Protein AF-0000000079074069 (afdb_homodimer)

InterPro domains:
  IPR001387 Cro/C1-type, helix-turn-helix domain [PF01381] (7-54)
  IPR001387 Cro/C1-type, helix-turn-helix domain [PS50943] (7-60)
  IPR001387 Cro/C1-type, helix-turn-helix domain [SM00530] (6-60)
  IPR001387 Cro/C1-type, helix-turn-helix domain [cd00093] (4-51)
  IPR010057 HTH-type transcriptional regulator Rgg, C-terminal domain [PF21259] (105-270)
  IPR010982 Lambda repressor-like, DNA-binding domain superfamily [G3DSA:1.10.260.40] (1-68)
  IPR010982 Lambda repressor-like, DNA-binding domain superfamily [SSF47413] (1-61)
  IPR053163 HTH-type transcriptional regulator Rgg-like [PTHR37038] (2-263)

Foldseek 3Di:
DALLCLLVVVCVVVPHDLPRLLDPLHDSVVSVCSNVPNDPDDPVSLQVSQVVVPHGVVVSVLVVCLVVPVPVPVNVLVVLVVQLVVCLVVVPLVSLVVSLVVLVVCLPVDVSSVLSNLLSVLSNCLSVVNNVPDDPVSVVVLVCLLVVDPDPDLSSLQSCLSNVVSDDPVVLVVSLCVVLVVCVVPLAPDDLSVVLSLLSSLLQNLQVCLVVVHDDDSCSSLSSLVPHDPDPSSVVSNLSSVLSVCLVVVVQVVNQVSLVVCCVVPCVVVCVSRPPNCSVD/DDLLCLLVVVCVVVPHDLPRLLDPLDDSVVSVCSNVPNDPDDPVSLQVSQVVVPHGVVVSVLVVCLVVVVVVPVNVLVVLVVQLVVCLVVVPLVSLVVSLVVLVVCLPVDVSSVLSNLLSVLSNCLSVVNNVPDDPVSVVVLVCLLVVDPDPDLSSLQSCLSNVVSDDPVVLVVSLCVVLVVCVVPLQPDDLSVVLSLLSSLLQNLQVCLVVVHDDDSCSSLSSLVPHDPDPSSVVSNLSSVLSVCLVVVVQVVNQVSLVVCCVVPNVVVCVSRPPNDSVD

Organism: NCBI:txid47770

Solvent-accessible surface area (backbone atoms only — not comparable to full-atom values): 30643 Å² total; per-residue (Å²): 102,53,71,23,49,51,49,45,52,51,35,52,76,68,70,45,53,68,56,66,53,23,52,94,71,42,54,46,71,60,45,52,36,21,43,71,62,77,41,81,54,38,41,67,56,45,39,52,38,30,42,78,71,75,39,54,45,24,61,54,39,39,52,38,44,48,62,47,8,75,71,38,64,66,40,43,45,52,54,50,51,53,49,47,55,48,26,57,74,64,65,34,59,68,57,40,50,51,47,38,56,61,41,54,79,42,28,85,75,38,69,69,41,28,52,52,34,50,49,40,53,42,52,48,19,58,76,65,70,39,62,83,71,55,54,67,66,59,53,51,50,52,50,47,56,54,71,64,47,87,60,92,39,72,67,50,46,47,49,45,51,68,47,56,87,77,50,54,70,68,58,44,51,50,49,50,54,54,54,52,61,69,45,61,86,46,51,69,70,49,53,72,67,52,48,53,45,51,41,48,37,46,52,51,47,54,48,50,39,55,75,67,67,59,92,71,89,57,60,71,52,54,52,50,55,68,48,40,62,68,44,54,63,43,42,41,52,38,38,50,50,49,32,50,52,25,39,76,69,67,37,52,67,63,27,47,50,50,52,53,49,38,42,74,36,69,32,44,68,38,43,68,73,70,38,81,80,67,64,80,108,104,52,72,24,49,49,49,46,52,53,34,52,74,66,70,44,51,66,56,64,54,23,51,93,73,41,53,46,71,58,46,52,34,21,43,72,62,76,42,82,53,39,40,66,56,46,40,51,38,30,42,79,71,75,40,53,45,23,59,54,40,41,52,36,46,45,62,46,8,75,72,37,65,66,39,43,45,53,54,48,51,52,51,46,55,50,26,57,76,65,64,33,58,66,57,41,52,51,46,40,58,61,41,52,78,42,29,86,76,39,71,69,41,28,52,52,34,51,51,40,55,42,50,49,20,57,76,66,70,38,61,83,71,54,53,67,66,58,54,52,50,52,51,45,56,54,70,64,45,85,60,91,39,73,67,48,47,47,49,46,51,66,46,54,86,76,49,53,70,69,57,44,52,51,49,51,52,54,54,53,61,70,44,61,85,44,52,68,69,50,52,73,68,54,48,53,45,52,42,49,38,46,51,52,48,54,48,50,39,54,76,66,67,58,93,72,90,58,59,72,52,54,52,49,57,69,49,40,60,69,44,55,65,43,42,42,52,39,38,50,50,50,32,49,52,26,39,77,70,68,36,52,68,64,26,48,50,50,53,53,50,38,42,73,36,71,32,44,68,38,42,67,75,69,38,82,80,66,66,80,110

Sequence (562 aa):
MTIGEALKQTRKSMKLSQTEMAGDVLSTSYYSKIERGLNDIQTQDLIDLLKQHGLQASIFLERIENEDSENDLAHKNLIWQKQLEDAYYHQQIERLEDLKIEIGKYKNQSQNIFNLYALVVFSIASLKKQIDQISENIKRQVRQIVFDSDEWSESTLQIFAMTMMIYAPEDMDFLINSIFRTYRHNVSNLSGQLQEIMSAIAINYLANVYVQRRKIDLNLIYDFISKLPEIPRNAFAKIVANYYHYCFDGKNEEADQIIEFMKSNGMSHLIKNFIVENCHLMTIGEALKQTRKSMKLSQTEMAGDVLSTSYYSKIERGLNDIQTQDLIDLLKQHGLQASIFLERIENEDSENDLAHKNLIWQKQLEDAYYHQQIERLEDLKIEIGKYKNQSQNIFNLYALVVFSIASLKKQIDQISENIKRQVRQIVFDSDEWSESTLQIFAMTMMIYAPEDMDFLINSIFRTYRHNVSNLSGQLQEIMSAIAINYLANVYVQRRKIDLNLIYDFISKLPEIPRNAFAKIVANYYHYCFDGKNEEADQIIEFMKSNGMSHLIKNFIVENCHL

pLDDT: mean 86.32, std 10.13, range [46.12, 96.81]

Structure (mmCIF, N/CA/C/O backbone):
data_AF-0000000079074069-model_v1
#
loop_
_entity.id
_entity.type
_entity.pdbx_description
1 polymer 'Helix-turn-helix transcriptional regulator'
#
loop_
_atom_site.group_PDB
_atom_site.id
_atom_site.type_symbol
_atom_site.label_atom_id
_atom_site.label_alt_id
_atom_site.label_comp_id
_atom_site.label_asym_id
_atom_site.label_entity_id
_atom_site.label_seq_id
_atom_site.pdbx_PDB_ins_code
_atom_site.Cartn_x
_atom_site.Cartn_y
_atom_site.Cartn_z
_atom_site.occupancy
_atom_site.B_iso_or_equiv
_atom_site.auth_seq_id
_atom_site.auth_comp_id
_atom_site.auth_asym_id
_atom_site.auth_atom_id
_atom_site.pdbx_PDB_model_num
ATOM 1 N N . MET A 1 1 ? 0.542 -28.266 2.467 1 72.75 1 MET A N 1
ATOM 2 C CA . MET A 1 1 ? -0.835 -28.562 2.086 1 72.75 1 MET A CA 1
ATOM 3 C C . MET A 1 1 ? -0.933 -28.875 0.598 1 72.75 1 MET A C 1
ATOM 5 O O . MET A 1 1 ? -0.322 -28.203 -0.228 1 72.75 1 MET A O 1
ATOM 9 N N . THR A 1 2 ? -1.608 -30.031 0.317 1 87.19 2 THR A N 1
ATOM 10 C CA . THR A 1 2 ? -1.764 -30.422 -1.081 1 87.19 2 THR A CA 1
ATOM 11 C C . THR A 1 2 ? -2.877 -29.609 -1.743 1 87.19 2 THR A C 1
ATOM 13 O O . THR A 1 2 ? -3.682 -28.969 -1.058 1 87.19 2 THR A O 1
ATOM 16 N N . ILE A 1 3 ? -2.893 -29.609 -2.984 1 92.06 3 ILE A N 1
ATOM 17 C CA . ILE A 1 3 ? -3.926 -28.906 -3.742 1 92.06 3 ILE A CA 1
ATOM 18 C C . ILE A 1 3 ? -5.301 -29.453 -3.369 1 92.06 3 ILE A C 1
ATOM 20 O O . ILE A 1 3 ? -6.246 -28.703 -3.152 1 92.06 3 ILE A O 1
ATOM 24 N N . GLY A 1 4 ? -5.301 -30.797 -3.242 1 93.88 4 GLY A N 1
ATOM 25 C CA . GLY A 1 4 ? -6.551 -31.438 -2.871 1 93.88 4 GLY A CA 1
ATOM 26 C C . GLY A 1 4 ? -7.047 -31.031 -1.495 1 93.88 4 GLY A C 1
ATOM 27 O O . GLY A 1 4 ? -8.234 -30.75 -1.313 1 93.88 4 GLY A O 1
ATOM 28 N N . GLU A 1 5 ? -6.18 -30.984 -0.546 1 90.56 5 GLU A N 1
ATOM 29 C CA . GLU A 1 5 ? -6.516 -30.562 0.812 1 90.56 5 GLU A CA 1
ATOM 30 C C . GLU A 1 5 ? -7.023 -29.125 0.836 1 90.56 5 GLU A C 1
ATOM 32 O O . GLU A 1 5 ? -7.984 -28.812 1.539 1 90.56 5 GLU A O 1
ATOM 37 N N . ALA A 1 6 ? -6.367 -28.312 0.082 1 90.19 6 ALA A N 1
ATOM 38 C CA . ALA A 1 6 ? -6.754 -26.906 0.024 1 90.19 6 ALA A CA 1
ATOM 39 C C . ALA A 1 6 ? -8.141 -26.734 -0.59 1 90.19 6 ALA A C 1
ATOM 41 O O . ALA A 1 6 ? -8.938 -25.906 -0.135 1 90.19 6 ALA A O 1
ATOM 42 N N . LEU A 1 7 ? -8.391 -27.547 -1.576 1 93.38 7 LEU A N 1
ATOM 43 C CA . LEU A 1 7 ? -9.703 -27.516 -2.207 1 93.38 7 LEU A CA 1
ATOM 44 C C . LEU A 1 7 ? -10.789 -27.953 -1.227 1 93.38 7 LEU A C 1
ATOM 46 O O . LEU A 1 7 ? -11.867 -27.344 -1.178 1 93.38 7 LEU A O 1
ATOM 50 N N . LYS A 1 8 ? -10.445 -28.922 -0.492 1 92.38 8 LYS A N 1
ATOM 51 C CA . LYS A 1 8 ? -11.375 -29.391 0.529 1 92.38 8 LYS A CA 1
ATOM 52 C C . LYS A 1 8 ? -11.672 -28.297 1.549 1 92.38 8 LYS A C 1
ATOM 54 O O . LYS A 1 8 ? -12.836 -28.031 1.873 1 92.38 8 LYS A O 1
ATOM 59 N N . GLN A 1 9 ? -10.656 -27.734 2.014 1 84.69 9 GLN A N 1
ATOM 60 C CA . GLN A 1 9 ? -10.805 -26.656 2.988 1 84.69 9 GLN A CA 1
ATOM 61 C C . GLN A 1 9 ? -11.641 -25.516 2.42 1 84.69 9 GLN A C 1
ATOM 63 O O . GLN A 1 9 ? -12.508 -24.969 3.109 1 84.69 9 GLN A O 1
ATOM 68 N N . THR A 1 10 ? -11.328 -25.125 1.21 1 83.5 10 THR A N 1
ATOM 69 C CA . THR A 1 10 ? -12.055 -24.062 0.54 1 83.5 10 THR A CA 1
ATOM 70 C C . THR A 1 10 ? -13.531 -24.406 0.39 1 83.5 10 THR A C 1
ATOM 72 O O . THR A 1 10 ? -14.398 -23.594 0.696 1 83.5 10 THR A O 1
ATOM 75 N N . ARG A 1 11 ? -13.781 -25.641 -0.067 1 87.56 11 ARG A N 1
ATOM 76 C CA . ARG A 1 11 ? -15.148 -26.125 -0.228 1 87.56 11 ARG A CA 1
ATOM 77 C C . ARG A 1 11 ? -15.914 -26.062 1.09 1 87.56 11 ARG A C 1
ATOM 79 O O . ARG A 1 11 ? -17.047 -25.562 1.133 1 87.56 11 ARG A O 1
ATOM 86 N N . LYS A 1 12 ? -15.297 -26.484 2.105 1 82.62 12 LYS A N 1
ATOM 87 C CA . LYS A 1 12 ? -15.914 -26.516 3.426 1 82.62 12 LYS A CA 1
ATOM 88 C C . LYS A 1 12 ? -16.172 -25.109 3.945 1 82.62 12 LYS A C 1
ATOM 90 O O . LYS A 1 12 ? -17.203 -24.844 4.574 1 82.62 12 LYS A O 1
ATOM 95 N N . SER A 1 13 ? -15.242 -24.312 3.699 1 71.75 13 SER A N 1
ATOM 96 C CA . SER A 1 13 ? -15.391 -22.938 4.152 1 71.75 13 SER A CA 1
ATOM 97 C C . SER A 1 13 ? -16.578 -22.25 3.48 1 71.75 13 SER A C 1
ATOM 99 O O . SER A 1 13 ? -17.172 -21.328 4.043 1 71.75 13 SER A O 1
ATOM 101 N N . MET A 1 14 ? -16.906 -22.75 2.309 1 73.44 14 MET A N 1
ATOM 102 C CA . MET A 1 14 ? -18.016 -22.188 1.542 1 73.44 14 MET A CA 1
ATOM 103 C C . MET A 1 14 ? -19.297 -23 1.781 1 73.44 14 MET A C 1
ATOM 105 O O . MET A 1 14 ? -20.328 -22.719 1.174 1 73.44 14 MET A O 1
ATOM 109 N N . LYS A 1 15 ? -19.141 -24.062 2.627 1 79.81 15 LYS A N 1
ATOM 110 C CA . LYS A 1 15 ? -20.25 -24.938 3 1 79.81 15 LYS A CA 1
ATOM 111 C C . LYS A 1 15 ? -20.859 -25.609 1.771 1 79.81 15 LYS A C 1
ATOM 113 O O . LYS A 1 15 ? -22.078 -25.703 1.651 1 79.81 15 LYS A O 1
ATOM 118 N N . LEU A 1 16 ? -20.078 -26.062 0.892 1 85.94 16 LEU A N 1
ATOM 119 C CA . LEU A 1 16 ? -20.531 -26.75 -0.319 1 85.94 16 LEU A CA 1
ATOM 120 C C . LEU A 1 16 ? -20.281 -28.25 -0.22 1 85.94 16 LEU A C 1
ATOM 122 O O . LEU A 1 16 ? -19.312 -28.688 0.414 1 85.94 16 LEU A O 1
ATOM 126 N N . SER A 1 17 ? -21.141 -28.984 -0.843 1 92.81 17 SER A N 1
ATOM 127 C CA . SER A 1 17 ? -20.875 -30.406 -1.027 1 92.81 17 SER A CA 1
ATOM 128 C C . SER A 1 17 ? -19.859 -30.641 -2.15 1 92.81 17 SER A C 1
ATOM 130 O O . SER A 1 17 ? -19.516 -29.719 -2.881 1 92.81 17 SER A O 1
ATOM 132 N N . GLN A 1 18 ? -19.406 -31.859 -2.248 1 94.81 18 GLN A N 1
ATOM 133 C CA . GLN A 1 18 ? -18.469 -32.188 -3.32 1 94.81 18 GLN A CA 1
ATOM 134 C C . GLN A 1 18 ? -19.109 -32 -4.691 1 94.81 18 GLN A C 1
ATOM 136 O O . GLN A 1 18 ? -18.469 -31.531 -5.633 1 94.81 18 GLN A O 1
ATOM 141 N N . THR A 1 19 ? -20.422 -32.312 -4.723 1 95.12 19 THR A N 1
ATOM 142 C CA . THR A 1 19 ? -21.188 -32.156 -5.957 1 95.12 19 THR A CA 1
ATOM 143 C C . THR A 1 19 ? -21.312 -30.703 -6.34 1 95.12 19 THR A C 1
ATOM 145 O O . THR A 1 19 ? -21.109 -30.328 -7.5 1 95.12 19 THR A O 1
ATOM 148 N N . GLU A 1 20 ? -21.594 -29.922 -5.375 1 92.31 20 GLU A N 1
ATOM 149 C CA . GLU A 1 20 ? -21.766 -28.5 -5.605 1 92.31 20 GLU A CA 1
ATOM 150 C C . GLU A 1 20 ? -20.438 -27.844 -5.98 1 92.31 20 GLU A C 1
ATOM 152 O O . GLU A 1 20 ? -20.391 -26.938 -6.824 1 92.31 20 GLU A O 1
ATOM 157 N N . MET A 1 21 ? -19.406 -28.281 -5.43 1 93.38 21 MET A N 1
ATOM 158 C CA . MET A 1 21 ? -18.078 -27.734 -5.715 1 93.38 21 MET A CA 1
ATOM 159 C C . MET A 1 21 ? -17.625 -28.109 -7.121 1 93.38 21 MET A C 1
ATOM 161 O O . MET A 1 21 ? -17.109 -27.281 -7.855 1 93.38 21 MET A O 1
ATOM 165 N N . ALA A 1 22 ? -17.797 -29.297 -7.512 1 95.19 22 ALA A N 1
ATOM 166 C CA . ALA A 1 22 ? -17.375 -29.797 -8.812 1 95.19 22 ALA A CA 1
ATOM 167 C C . ALA A 1 22 ? -18.125 -29.094 -9.945 1 95.19 22 ALA A C 1
ATOM 169 O O . ALA A 1 22 ? -17.562 -28.859 -11.016 1 95.19 22 ALA A O 1
ATOM 170 N N . GLY A 1 23 ? -19.422 -28.859 -9.625 1 90.81 23 GLY A N 1
ATOM 171 C CA . GLY A 1 23 ? -20.25 -28.156 -10.594 1 90.81 23 GLY A CA 1
ATOM 172 C C . GLY A 1 23 ? -20.25 -28.797 -11.961 1 90.81 23 GLY A C 1
A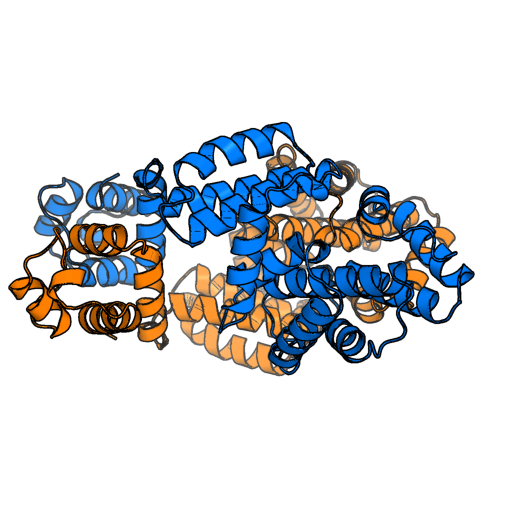TOM 173 O O . GLY A 1 23 ? -20.422 -30.016 -12.086 1 90.81 23 GLY A O 1
ATOM 174 N N . ASP A 1 24 ? -20.094 -27.906 -12.984 1 91.38 24 ASP A N 1
ATOM 175 C CA . ASP A 1 24 ? -20.141 -28.391 -14.359 1 91.38 24 ASP A CA 1
ATOM 176 C C . ASP A 1 24 ? -18.734 -28.641 -14.906 1 91.38 24 ASP A C 1
ATOM 178 O O . ASP A 1 24 ? -18.578 -28.953 -16.078 1 91.38 24 ASP A O 1
ATOM 182 N N . VAL A 1 25 ? -17.781 -28.516 -14.07 1 93.44 25 VAL A N 1
ATOM 183 C CA . VAL A 1 25 ? -16.391 -28.562 -14.531 1 93.44 25 VAL A CA 1
ATOM 184 C C . VAL A 1 25 ? -15.852 -29.984 -14.406 1 93.44 25 VAL A C 1
ATOM 186 O O . VAL A 1 25 ? -15.18 -30.484 -15.305 1 93.44 25 VAL A O 1
ATOM 189 N N . LEU A 1 26 ? -16.156 -30.625 -13.273 1 95.38 26 LEU A N 1
ATOM 190 C CA . LEU A 1 26 ? -15.648 -31.969 -13 1 95.38 26 LEU A CA 1
ATOM 191 C C . LEU A 1 26 ? -16.781 -32.906 -12.547 1 95.38 26 LEU A C 1
ATOM 193 O O . LEU A 1 26 ? -17.781 -32.438 -12 1 95.38 26 LEU A O 1
ATOM 197 N N . SER A 1 27 ? -16.656 -34.125 -12.789 1 95.5 27 SER A N 1
ATOM 198 C CA . SER A 1 27 ? -17.562 -35.094 -12.164 1 95.5 27 SER A CA 1
ATOM 199 C C . SER A 1 27 ? -17.312 -35.188 -10.656 1 95.5 27 SER A C 1
ATOM 201 O O . SER A 1 27 ? -16.188 -35 -10.203 1 95.5 27 SER A O 1
ATOM 203 N N . THR A 1 28 ? -18.375 -35.5 -9.914 1 95.12 28 THR A N 1
ATOM 204 C CA . THR A 1 28 ? -18.281 -35.594 -8.461 1 95.12 28 THR A CA 1
ATOM 205 C C . THR A 1 28 ? -17.281 -36.688 -8.07 1 95.12 28 THR A C 1
ATOM 207 O O . THR A 1 28 ? -16.5 -36.5 -7.137 1 95.12 28 THR A O 1
ATOM 210 N N . SER A 1 29 ? -17.297 -37.75 -8.766 1 94.88 29 SER A N 1
ATOM 211 C CA . SER A 1 29 ? -16.406 -38.875 -8.469 1 94.88 29 SER A CA 1
ATOM 212 C C . SER A 1 29 ? -14.938 -38.469 -8.633 1 94.88 29 SER A C 1
ATOM 214 O O . SER A 1 29 ? -14.094 -38.781 -7.801 1 94.88 29 SER A O 1
ATOM 216 N N . TYR A 1 30 ? -14.68 -37.812 -9.719 1 95.25 30 TYR A N 1
ATOM 217 C CA . TYR A 1 30 ? -13.32 -37.375 -9.992 1 95.25 30 TYR A CA 1
ATOM 218 C C . TYR A 1 30 ? -12.883 -36.344 -8.969 1 95.25 30 TYR A C 1
ATOM 220 O O . TYR A 1 30 ? -11.75 -36.375 -8.469 1 95.25 30 TYR A O 1
ATOM 228 N N . TYR A 1 31 ? -13.711 -35.375 -8.648 1 96.81 31 TYR A N 1
ATOM 229 C CA . TYR A 1 31 ? -13.406 -34.344 -7.668 1 96.81 31 TYR A CA 1
ATOM 230 C C . TYR A 1 31 ? -13.07 -34.938 -6.312 1 96.81 31 TYR A C 1
ATOM 232 O O . TYR A 1 31 ? -12.141 -34.5 -5.637 1 96.81 31 TYR A O 1
ATOM 240 N N . SER A 1 32 ? -13.852 -35.906 -5.934 1 95.12 32 SER A N 1
ATOM 241 C CA . SER A 1 32 ? -13.602 -36.594 -4.668 1 95.12 32 SER A CA 1
ATOM 242 C C . SER A 1 32 ? -12.195 -37.156 -4.625 1 95.12 32 SER A C 1
ATOM 244 O O . SER A 1 32 ? -11.516 -37.094 -3.602 1 95.12 32 SER A O 1
ATOM 246 N N . LYS A 1 33 ? -11.75 -37.781 -5.758 1 96.06 33 LYS A N 1
ATOM 247 C CA . LYS A 1 33 ? -10.414 -38.344 -5.848 1 96.06 33 LYS A CA 1
ATOM 248 C C . LYS A 1 33 ? -9.344 -37.281 -5.699 1 96.06 33 LYS A C 1
ATOM 250 O O . LYS A 1 33 ? -8.289 -37.5 -5.117 1 96.06 33 LYS A O 1
ATOM 255 N N . ILE A 1 34 ? -9.594 -36.125 -6.207 1 95.69 34 ILE A N 1
ATOM 256 C CA . ILE A 1 34 ? -8.664 -35 -6.109 1 95.69 34 ILE A CA 1
ATOM 257 C C . ILE A 1 34 ? -8.523 -34.562 -4.652 1 95.69 34 ILE A C 1
ATOM 259 O O . ILE A 1 34 ? -7.406 -34.406 -4.148 1 95.69 34 ILE A O 1
ATOM 263 N N . GLU A 1 35 ? -9.594 -34.406 -3.938 1 94.94 35 GLU A N 1
ATOM 264 C CA . GLU A 1 35 ? -9.562 -33.969 -2.543 1 94.94 35 GLU A CA 1
ATOM 265 C C . GLU A 1 35 ? -8.797 -34.969 -1.68 1 94.94 35 GLU A C 1
ATOM 267 O O . GLU A 1 35 ? -8.172 -34.594 -0.685 1 94.94 35 GLU A O 1
ATOM 272 N N . ARG A 1 36 ? -8.836 -36.219 -2.066 1 92.56 36 ARG A N 1
ATOM 273 C CA . ARG A 1 36 ? -8.219 -37.281 -1.298 1 92.56 36 ARG A CA 1
ATOM 274 C C . ARG A 1 36 ? -6.758 -37.469 -1.706 1 92.56 36 ARG A C 1
ATOM 276 O O . ARG A 1 36 ? -6.078 -38.375 -1.188 1 92.56 36 ARG A O 1
ATOM 283 N N . GLY A 1 37 ? -6.379 -36.812 -2.715 1 92.12 37 GLY A N 1
ATOM 284 C CA . GLY A 1 37 ? -4.98 -36.844 -3.115 1 92.12 37 GLY A CA 1
ATOM 285 C C . GLY A 1 37 ? -4.668 -37.938 -4.121 1 92.12 37 GLY A C 1
ATOM 286 O O . GLY A 1 37 ? -3.5 -38.219 -4.418 1 92.12 37 GLY A O 1
ATOM 287 N N . LEU A 1 38 ? -5.617 -38.625 -4.691 1 91.88 38 LEU A N 1
ATOM 288 C CA . LEU A 1 38 ? -5.426 -39.719 -5.617 1 91.88 38 LEU A CA 1
ATOM 289 C C . LEU A 1 38 ? -5.133 -39.219 -7.023 1 91.88 38 LEU A C 1
ATOM 291 O O . LEU A 1 38 ? -4.457 -39.875 -7.809 1 91.88 38 LEU A O 1
ATOM 295 N N . ASN A 1 39 ? -5.684 -38.062 -7.445 1 91.56 39 ASN A N 1
ATOM 296 C CA . ASN A 1 39 ? -5.418 -37.406 -8.719 1 91.56 39 ASN A CA 1
ATOM 297 C C . ASN A 1 39 ? -5.066 -35.938 -8.531 1 91.56 39 ASN A C 1
ATOM 299 O O . ASN A 1 39 ? -5.582 -35.281 -7.621 1 91.56 39 ASN A O 1
ATOM 303 N N . ASP A 1 40 ? -4.195 -35.5 -9.406 1 91.88 40 ASP A N 1
ATOM 304 C CA . ASP A 1 40 ? -3.975 -34.062 -9.469 1 91.88 40 ASP A CA 1
ATOM 305 C C . ASP A 1 40 ? -4.957 -33.375 -10.43 1 91.88 40 ASP A C 1
ATOM 307 O O . ASP A 1 40 ? -5.465 -34.031 -11.352 1 91.88 40 ASP A O 1
ATOM 311 N N . ILE A 1 41 ? -5.297 -32.156 -10.18 1 95.12 41 ILE A N 1
ATOM 312 C CA . ILE A 1 41 ? -6.211 -31.438 -11.047 1 95.12 41 ILE A CA 1
ATOM 313 C C . ILE A 1 41 ? -5.426 -30.719 -12.141 1 95.12 41 ILE A C 1
ATOM 315 O O . ILE A 1 41 ? -4.336 -30.203 -11.898 1 95.12 41 ILE A O 1
ATOM 319 N N . GLN A 1 42 ? -5.996 -30.688 -13.336 1 94.69 42 GLN A N 1
ATOM 320 C CA . GLN A 1 42 ? -5.391 -29.906 -14.422 1 94.69 42 GLN A CA 1
ATOM 321 C C . GLN A 1 42 ? -5.504 -28.406 -14.164 1 94.69 42 GLN A C 1
ATOM 323 O O . GLN A 1 42 ? -6.48 -27.953 -13.57 1 94.69 42 GLN A O 1
ATOM 328 N N . THR A 1 43 ? -4.551 -27.703 -14.609 1 95.38 43 THR A N 1
ATOM 329 C CA . THR A 1 43 ? -4.48 -26.281 -14.32 1 95.38 43 THR A CA 1
ATOM 330 C C . THR A 1 43 ? -5.719 -25.562 -14.844 1 95.38 43 THR A C 1
ATOM 332 O O . THR A 1 43 ? -6.332 -24.766 -14.133 1 95.38 43 THR A O 1
ATOM 335 N N . GLN A 1 44 ? -6.145 -25.891 -16.031 1 92.94 44 GLN A N 1
ATOM 336 C CA . GLN A 1 44 ? -7.324 -25.234 -16.594 1 92.94 44 GLN A CA 1
ATOM 337 C C . GLN A 1 44 ? -8.578 -25.594 -15.805 1 92.94 44 GLN A C 1
ATOM 339 O O . GLN A 1 44 ? -9.445 -24.75 -15.578 1 92.94 44 GLN A O 1
ATOM 344 N N . ASP A 1 45 ? -8.688 -26.828 -15.383 1 94.75 45 ASP A N 1
ATOM 345 C CA . ASP A 1 45 ? -9.82 -27.25 -14.57 1 94.75 45 ASP A CA 1
ATOM 346 C C . ASP A 1 45 ? -9.859 -26.516 -13.242 1 94.75 45 ASP A C 1
ATOM 348 O O . ASP A 1 45 ? -10.938 -26.141 -12.758 1 94.75 45 ASP A O 1
ATOM 352 N N . LEU A 1 46 ? -8.672 -26.344 -12.672 1 95.31 46 LEU A N 1
ATOM 353 C CA . LEU A 1 46 ? -8.602 -25.609 -11.414 1 95.31 46 LEU A CA 1
ATOM 354 C C . LEU A 1 46 ? -9.102 -24.172 -11.594 1 95.31 46 LEU A C 1
ATOM 356 O O . LEU A 1 46 ? -9.891 -23.688 -10.781 1 95.31 46 LEU A O 1
ATOM 360 N N . ILE A 1 47 ? -8.664 -23.547 -12.672 1 90.69 47 ILE A N 1
ATOM 361 C CA . ILE A 1 47 ? -9.07 -22.172 -12.969 1 90.69 47 ILE A CA 1
ATOM 362 C C . ILE A 1 47 ? -10.586 -22.109 -13.141 1 90.69 47 ILE A C 1
ATOM 364 O O . ILE A 1 47 ? -11.258 -21.281 -12.516 1 90.69 47 ILE A O 1
ATOM 368 N N . ASP A 1 48 ? -11.141 -23.031 -13.859 1 90 48 ASP A N 1
ATOM 369 C CA . ASP A 1 48 ? -12.57 -23.031 -14.148 1 90 48 ASP A CA 1
ATOM 370 C C . ASP A 1 48 ? -13.383 -23.375 -12.898 1 90 48 ASP A C 1
ATOM 372 O O . ASP A 1 48 ? -14.438 -22.797 -12.656 1 90 48 ASP A O 1
ATOM 376 N N . LEU A 1 49 ? -12.875 -24.344 -12.164 1 93.5 49 LEU A N 1
ATOM 377 C CA . LEU A 1 49 ? -13.539 -24.766 -10.938 1 93.5 49 LEU A CA 1
ATOM 378 C C . LEU A 1 49 ? -13.664 -23.609 -9.961 1 93.5 49 LEU A C 1
ATOM 380 O O . LEU A 1 49 ? -14.75 -23.359 -9.43 1 93.5 49 LEU A O 1
ATOM 384 N N . LEU A 1 50 ? -12.602 -22.938 -9.773 1 89.5 50 LEU A N 1
ATOM 385 C CA . LEU A 1 50 ? -12.602 -21.859 -8.797 1 89.5 50 LEU A CA 1
ATOM 386 C C . LEU A 1 50 ? -13.367 -20.641 -9.312 1 89.5 50 LEU A C 1
ATOM 388 O O . LEU A 1 50 ? -14.094 -19.984 -8.562 1 89.5 50 LEU A O 1
ATOM 392 N N . LYS A 1 51 ? -13.289 -20.5 -10.609 1 81.69 51 LYS A N 1
ATOM 393 C CA . LYS A 1 51 ? -13.969 -19.375 -11.258 1 81.69 51 LYS A CA 1
ATOM 394 C C . LYS A 1 51 ? -15.477 -19.484 -11.094 1 81.69 51 LYS A C 1
ATOM 396 O O . LYS A 1 51 ? -16.156 -18.484 -10.844 1 81.69 51 LYS A O 1
ATOM 401 N N . GLN A 1 52 ? -16.016 -20.641 -11.203 1 80.38 52 GLN A N 1
ATOM 402 C CA . GLN A 1 52 ? -17.469 -20.828 -11.133 1 80.38 52 GLN A CA 1
ATOM 403 C C . GLN A 1 52 ? -17.984 -20.5 -9.742 1 80.38 52 GLN A C 1
ATOM 405 O O . GLN A 1 52 ? -19.188 -20.266 -9.562 1 80.38 52 GLN A O 1
ATOM 410 N N . HIS A 1 53 ? -17.078 -20.484 -8.781 1 79.62 53 HIS A N 1
ATOM 411 C CA . HIS A 1 53 ? -17.469 -20.141 -7.418 1 79.62 53 HIS A CA 1
ATOM 412 C C . HIS A 1 53 ? -16.953 -18.766 -7.031 1 79.62 53 HIS A C 1
ATOM 414 O O . HIS A 1 53 ? -16.891 -18.422 -5.848 1 79.62 53 HIS A O 1
ATOM 420 N N . GLY A 1 54 ? -16.453 -18.047 -8.016 1 71.56 54 GLY A N 1
ATOM 421 C CA . GLY A 1 54 ? -16.031 -16.672 -7.797 1 71.56 54 GLY A CA 1
ATOM 422 C C . GLY A 1 54 ? -14.656 -16.547 -7.172 1 71.56 54 GLY A C 1
ATOM 423 O O . GLY A 1 54 ? -14.336 -15.531 -6.562 1 71.56 54 GLY A O 1
ATOM 424 N N . LEU A 1 55 ? -13.844 -17.578 -7.258 1 79.56 55 LEU A N 1
ATOM 425 C CA . LEU A 1 55 ? -12.508 -17.594 -6.684 1 79.56 55 LEU A CA 1
ATOM 426 C C . LEU A 1 55 ? -11.445 -17.531 -7.781 1 79.56 55 LEU A C 1
ATOM 428 O O . LEU A 1 55 ? -11.711 -17.891 -8.93 1 79.56 55 LEU A O 1
ATOM 432 N N . GLN A 1 56 ? -10.305 -17.016 -7.469 1 80.69 56 GLN A N 1
ATOM 433 C CA . GLN A 1 56 ? -9.172 -16.969 -8.391 1 80.69 56 GLN A CA 1
ATOM 434 C C . GLN A 1 56 ? -8.164 -18.062 -8.07 1 80.69 56 GLN A C 1
ATOM 436 O O . GLN A 1 56 ? -7.738 -18.203 -6.922 1 80.69 56 GLN A O 1
ATOM 441 N N . ALA A 1 57 ? -7.809 -18.656 -9.047 1 90.12 57 ALA A N 1
ATOM 442 C CA . ALA A 1 57 ? -6.828 -19.734 -8.859 1 90.12 57 ALA A CA 1
ATOM 443 C C . ALA A 1 57 ? -5.496 -19.172 -8.375 1 90.12 57 ALA A C 1
ATOM 445 O O . ALA A 1 57 ? -4.785 -19.812 -7.602 1 90.12 57 ALA A O 1
ATOM 446 N N . SER A 1 58 ? -5.23 -17.938 -8.805 1 86.94 58 SER A N 1
ATOM 447 C CA . SER A 1 58 ? -3.988 -17.312 -8.375 1 86.94 58 SER A CA 1
ATOM 448 C C . SER A 1 58 ? -3.967 -17.094 -6.871 1 86.94 58 SER A C 1
ATOM 450 O O . SER A 1 58 ? -2.971 -17.391 -6.207 1 86.94 58 SER A O 1
ATOM 452 N N . ILE A 1 59 ? -5.078 -16.656 -6.348 1 76.94 59 ILE A N 1
ATOM 453 C CA . ILE A 1 59 ? -5.191 -16.422 -4.914 1 76.94 59 ILE A CA 1
ATOM 454 C C . ILE A 1 59 ? -5.156 -17.75 -4.16 1 76.94 59 ILE A C 1
ATOM 456 O O . ILE A 1 59 ? -4.492 -17.875 -3.127 1 76.94 59 ILE A O 1
ATOM 460 N N . PHE A 1 60 ? -5.797 -18.672 -4.711 1 87.19 60 PHE A N 1
ATOM 461 C CA . PHE A 1 60 ? -5.84 -20.016 -4.148 1 87.19 60 PHE A CA 1
ATOM 462 C C . PHE A 1 60 ? -4.438 -20.609 -4.07 1 87.19 60 PHE A C 1
ATOM 464 O O . PHE A 1 60 ? -4.031 -21.125 -3.025 1 87.19 60 PHE A O 1
ATOM 471 N N . LEU A 1 61 ? -3.688 -20.484 -5.105 1 89.5 61 LEU A N 1
ATOM 472 C CA . LEU A 1 61 ? -2.342 -21.047 -5.141 1 89.5 61 LEU A CA 1
ATOM 473 C C . LEU A 1 61 ? -1.398 -20.25 -4.242 1 89.5 61 LEU A C 1
ATOM 475 O O . LEU A 1 61 ? -0.461 -20.812 -3.67 1 89.5 61 LEU A O 1
ATOM 479 N N . GLU A 1 62 ? -1.67 -19.031 -4.203 1 79.06 62 GLU A N 1
ATOM 480 C CA . GLU A 1 62 ? -0.852 -18.203 -3.326 1 79.06 62 GLU A CA 1
ATOM 481 C C . GLU A 1 62 ? -0.909 -18.688 -1.884 1 79.06 62 GLU A C 1
ATOM 483 O O . GLU A 1 62 ? 0.115 -18.75 -1.199 1 79.06 62 GLU A O 1
ATOM 488 N N . ARG A 1 63 ? -2.1 -19.016 -1.453 1 73.69 63 ARG A N 1
ATOM 489 C CA . ARG A 1 63 ? -2.295 -19.547 -0.104 1 73.69 63 ARG A CA 1
ATOM 490 C C . ARG A 1 63 ? -1.494 -20.828 0.107 1 73.69 63 ARG A C 1
ATOM 492 O O . ARG A 1 63 ? -0.865 -21 1.151 1 73.69 63 ARG A O 1
ATOM 499 N N . ILE A 1 64 ? -1.573 -21.703 -0.849 1 79.44 64 ILE A N 1
ATOM 500 C CA . ILE A 1 64 ? -0.89 -22.984 -0.769 1 79.44 64 ILE A CA 1
ATOM 501 C C . ILE A 1 64 ? 0.621 -22.766 -0.783 1 79.44 64 ILE A C 1
ATOM 503 O O . ILE A 1 64 ? 1.352 -23.391 -0.007 1 79.44 64 ILE A O 1
ATOM 507 N N . GLU A 1 65 ? 0.982 -21.969 -1.742 1 74.75 65 GLU A N 1
ATOM 508 C CA . GLU A 1 65 ? 2.408 -21.688 -1.877 1 74.75 65 GLU A CA 1
ATOM 509 C C . GLU A 1 65 ? 2.961 -21.031 -0.616 1 74.75 65 GLU A C 1
ATOM 511 O O . GLU A 1 65 ? 4.121 -21.25 -0.254 1 74.75 65 GLU A O 1
ATOM 516 N N . ASN A 1 66 ? 2.045 -20.266 -0.025 1 62.88 66 ASN A N 1
ATOM 517 C CA . ASN A 1 66 ? 2.457 -19.609 1.208 1 62.88 66 ASN A CA 1
ATOM 518 C C . ASN A 1 66 ? 2.49 -20.578 2.383 1 62.88 66 ASN A C 1
ATOM 520 O O . ASN A 1 66 ? 3.283 -20.406 3.311 1 62.88 66 ASN A O 1
ATOM 524 N N . GLU A 1 67 ? 1.491 -21.438 2.381 1 58.78 67 GLU A N 1
ATOM 525 C CA . GLU A 1 67 ? 1.47 -22.453 3.43 1 58.78 67 GLU A CA 1
ATOM 526 C C . GLU A 1 67 ? 2.59 -23.484 3.232 1 58.78 67 GLU A C 1
ATOM 528 O O . GLU A 1 67 ? 3.197 -23.938 4.203 1 58.78 67 GLU A O 1
ATOM 533 N N . ASP A 1 68 ? 2.496 -23.969 2.033 1 52.25 68 ASP A N 1
ATOM 534 C CA . ASP A 1 68 ? 3.537 -24.953 1.721 1 52.25 68 ASP A CA 1
ATOM 535 C C . ASP A 1 68 ? 4.922 -24.312 1.764 1 52.25 68 ASP A C 1
ATOM 537 O O . ASP A 1 68 ? 5.922 -24.984 1.981 1 52.25 68 ASP A O 1
ATOM 541 N N . SER A 1 69 ? 4.934 -23.078 1.275 1 48.31 69 SER A N 1
ATOM 542 C CA . SER A 1 69 ? 6.195 -22.375 1.065 1 48.31 69 SER A CA 1
ATOM 543 C C . SER A 1 69 ? 6.879 -22.062 2.391 1 48.31 69 SER A C 1
ATOM 545 O O . SER A 1 69 ? 7.895 -21.359 2.42 1 48.31 69 SER A O 1
ATOM 547 N N . GLU A 1 70 ? 6.273 -22.281 3.41 1 46.12 70 GLU A N 1
ATOM 548 C CA . GLU A 1 70 ? 7.266 -22.188 4.48 1 46.12 70 GLU A CA 1
ATOM 549 C C . GLU A 1 70 ? 8.672 -22.484 3.957 1 46.12 70 GLU A C 1
ATOM 551 O O . GLU A 1 70 ? 9.648 -21.891 4.426 1 46.12 70 GLU A O 1
ATOM 556 N N . ASN A 1 71 ? 8.648 -23.391 3.016 1 50.88 71 ASN A N 1
ATOM 557 C CA . ASN A 1 71 ? 9.961 -23.75 2.488 1 50.88 71 ASN A CA 1
ATOM 558 C C . ASN A 1 71 ? 10.266 -23 1.191 1 50.88 71 ASN A C 1
ATOM 560 O O . ASN A 1 71 ? 11.43 -22.891 0.789 1 50.88 71 ASN A O 1
ATOM 564 N N . ASP A 1 72 ? 9.312 -22.562 0.278 1 61.28 72 ASP A N 1
ATOM 565 C CA . ASP A 1 72 ? 9.609 -21.969 -1.024 1 61.28 72 ASP A CA 1
ATOM 566 C C . ASP A 1 72 ? 10.148 -20.547 -0.875 1 61.28 72 ASP A C 1
ATOM 568 O O . ASP A 1 72 ? 9.711 -19.797 0 1 61.28 72 ASP A O 1
ATOM 572 N N . LEU A 1 73 ? 11.305 -20.359 -1.378 1 70 73 LEU A N 1
ATOM 573 C CA . LEU A 1 73 ? 12.133 -19.172 -1.278 1 70 73 LEU A CA 1
ATOM 574 C C . LEU A 1 73 ? 11.336 -17.922 -1.655 1 70 73 LEU A C 1
ATOM 576 O O . LEU A 1 73 ? 11.523 -16.859 -1.059 1 70 73 LEU A O 1
ATOM 580 N N . ALA A 1 74 ? 10.375 -18.125 -2.516 1 68.44 74 ALA A N 1
ATOM 581 C CA . ALA A 1 74 ? 9.555 -16.984 -2.918 1 68.44 74 ALA A CA 1
ATOM 582 C C . ALA A 1 74 ? 8.609 -16.562 -1.793 1 68.44 74 ALA A C 1
ATOM 584 O O . ALA A 1 74 ? 8.453 -15.367 -1.526 1 68.44 74 ALA A O 1
ATOM 585 N N . HIS A 1 75 ? 8.039 -17.5 -1.251 1 66.62 75 HIS A N 1
ATOM 586 C CA . HIS A 1 75 ? 7.152 -17.219 -0.13 1 66.62 75 HIS A CA 1
ATOM 587 C C . HIS A 1 75 ? 7.922 -16.641 1.051 1 66.62 75 HIS A C 1
ATOM 589 O O . HIS A 1 75 ? 7.48 -15.664 1.668 1 66.62 75 HIS A O 1
ATOM 595 N N . LYS A 1 76 ? 9.086 -17.266 1.267 1 75.75 76 LYS A N 1
ATOM 596 C CA . LYS A 1 76 ? 9.945 -16.734 2.32 1 75.75 76 LYS A CA 1
ATOM 597 C C . LYS A 1 76 ? 10.336 -15.289 2.037 1 75.75 76 LYS A C 1
ATOM 599 O O . LYS A 1 76 ? 10.367 -14.461 2.949 1 75.75 76 LYS A O 1
ATOM 604 N N . ASN A 1 77 ? 10.523 -15.023 0.756 1 81.56 77 ASN A N 1
ATOM 605 C CA . ASN A 1 77 ? 10.906 -13.672 0.369 1 81.56 77 ASN A CA 1
ATOM 606 C C . ASN A 1 77 ? 9.828 -12.656 0.731 1 81.56 77 ASN A C 1
ATOM 608 O O . ASN A 1 77 ? 10.133 -11.57 1.215 1 81.56 77 ASN A O 1
ATOM 612 N N . LEU A 1 78 ? 8.617 -13.078 0.498 1 73.69 78 LEU A N 1
ATOM 613 C CA . LEU A 1 78 ? 7.5 -12.188 0.815 1 73.69 78 LEU A CA 1
ATOM 614 C C . LEU A 1 78 ? 7.398 -11.961 2.318 1 73.69 78 LEU A C 1
ATOM 616 O O . LEU A 1 78 ? 7.188 -10.828 2.766 1 73.69 78 LEU A O 1
ATOM 620 N N . ILE A 1 79 ? 7.496 -12.945 3.021 1 73.69 79 ILE A N 1
ATOM 621 C CA . ILE A 1 79 ? 7.453 -12.859 4.477 1 73.69 79 ILE A CA 1
ATOM 622 C C . ILE A 1 79 ? 8.602 -11.984 4.98 1 73.69 79 ILE A C 1
ATOM 624 O O . ILE A 1 79 ? 8.398 -11.109 5.828 1 73.69 79 ILE A O 1
ATOM 628 N N . TRP A 1 80 ? 9.805 -12.219 4.402 1 86 80 TRP A N 1
ATOM 629 C CA . TRP A 1 80 ? 10.977 -11.453 4.801 1 86 80 TRP A CA 1
ATOM 630 C C . TRP A 1 80 ? 10.805 -9.977 4.48 1 86 80 TRP A C 1
ATOM 632 O O . TRP A 1 80 ? 11.242 -9.109 5.246 1 86 80 TRP A O 1
ATOM 642 N N . GLN A 1 81 ? 10.156 -9.727 3.379 1 83 81 GLN A N 1
ATOM 643 C CA . GLN A 1 81 ? 9.914 -8.336 3 1 83 81 GLN A CA 1
ATOM 644 C C . GLN A 1 81 ? 9.047 -7.625 4.039 1 83 81 GLN A C 1
ATOM 646 O O . GLN A 1 81 ? 9.359 -6.504 4.449 1 83 81 GLN A O 1
ATOM 651 N N . LYS A 1 82 ? 8.039 -8.344 4.402 1 74.44 82 LYS A N 1
ATOM 652 C CA . LYS A 1 82 ? 7.152 -7.785 5.422 1 74.44 82 LYS A CA 1
ATOM 653 C C . LYS A 1 82 ? 7.887 -7.609 6.75 1 74.44 82 LYS A C 1
ATOM 655 O O . LYS A 1 82 ? 7.719 -6.598 7.43 1 74.44 82 LYS A O 1
ATOM 660 N N . GLN A 1 83 ? 8.656 -8.477 7.117 1 80.44 83 GLN A N 1
ATOM 661 C CA . GLN A 1 83 ? 9.422 -8.422 8.359 1 80.44 83 GLN A CA 1
ATOM 662 C C . GLN A 1 83 ? 10.445 -7.293 8.32 1 80.44 83 GLN A C 1
ATOM 664 O O . GLN A 1 83 ? 10.68 -6.625 9.328 1 80.44 83 GLN A O 1
ATOM 669 N N . LEU A 1 84 ? 11.039 -7.109 7.199 1 88.5 84 LEU A N 1
ATOM 670 C CA . LEU A 1 84 ? 12.008 -6.027 7.035 1 88.5 84 LEU A CA 1
ATOM 671 C C . LEU A 1 84 ? 11.344 -4.672 7.25 1 88.5 84 LEU A C 1
ATOM 673 O O . LEU A 1 84 ? 11.852 -3.838 8 1 88.5 84 LEU A O 1
ATOM 677 N N . GLU A 1 85 ? 10.211 -4.496 6.559 1 78.06 85 GLU A N 1
ATOM 678 C CA . GLU A 1 85 ? 9.492 -3.236 6.688 1 78.06 85 GLU A CA 1
ATOM 679 C C . GLU A 1 85 ? 9.141 -2.943 8.148 1 78.06 85 GLU A C 1
ATOM 681 O O . GLU A 1 85 ? 9.391 -1.841 8.641 1 78.06 85 GLU A O 1
ATOM 686 N N . ASP A 1 86 ? 8.672 -3.949 8.727 1 72.69 86 ASP A N 1
ATOM 687 C CA . ASP A 1 86 ? 8.266 -3.814 10.125 1 72.69 86 ASP A CA 1
ATOM 688 C C . ASP A 1 86 ? 9.461 -3.502 11.016 1 72.69 86 ASP A C 1
ATOM 690 O O . ASP A 1 86 ? 9.422 -2.568 11.82 1 72.69 86 ASP A O 1
ATOM 694 N N . ALA A 1 87 ? 10.508 -4.246 10.891 1 80.5 87 ALA A N 1
ATOM 695 C CA . ALA A 1 87 ? 11.695 -4.094 11.734 1 80.5 87 ALA A CA 1
ATOM 696 C C . ALA A 1 87 ? 12.367 -2.744 11.492 1 80.5 87 ALA A C 1
ATOM 698 O O . ALA A 1 87 ? 12.844 -2.107 12.438 1 80.5 87 ALA A O 1
ATOM 699 N N . TYR A 1 88 ? 12.422 -2.297 10.289 1 80.69 88 TYR A N 1
ATOM 700 C CA . TYR A 1 88 ? 13.07 -1.038 9.953 1 80.69 88 TYR A CA 1
ATOM 701 C C . TYR A 1 88 ? 12.336 0.143 10.57 1 80.69 88 TYR A C 1
ATOM 703 O O . TYR A 1 88 ? 12.938 0.991 11.227 1 80.69 88 TYR A O 1
ATOM 711 N N . TYR A 1 89 ? 11.031 0.1 10.43 1 67.25 89 TYR A N 1
ATOM 712 C CA . TYR A 1 89 ? 10.25 1.239 10.891 1 67.25 89 TYR A CA 1
ATOM 713 C C . TYR A 1 89 ? 10.227 1.299 12.414 1 67.25 89 TYR A C 1
ATOM 715 O O . TYR A 1 89 ? 10.148 2.383 13 1 67.25 89 TYR A O 1
ATOM 723 N N . HIS A 1 90 ? 10.414 0.2 12.977 1 68.75 90 HIS A N 1
ATOM 724 C CA . HIS A 1 90 ? 10.422 0.174 14.438 1 68.75 90 HIS A CA 1
ATOM 725 C C . HIS A 1 90 ? 11.852 0.142 14.977 1 68.75 90 HIS A C 1
ATOM 727 O O . HIS A 1 90 ? 12.062 -0.097 16.172 1 68.75 90 HIS A O 1
ATOM 733 N N . GLN A 1 91 ? 12.727 0.275 14.094 1 79.19 91 GLN A N 1
ATOM 734 C CA . GLN A 1 91 ? 14.148 0.404 14.398 1 79.19 91 GLN A CA 1
ATOM 735 C C . GLN A 1 91 ? 14.641 -0.786 15.211 1 79.19 91 GLN A C 1
ATOM 737 O O . GLN A 1 91 ? 15.367 -0.611 16.203 1 79.19 91 GLN A O 1
ATOM 742 N N . GLN A 1 92 ? 14.117 -1.927 14.953 1 83.94 92 GLN A N 1
ATOM 743 C CA . GLN A 1 92 ? 14.516 -3.158 15.625 1 83.94 92 GLN A CA 1
ATOM 744 C C . GLN A 1 92 ? 15.773 -3.75 14.992 1 83.94 92 GLN A C 1
ATOM 746 O O . GLN A 1 92 ? 15.688 -4.68 14.18 1 83.94 92 GLN A O 1
ATOM 751 N N . ILE A 1 93 ? 16.875 -3.33 15.453 1 91.25 93 ILE A N 1
ATOM 752 C CA . ILE A 1 93 ? 18.156 -3.68 14.852 1 91.25 93 ILE A CA 1
ATOM 753 C C . ILE A 1 93 ? 18.406 -5.176 15.023 1 91.25 93 ILE A C 1
ATOM 755 O O . ILE A 1 93 ? 18.891 -5.84 14.102 1 91.25 93 ILE A O 1
ATOM 759 N N . GLU A 1 94 ? 18.094 -5.672 16.172 1 92.31 94 GLU A N 1
ATOM 760 C CA . GLU A 1 94 ? 18.312 -7.09 16.438 1 92.31 94 GLU A CA 1
ATOM 761 C C . GLU A 1 94 ? 17.516 -7.965 15.469 1 92.31 94 GLU A C 1
ATOM 763 O O . GLU A 1 94 ? 18.047 -8.945 14.945 1 92.31 94 GLU A O 1
ATOM 768 N N . ARG A 1 95 ? 16.344 -7.574 15.297 1 92 95 ARG A N 1
ATOM 769 C CA . ARG A 1 95 ? 15.5 -8.312 14.367 1 92 95 ARG A CA 1
ATOM 770 C C . ARG A 1 95 ? 16.047 -8.242 12.945 1 92 95 ARG A C 1
ATOM 772 O O . ARG A 1 95 ? 16 -9.219 12.203 1 92 95 ARG A O 1
ATOM 779 N N . LEU A 1 96 ? 16.531 -7.121 12.578 1 94.75 96 LEU A N 1
ATOM 780 C CA . LEU A 1 96 ? 17.125 -6.957 11.266 1 94.75 96 LEU A CA 1
ATOM 781 C C . LEU A 1 96 ? 18.359 -7.844 11.109 1 94.75 96 LEU A C 1
ATOM 783 O O . LEU A 1 96 ? 18.578 -8.422 10.047 1 94.75 96 LEU A O 1
ATOM 787 N N . GLU A 1 97 ? 19.078 -7.922 12.172 1 95.69 97 GLU A N 1
ATOM 788 C CA . GLU A 1 97 ? 20.25 -8.781 12.148 1 95.69 97 GLU A CA 1
ATOM 789 C C . GLU A 1 97 ? 19.875 -10.25 11.969 1 95.69 97 GLU A C 1
ATOM 791 O O . GLU A 1 97 ? 20.531 -10.984 11.227 1 95.69 97 GLU A O 1
ATOM 796 N N . ASP A 1 98 ? 18.844 -10.578 12.664 1 95.06 98 ASP A N 1
ATOM 797 C CA . ASP A 1 98 ? 18.328 -11.93 12.492 1 95.06 98 ASP A CA 1
ATOM 798 C C . ASP A 1 98 ? 17.906 -12.18 11.047 1 95.06 98 ASP A C 1
ATOM 800 O O . ASP A 1 98 ? 18.203 -13.234 10.477 1 95.06 98 ASP A O 1
ATOM 804 N N . LEU A 1 99 ? 17.234 -11.25 10.508 1 95.31 99 LEU A N 1
ATOM 805 C CA . LEU A 1 99 ? 16.781 -11.344 9.117 1 95.31 99 LEU A CA 1
ATOM 806 C C . LEU A 1 99 ? 17.969 -11.453 8.172 1 95.31 99 LEU A C 1
ATOM 808 O O . LEU A 1 99 ? 17.938 -12.227 7.215 1 95.31 99 LEU A O 1
ATOM 812 N N . LYS A 1 100 ? 18.969 -10.656 8.461 1 95.62 100 LYS A N 1
ATOM 813 C CA . LYS A 1 100 ? 20.172 -10.688 7.652 1 95.62 100 LYS A CA 1
ATOM 814 C C . LYS A 1 100 ? 20.766 -12.086 7.598 1 95.62 100 LYS A C 1
ATOM 816 O O . LYS A 1 100 ? 21.156 -12.57 6.527 1 95.62 100 LYS A O 1
ATOM 821 N N . ILE A 1 101 ? 20.828 -12.688 8.766 1 94.94 101 ILE A N 1
ATOM 822 C CA . ILE A 1 101 ? 21.391 -14.031 8.867 1 94.94 101 ILE A CA 1
ATOM 823 C C . ILE A 1 101 ? 20.516 -15.023 8.109 1 94.94 101 ILE A C 1
ATOM 825 O O . ILE A 1 101 ? 21.016 -15.82 7.312 1 94.94 101 ILE A O 1
ATOM 829 N N . GLU A 1 102 ? 19.281 -14.945 8.305 1 92.44 102 GLU A N 1
ATOM 830 C CA . GLU A 1 102 ? 18.328 -15.867 7.688 1 92.44 102 GLU A CA 1
ATOM 831 C C . GLU A 1 102 ? 18.328 -15.719 6.168 1 92.44 102 GLU A C 1
ATOM 833 O O . GLU A 1 102 ? 18.438 -16.719 5.449 1 92.44 102 GLU A O 1
ATOM 838 N N . ILE A 1 103 ? 18.203 -14.539 5.68 1 93.88 103 ILE A N 1
ATOM 839 C CA . ILE A 1 103 ? 18.125 -14.273 4.246 1 93.88 103 ILE A CA 1
ATOM 840 C C . ILE A 1 103 ? 19.484 -14.539 3.598 1 93.88 103 ILE A C 1
ATOM 842 O O . ILE A 1 103 ? 19.547 -15.008 2.459 1 93.88 103 ILE A O 1
ATOM 846 N N . GLY A 1 104 ? 20.516 -14.273 4.379 1 93.5 104 GLY A N 1
ATOM 847 C CA . GLY A 1 104 ? 21.875 -14.438 3.889 1 93.5 104 GLY A CA 1
ATOM 848 C C . GLY A 1 104 ? 22.172 -15.852 3.43 1 93.5 104 GLY A C 1
ATOM 849 O O . GLY A 1 104 ? 23 -16.062 2.527 1 93.5 104 GLY A O 1
ATOM 850 N N . LYS A 1 105 ? 21.5 -16.797 4.023 1 91.31 105 LYS A N 1
ATOM 851 C CA . LYS A 1 105 ? 21.672 -18.203 3.66 1 91.31 105 LYS A CA 1
ATOM 852 C C . LYS A 1 105 ? 21.234 -18.453 2.219 1 91.31 105 LYS A C 1
ATOM 854 O O . LYS A 1 105 ? 21.703 -19.406 1.579 1 91.31 105 LYS A O 1
ATOM 859 N N . TYR A 1 106 ? 20.469 -17.531 1.772 1 87.81 106 TYR A N 1
ATOM 860 C CA . TYR A 1 106 ? 19.859 -17.781 0.47 1 87.81 106 TYR A CA 1
ATOM 861 C C . TYR A 1 106 ? 20.156 -16.656 -0.499 1 87.81 106 TYR A C 1
ATOM 863 O O . TYR A 1 106 ? 19.578 -16.578 -1.586 1 87.81 106 TYR A O 1
ATOM 871 N N . LYS A 1 107 ? 21 -15.742 -0.2 1 87.44 107 LYS A N 1
ATOM 872 C CA . LYS A 1 107 ? 21.172 -14.492 -0.934 1 87.44 107 LYS A CA 1
ATOM 873 C C . LYS A 1 107 ? 21.641 -14.75 -2.363 1 87.44 107 LYS A C 1
ATOM 875 O O . LYS A 1 107 ? 21.406 -13.93 -3.256 1 87.44 107 LYS A O 1
ATOM 880 N N . ASN A 1 108 ? 22.172 -16.016 -2.553 1 85.75 108 ASN A N 1
ATOM 881 C CA . ASN A 1 108 ? 22.703 -16.312 -3.873 1 85.75 108 ASN A CA 1
ATOM 882 C C . ASN A 1 108 ? 21.75 -17.156 -4.695 1 85.75 108 ASN A C 1
ATOM 884 O O . ASN A 1 108 ? 22.062 -17.562 -5.816 1 85.75 108 ASN A O 1
ATOM 888 N N . GLN A 1 109 ? 20.594 -17.375 -4.219 1 78.88 109 GLN A N 1
ATOM 889 C CA . GLN A 1 109 ? 19.672 -18.281 -4.879 1 78.88 109 GLN A CA 1
ATOM 890 C C . GLN A 1 109 ? 18.828 -17.547 -5.922 1 78.88 109 GLN A C 1
ATOM 892 O O . GLN A 1 109 ? 18.375 -18.156 -6.898 1 78.88 109 GLN A O 1
ATOM 897 N N . SER A 1 110 ? 18.578 -16.312 -5.691 1 78.44 110 SER A N 1
ATOM 898 C CA . SER A 1 110 ? 17.828 -15.5 -6.648 1 78.44 110 SER A CA 1
ATOM 899 C C . SER A 1 110 ? 18.141 -14.016 -6.48 1 78.44 110 SER A C 1
ATOM 901 O O . SER A 1 110 ? 18.578 -13.586 -5.41 1 78.44 110 SER A O 1
ATOM 903 N N . GLN A 1 111 ? 17.891 -13.328 -7.559 1 78 111 GLN A N 1
ATOM 904 C CA . GLN A 1 111 ? 18.125 -11.891 -7.527 1 78 111 GLN A CA 1
ATOM 905 C C . GLN A 1 111 ? 17.219 -11.211 -6.508 1 78 111 GLN A C 1
ATOM 907 O O . GLN A 1 111 ? 17.641 -10.289 -5.809 1 78 111 GLN A O 1
ATOM 912 N N . ASN A 1 112 ? 16.031 -11.664 -6.426 1 80 112 ASN A N 1
ATOM 913 C CA . ASN A 1 112 ? 15.07 -11.086 -5.496 1 80 112 ASN A CA 1
ATOM 914 C C . ASN A 1 112 ? 15.523 -11.25 -4.051 1 80 112 ASN A C 1
ATOM 916 O O . ASN A 1 112 ? 15.367 -10.336 -3.238 1 80 112 ASN A O 1
ATOM 920 N N . ILE A 1 113 ? 16.078 -12.383 -3.805 1 84.06 113 ILE A N 1
ATOM 921 C CA . ILE A 1 113 ? 16.516 -12.648 -2.441 1 84.06 113 ILE A CA 1
ATOM 922 C C . ILE A 1 113 ? 17.766 -11.812 -2.133 1 84.06 113 ILE A C 1
ATOM 924 O O . ILE A 1 113 ? 17.906 -11.297 -1.023 1 84.06 113 ILE A O 1
ATOM 928 N N . PHE A 1 114 ? 18.609 -11.727 -3.123 1 87.19 114 PHE A N 1
ATOM 929 C CA . PHE A 1 114 ? 19.766 -10.867 -2.918 1 87.19 114 PHE A CA 1
ATOM 930 C C . PHE A 1 114 ? 19.344 -9.43 -2.672 1 87.19 114 PHE A C 1
ATOM 932 O O . PHE A 1 114 ? 19.891 -8.75 -1.806 1 87.19 114 PHE A O 1
ATOM 939 N N . ASN A 1 115 ? 18.406 -8.945 -3.463 1 87.31 115 ASN A N 1
ATOM 940 C CA . ASN A 1 115 ? 17.906 -7.586 -3.281 1 87.31 115 ASN A CA 1
ATOM 941 C C . ASN A 1 115 ? 17.422 -7.352 -1.853 1 87.31 115 ASN A C 1
ATOM 943 O O . ASN A 1 115 ? 17.734 -6.32 -1.249 1 87.31 115 ASN A O 1
ATOM 947 N N . LEU A 1 116 ? 16.688 -8.281 -1.416 1 90.19 116 LEU A N 1
ATOM 948 C CA . LEU A 1 116 ? 16.172 -8.195 -0.054 1 90.19 116 LEU A CA 1
ATOM 949 C C . LEU A 1 116 ? 17.312 -8.203 0.96 1 90.19 116 LEU A C 1
ATOM 951 O O . LEU A 1 116 ? 17.281 -7.453 1.937 1 90.19 116 LEU A O 1
ATOM 955 N N . TYR A 1 117 ? 18.266 -9.039 0.692 1 92.69 117 TYR A N 1
ATOM 956 C CA . TYR A 1 117 ? 19.438 -9.102 1.553 1 92.69 117 TYR A CA 1
ATOM 957 C C . TYR A 1 117 ? 20.141 -7.754 1.604 1 92.69 117 TYR A C 1
ATOM 959 O O . TYR A 1 117 ? 20.5 -7.27 2.682 1 92.69 117 TYR A O 1
ATOM 967 N N . ALA A 1 118 ? 20.375 -7.234 0.493 1 90.81 118 ALA A N 1
ATOM 968 C CA . ALA A 1 118 ? 21.016 -5.93 0.409 1 90.81 118 ALA A CA 1
ATOM 969 C C . ALA A 1 118 ? 20.234 -4.875 1.189 1 90.81 118 ALA A C 1
ATOM 971 O O . ALA A 1 118 ? 20.828 -4.062 1.907 1 90.81 118 ALA A O 1
ATOM 972 N N . LEU A 1 119 ? 18.922 -4.887 1.072 1 91 119 LEU A N 1
ATOM 973 C CA . LEU A 1 119 ? 18.078 -3.932 1.781 1 91 119 LEU A CA 1
ATOM 974 C C . LEU A 1 119 ? 18.234 -4.078 3.291 1 91 119 LEU A C 1
ATOM 976 O O . LEU A 1 119 ? 18.297 -3.08 4.012 1 91 119 LEU A O 1
ATOM 980 N N . VAL A 1 120 ? 18.344 -5.277 3.711 1 94.06 120 VAL A N 1
ATOM 981 C CA . VAL A 1 120 ? 18.531 -5.523 5.137 1 94.06 120 VAL A CA 1
ATOM 982 C C . VAL A 1 120 ? 19.875 -4.98 5.594 1 94.06 120 VAL A C 1
ATOM 984 O O . VAL A 1 120 ? 19.969 -4.316 6.633 1 94.06 120 VAL A O 1
ATOM 987 N N . VAL A 1 121 ? 20.891 -5.215 4.797 1 93.56 121 VAL A N 1
ATOM 988 C CA . VAL A 1 121 ? 22.25 -4.758 5.109 1 93.56 121 VAL A CA 1
ATOM 989 C C . VAL A 1 121 ? 22.266 -3.236 5.211 1 93.56 121 VAL A C 1
ATOM 991 O O . VAL A 1 121 ? 22.797 -2.68 6.172 1 93.56 121 VAL A O 1
ATOM 994 N N . PHE A 1 122 ? 21.656 -2.602 4.336 1 91.19 122 PHE A N 1
ATOM 995 C CA . PHE A 1 122 ? 21.672 -1.143 4.301 1 91.19 122 PHE A CA 1
ATOM 996 C C . PHE A 1 122 ? 20.781 -0.568 5.402 1 91.19 122 PHE A C 1
ATOM 998 O O . PHE A 1 122 ? 21.078 0.49 5.957 1 91.19 122 PHE A O 1
ATOM 1005 N N . SER A 1 123 ? 19.641 -1.247 5.684 1 89.94 123 SER A N 1
ATOM 1006 C CA . SER A 1 123 ? 18.781 -0.824 6.789 1 89.94 123 SER A CA 1
ATOM 1007 C C . SER A 1 123 ? 19.547 -0.827 8.109 1 89.94 123 SER A C 1
ATOM 1009 O O . SER A 1 123 ? 19.453 0.128 8.883 1 89.94 123 SER A O 1
ATOM 1011 N N . ILE A 1 124 ? 20.312 -1.845 8.305 1 92.19 124 ILE A N 1
ATOM 1012 C CA . ILE A 1 124 ? 21.109 -1.967 9.523 1 92.19 124 ILE A CA 1
ATOM 1013 C C . ILE A 1 124 ? 22.156 -0.853 9.578 1 92.19 124 ILE A C 1
ATOM 1015 O O . ILE A 1 124 ? 22.281 -0.16 10.586 1 92.19 124 ILE A O 1
ATOM 1019 N N . ALA A 1 125 ? 22.828 -0.679 8.5 1 90.25 125 ALA A N 1
ATOM 1020 C CA . ALA A 1 125 ? 23.891 0.321 8.422 1 90.25 125 ALA A CA 1
ATOM 1021 C C . ALA A 1 125 ? 23.328 1.727 8.641 1 90.25 125 ALA A C 1
ATOM 1023 O O . ALA A 1 125 ? 23.969 2.561 9.281 1 90.25 125 ALA A O 1
ATOM 1024 N N . SER A 1 126 ? 22.188 1.963 8.055 1 83.88 126 SER A N 1
ATOM 1025 C CA . SER A 1 126 ? 21.547 3.27 8.203 1 83.88 126 SER A CA 1
ATOM 1026 C C . SER A 1 126 ? 21.172 3.541 9.656 1 83.88 126 SER A C 1
ATOM 1028 O O . SER A 1 126 ? 21.453 4.613 10.188 1 83.88 126 SER A O 1
ATOM 1030 N N . LEU A 1 127 ? 20.562 2.551 10.273 1 82.69 127 LEU A N 1
ATOM 1031 C CA . LEU A 1 127 ? 20.109 2.715 11.648 1 82.69 127 LEU A CA 1
ATOM 1032 C C . LEU A 1 127 ? 21.281 2.842 12.609 1 82.69 127 LEU A C 1
ATOM 1034 O O . LEU A 1 127 ? 21.219 3.568 13.602 1 82.69 127 LEU A O 1
ATOM 1038 N N . LYS A 1 128 ? 22.328 2.205 12.25 1 87.31 128 LYS A N 1
ATOM 1039 C CA . LYS A 1 128 ? 23.531 2.252 13.086 1 87.31 128 LYS A CA 1
ATOM 1040 C C . LYS A 1 128 ? 24.438 3.402 12.68 1 87.31 128 LYS A C 1
ATOM 1042 O O . LYS A 1 128 ? 25.469 3.631 13.305 1 87.31 128 LYS A O 1
ATOM 1047 N N . LYS A 1 129 ? 24.125 4.062 11.641 1 82.12 129 LYS A N 1
ATOM 1048 C CA . LYS A 1 129 ? 24.938 5.141 11.086 1 82.12 129 LYS A CA 1
ATOM 1049 C C . LYS A 1 129 ? 26.328 4.645 10.711 1 82.12 129 LYS A C 1
ATOM 1051 O O . LYS A 1 129 ? 27.328 5.277 11.047 1 82.12 129 LYS A O 1
ATOM 1056 N N . GLN A 1 130 ? 26.359 3.43 10.164 1 89.31 130 GLN A N 1
ATOM 1057 C CA . GLN A 1 130 ? 27.609 2.785 9.773 1 89.31 130 GLN A CA 1
ATOM 1058 C C . GLN A 1 130 ? 27.578 2.381 8.297 1 89.31 130 GLN A C 1
ATOM 1060 O O . GLN A 1 130 ? 27.891 1.237 7.961 1 89.31 130 GLN A O 1
ATOM 1065 N N . ILE A 1 131 ? 27.328 3.285 7.496 1 86.44 131 ILE A N 1
ATOM 1066 C CA . ILE A 1 131 ? 27.219 3.01 6.07 1 86.44 131 ILE A CA 1
ATOM 1067 C C . ILE A 1 131 ? 28.594 2.676 5.492 1 86.44 131 ILE A C 1
ATOM 1069 O O . ILE A 1 131 ? 28.703 1.838 4.598 1 86.44 131 ILE A O 1
ATOM 1073 N N . ASP A 1 132 ? 29.547 3.232 6.047 1 87.38 132 ASP A N 1
ATOM 1074 C CA . ASP A 1 132 ? 30.906 3.051 5.586 1 87.38 132 ASP A CA 1
ATOM 1075 C C . ASP A 1 132 ? 31.391 1.628 5.848 1 87.38 132 ASP A C 1
ATOM 1077 O O . ASP A 1 132 ? 32.375 1.17 5.23 1 87.38 132 ASP A O 1
ATOM 1081 N N . GLN A 1 133 ? 30.719 0.928 6.68 1 89.94 133 GLN A N 1
ATOM 1082 C CA . GLN A 1 133 ? 31.141 -0.41 7.066 1 89.94 133 GLN A CA 1
ATOM 1083 C C . GLN A 1 133 ? 30.594 -1.466 6.113 1 89.94 133 GLN A C 1
ATOM 1085 O O . GLN A 1 133 ? 30.984 -2.633 6.176 1 89.94 133 GLN A O 1
ATOM 1090 N N . ILE A 1 134 ? 29.781 -1.046 5.27 1 92.75 134 I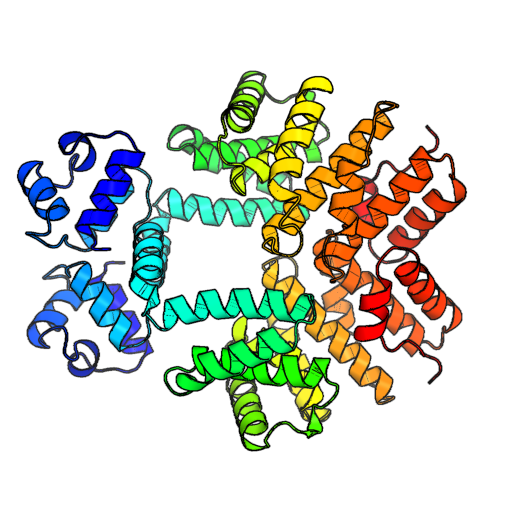LE A N 1
ATOM 1091 C CA . ILE A 1 134 ? 29.234 -1.988 4.297 1 92.75 134 ILE A CA 1
ATOM 1092 C C . ILE A 1 134 ? 30.328 -2.424 3.33 1 92.75 134 ILE A C 1
ATOM 1094 O O . ILE A 1 134 ? 31.141 -1.602 2.879 1 92.75 134 ILE A O 1
ATOM 1098 N N . SER A 1 135 ? 30.375 -3.715 3.049 1 91.94 135 SER A N 1
ATOM 1099 C CA . SER A 1 135 ? 31.406 -4.254 2.166 1 91.94 135 SER A CA 1
ATOM 1100 C C . SER A 1 135 ? 31.328 -3.637 0.775 1 91.94 135 SER A C 1
ATOM 1102 O O . SER A 1 135 ? 30.234 -3.402 0.261 1 91.94 135 SER A O 1
ATOM 1104 N N . GLU A 1 136 ? 32.469 -3.457 0.17 1 92.44 136 GLU A N 1
ATOM 1105 C CA . GLU A 1 136 ? 32.531 -2.887 -1.173 1 92.44 136 GLU A CA 1
ATOM 1106 C C . GLU A 1 136 ? 31.875 -3.814 -2.191 1 92.44 136 GLU A C 1
ATOM 1108 O O . GLU A 1 136 ? 31.297 -3.354 -3.184 1 92.44 136 GLU A O 1
ATOM 1113 N N . ASN A 1 137 ? 31.969 -5.016 -1.88 1 92.06 137 ASN A N 1
ATOM 1114 C CA . ASN A 1 137 ? 31.328 -5.992 -2.764 1 92.06 137 ASN A CA 1
ATOM 1115 C C . ASN A 1 137 ? 29.812 -5.793 -2.826 1 92.06 137 ASN A C 1
ATOM 1117 O O . ASN A 1 137 ? 29.234 -5.77 -3.912 1 92.06 137 ASN A O 1
ATOM 1121 N N . ILE A 1 138 ? 29.25 -5.641 -1.706 1 92.5 138 ILE A N 1
ATOM 1122 C CA . ILE A 1 138 ? 27.797 -5.434 -1.638 1 92.5 138 ILE A CA 1
ATOM 1123 C C . ILE A 1 138 ? 27.438 -4.113 -2.309 1 92.5 138 ILE A C 1
ATOM 1125 O O . ILE A 1 138 ? 26.469 -4.043 -3.076 1 92.5 138 ILE A O 1
ATOM 1129 N N . LYS A 1 139 ? 28.188 -3.066 -2.074 1 93.88 139 LYS A N 1
ATOM 1130 C CA . LYS A 1 139 ? 27.938 -1.766 -2.689 1 93.88 139 LYS A CA 1
ATOM 1131 C C . LYS A 1 139 ? 27.984 -1.861 -4.211 1 93.88 139 LYS A C 1
ATOM 1133 O O . LYS A 1 139 ? 27.109 -1.312 -4.895 1 93.88 139 LYS A O 1
ATOM 1138 N N . ARG A 1 140 ? 28.953 -2.576 -4.672 1 92.81 140 ARG A N 1
ATOM 1139 C CA . ARG A 1 140 ? 29.109 -2.738 -6.113 1 92.81 140 ARG A CA 1
ATOM 1140 C C . ARG A 1 140 ? 27.922 -3.482 -6.715 1 92.81 140 ARG A C 1
ATOM 1142 O O . ARG A 1 140 ? 27.422 -3.107 -7.777 1 92.81 140 ARG A O 1
ATOM 1149 N N . GLN A 1 141 ? 27.547 -4.484 -6.02 1 90.62 141 GLN A N 1
ATOM 1150 C CA . GLN A 1 141 ? 26.438 -5.281 -6.516 1 90.62 141 GLN A CA 1
ATOM 1151 C C . GLN A 1 141 ? 25.141 -4.465 -6.547 1 90.62 141 GLN A C 1
ATOM 1153 O O . GLN A 1 141 ? 24.375 -4.539 -7.512 1 90.62 141 GLN A O 1
ATOM 1158 N N . VAL A 1 142 ? 24.938 -3.727 -5.566 1 92.31 142 VAL A N 1
ATOM 1159 C CA . VAL A 1 142 ? 23.75 -2.883 -5.473 1 92.31 142 VAL A CA 1
ATOM 1160 C C . VAL A 1 142 ? 23.766 -1.846 -6.594 1 92.31 142 VAL A C 1
ATOM 1162 O O . VAL A 1 142 ? 22.75 -1.625 -7.254 1 92.31 142 VAL A O 1
ATOM 1165 N N . ARG A 1 143 ? 24.875 -1.253 -6.844 1 92.75 143 ARG A N 1
ATOM 1166 C CA . ARG A 1 143 ? 25 -0.289 -7.934 1 92.75 143 ARG A CA 1
ATOM 1167 C C . ARG A 1 143 ? 24.672 -0.928 -9.273 1 92.75 143 ARG A C 1
ATOM 1169 O O . ARG A 1 143 ? 23.984 -0.325 -10.102 1 92.75 143 ARG A O 1
ATOM 1176 N N . GLN A 1 144 ? 25.156 -2.104 -9.328 1 90.25 144 GLN A N 1
ATOM 1177 C CA . GLN A 1 144 ? 24.906 -2.816 -10.578 1 90.25 144 GLN A CA 1
ATOM 1178 C C . GLN A 1 144 ? 23.422 -3.09 -10.781 1 90.25 144 GLN A C 1
ATOM 1180 O O . GLN A 1 144 ? 22.906 -2.965 -11.898 1 90.25 144 GLN A O 1
ATOM 1185 N N . ILE A 1 145 ? 22.781 -3.467 -9.766 1 86.75 145 ILE A N 1
ATOM 1186 C CA . ILE A 1 145 ? 21.359 -3.748 -9.828 1 86.75 145 ILE A CA 1
ATOM 1187 C C . ILE A 1 145 ? 20.609 -2.508 -10.32 1 86.75 145 ILE A C 1
ATOM 1189 O O . ILE A 1 145 ? 19.75 -2.598 -11.203 1 86.75 145 ILE A O 1
ATOM 1193 N N . VAL A 1 146 ? 20.906 -1.369 -9.781 1 91.06 146 VAL A N 1
ATOM 1194 C CA . VAL A 1 146 ? 20.203 -0.124 -10.055 1 91.06 146 VAL A CA 1
ATOM 1195 C C . VAL A 1 146 ? 20.531 0.361 -11.461 1 91.06 146 VAL A C 1
ATOM 1197 O O . VAL A 1 146 ? 19.641 0.703 -12.242 1 91.06 146 VAL A O 1
ATOM 1200 N N . PHE A 1 147 ? 21.766 0.225 -11.852 1 88.5 147 PHE A N 1
ATOM 1201 C CA . PHE A 1 147 ? 22.203 0.766 -13.133 1 88.5 147 PHE A CA 1
ATOM 1202 C C . PHE A 1 147 ? 21.781 -0.147 -14.281 1 88.5 147 PHE A C 1
ATOM 1204 O O . PHE A 1 147 ? 21.562 0.315 -15.406 1 88.5 147 PHE A O 1
ATOM 1211 N N . ASP A 1 148 ? 21.656 -1.389 -13.93 1 80.81 148 ASP A N 1
ATOM 1212 C CA . ASP A 1 148 ? 21.312 -2.35 -14.977 1 80.81 148 ASP A CA 1
ATOM 1213 C C . ASP A 1 148 ? 19.812 -2.438 -15.172 1 80.81 148 ASP A C 1
ATOM 1215 O O . ASP A 1 148 ? 19.328 -3.135 -16.078 1 80.81 148 ASP A O 1
ATOM 1219 N N . SER A 1 149 ? 19.172 -1.793 -14.352 1 75.5 149 SER A N 1
ATOM 1220 C CA . SER A 1 149 ? 17.719 -1.895 -14.445 1 75.5 149 SER A CA 1
ATOM 1221 C C . SER A 1 149 ? 17.188 -1.169 -15.68 1 75.5 149 SER A C 1
ATOM 1223 O O . SER A 1 149 ? 17.5 0 -15.906 1 75.5 149 SER A O 1
ATOM 1225 N N . ASP A 1 150 ? 16.594 -1.949 -16.5 1 65.44 150 ASP A N 1
ATOM 1226 C CA . ASP A 1 150 ? 16.016 -1.342 -17.703 1 65.44 150 ASP A CA 1
ATOM 1227 C C . ASP A 1 150 ? 14.633 -0.757 -17.406 1 65.44 150 ASP A C 1
ATOM 1229 O O . ASP A 1 150 ? 14.164 0.131 -18.125 1 65.44 150 ASP A O 1
ATOM 1233 N N . GLU A 1 151 ? 14.039 -1.323 -16.5 1 77.06 151 GLU A N 1
ATOM 1234 C CA . GLU A 1 151 ? 12.695 -0.89 -16.125 1 77.06 151 GLU A CA 1
ATOM 1235 C C . GLU A 1 151 ? 12.648 -0.5 -14.648 1 77.06 151 GLU A C 1
ATOM 1237 O O . GLU A 1 151 ? 13.234 -1.176 -13.797 1 77.06 151 GLU A O 1
ATOM 1242 N N . TRP A 1 152 ? 12.539 0.819 -14.344 1 81.12 152 TRP A N 1
ATOM 1243 C CA . TRP A 1 152 ? 12.445 1.297 -12.969 1 81.12 152 TRP A CA 1
ATOM 1244 C C . TRP A 1 152 ? 11.273 0.634 -12.242 1 81.12 152 TRP A C 1
ATOM 1246 O O . TRP A 1 152 ? 10.258 1.273 -11.984 1 81.12 152 TRP A O 1
ATOM 1256 N N . SER A 1 153 ? 11.562 -0.682 -11.883 1 76.56 153 SER A N 1
ATOM 1257 C CA . SER A 1 153 ? 10.562 -1.427 -11.117 1 76.56 153 SER A CA 1
ATOM 1258 C C . SER A 1 153 ? 10.469 -0.911 -9.688 1 76.56 153 SER A C 1
ATOM 1260 O O . SER A 1 153 ? 11.367 -0.228 -9.203 1 76.56 153 SER A O 1
ATOM 1262 N N . GLU A 1 154 ? 9.391 -1.262 -9.008 1 79.5 154 GLU A N 1
ATOM 1263 C CA . GLU A 1 154 ? 9.203 -0.868 -7.617 1 79.5 154 GLU A CA 1
ATOM 1264 C C . GLU A 1 154 ? 10.336 -1.391 -6.738 1 79.5 154 GLU A C 1
ATOM 1266 O O . GLU A 1 154 ? 10.82 -0.686 -5.848 1 79.5 154 GLU A O 1
ATOM 1271 N N . SER A 1 155 ? 10.758 -2.58 -7.031 1 77 155 SER A N 1
ATOM 1272 C CA . SER A 1 155 ? 11.836 -3.18 -6.254 1 77 155 SER A CA 1
ATOM 1273 C C . SER A 1 155 ? 13.148 -2.432 -6.453 1 77 155 SER A C 1
ATOM 1275 O O . SER A 1 155 ? 13.875 -2.168 -5.492 1 77 155 SER A O 1
ATOM 1277 N N . THR A 1 156 ? 13.461 -2.111 -7.68 1 85.38 156 THR A N 1
ATOM 1278 C CA . THR A 1 156 ? 14.688 -1.384 -7.98 1 85.38 156 THR A CA 1
ATOM 1279 C C . THR A 1 156 ? 14.664 0.005 -7.348 1 85.38 156 THR A C 1
ATOM 1281 O O . THR A 1 156 ? 15.664 0.456 -6.785 1 85.38 156 THR A O 1
ATOM 1284 N N . LEU A 1 157 ? 13.539 0.626 -7.43 1 91 157 LEU A N 1
ATOM 1285 C CA . LEU A 1 157 ? 13.391 1.964 -6.867 1 91 157 LEU A CA 1
ATOM 1286 C C . LEU A 1 157 ? 13.539 1.933 -5.352 1 91 157 LEU A C 1
ATOM 1288 O O . LEU A 1 157 ? 14.102 2.854 -4.758 1 91 157 LEU A O 1
ATOM 1292 N N . GLN A 1 158 ? 13.016 0.948 -4.801 1 87.5 158 GLN A N 1
ATOM 1293 C CA . GLN A 1 158 ? 13.156 0.785 -3.355 1 87.5 158 GLN A CA 1
ATOM 1294 C C . GLN A 1 158 ? 14.617 0.633 -2.959 1 87.5 158 GLN A C 1
ATOM 1296 O O . GLN A 1 158 ? 15.062 1.227 -1.975 1 87.5 158 GLN A O 1
ATOM 1301 N N . ILE A 1 159 ? 15.273 -0.157 -3.697 1 87.69 159 ILE A N 1
ATOM 1302 C CA . ILE A 1 159 ? 16.703 -0.344 -3.453 1 87.69 159 ILE A CA 1
ATOM 1303 C C . ILE A 1 159 ? 17.422 0.991 -3.596 1 87.69 159 ILE A C 1
ATOM 1305 O O . ILE A 1 159 ? 18.234 1.361 -2.738 1 87.69 159 ILE A O 1
ATOM 1309 N N . PHE A 1 160 ? 17.172 1.641 -4.609 1 93.62 160 PHE A N 1
ATOM 1310 C CA . PHE A 1 160 ? 17.812 2.932 -4.836 1 93.62 160 PHE A CA 1
ATOM 1311 C C . PHE A 1 160 ? 17.516 3.889 -3.684 1 93.62 160 PHE A C 1
ATOM 1313 O O . PHE A 1 160 ? 18.438 4.523 -3.152 1 93.62 160 PHE A O 1
ATOM 1320 N N . ALA A 1 161 ? 16.297 3.947 -3.297 1 91.31 161 ALA A N 1
ATOM 1321 C CA . ALA A 1 161 ? 15.875 4.855 -2.236 1 91.31 161 ALA A CA 1
ATOM 1322 C C . ALA A 1 161 ? 16.656 4.605 -0.952 1 91.31 161 ALA A C 1
ATOM 1324 O O . ALA A 1 161 ? 17.016 5.547 -0.238 1 91.31 161 ALA A O 1
ATOM 1325 N N . MET A 1 162 ? 16.953 3.406 -0.728 1 85.88 162 MET A N 1
ATOM 1326 C CA . MET A 1 162 ? 17.578 3.035 0.541 1 85.88 162 MET A CA 1
ATOM 1327 C C . MET A 1 162 ? 19.094 3.098 0.442 1 85.88 162 MET A C 1
ATOM 1329 O O . MET A 1 162 ? 19.781 3.076 1.461 1 85.88 162 MET A O 1
ATOM 1333 N N . THR A 1 163 ? 19.594 3.236 -0.771 1 90.12 163 THR A N 1
ATOM 1334 C CA . THR A 1 163 ? 21.047 3.137 -0.924 1 90.12 163 THR A CA 1
ATOM 1335 C C . THR A 1 163 ? 21.609 4.406 -1.553 1 90.12 163 THR A C 1
ATOM 1337 O O . THR A 1 163 ? 22.75 4.422 -2.008 1 90.12 163 THR A O 1
ATOM 1340 N N . MET A 1 164 ? 20.906 5.422 -1.588 1 90.56 164 MET A N 1
ATOM 1341 C CA . MET A 1 164 ? 21.281 6.652 -2.277 1 90.56 164 MET A CA 1
ATOM 1342 C C . MET A 1 164 ? 22.594 7.203 -1.739 1 90.56 164 MET A C 1
ATOM 1344 O O . MET A 1 164 ? 23.344 7.855 -2.469 1 90.56 164 MET A O 1
ATOM 1348 N N . MET A 1 165 ? 22.969 6.895 -0.55 1 85.94 165 MET A N 1
ATOM 1349 C CA . MET A 1 165 ? 24.125 7.461 0.124 1 85.94 165 MET A CA 1
ATOM 1350 C C . MET A 1 165 ? 25.422 6.898 -0.455 1 85.94 165 MET A C 1
ATOM 1352 O O . MET A 1 165 ? 26.5 7.43 -0.202 1 85.94 165 MET A O 1
ATOM 1356 N N . ILE A 1 166 ? 25.344 5.926 -1.238 1 90.19 166 ILE A N 1
ATOM 1357 C CA . ILE A 1 166 ? 26.578 5.297 -1.691 1 90.19 166 ILE A CA 1
ATOM 1358 C C . ILE A 1 166 ? 26.906 5.766 -3.107 1 90.19 166 ILE A C 1
ATOM 1360 O O . ILE A 1 166 ? 27.953 5.41 -3.658 1 90.19 166 ILE A O 1
ATOM 1364 N N . TYR A 1 167 ? 26.078 6.531 -3.686 1 93 167 TYR A N 1
ATOM 1365 C CA . TYR A 1 167 ? 26.297 6.961 -5.062 1 93 167 TYR A CA 1
ATOM 1366 C C . TYR A 1 167 ? 27.031 8.289 -5.113 1 93 167 TYR A C 1
ATOM 1368 O O . TYR A 1 167 ? 26.781 9.18 -4.297 1 93 167 TYR A O 1
ATOM 1376 N N . ALA A 1 168 ? 27.938 8.383 -6.055 1 92.88 168 ALA A N 1
ATOM 1377 C CA . ALA A 1 168 ? 28.578 9.672 -6.336 1 92.88 168 ALA A CA 1
ATOM 1378 C C . ALA A 1 168 ? 27.547 10.68 -6.848 1 92.88 168 ALA A C 1
ATOM 1380 O O . ALA A 1 168 ? 26.547 10.305 -7.465 1 92.88 168 ALA A O 1
ATOM 1381 N N . PRO A 1 169 ? 27.703 11.961 -6.562 1 94.25 169 PRO A N 1
ATOM 1382 C CA . PRO A 1 169 ? 26.734 12.992 -6.93 1 94.25 169 PRO A CA 1
ATOM 1383 C C . PRO A 1 169 ? 26.344 12.938 -8.406 1 94.25 169 PRO A C 1
ATOM 1385 O O . PRO A 1 169 ? 25.156 13.039 -8.734 1 94.25 169 PRO A O 1
ATOM 1388 N N . GLU A 1 170 ? 27.328 12.734 -9.281 1 94.25 170 GLU A N 1
ATOM 1389 C CA . GLU A 1 170 ? 27.047 12.703 -10.719 1 94.25 170 GLU A CA 1
ATOM 1390 C C . GLU A 1 170 ? 26.172 11.5 -11.078 1 94.25 170 GLU A C 1
ATOM 1392 O O . GLU A 1 170 ? 25.266 11.609 -11.898 1 94.25 170 GLU A O 1
ATOM 1397 N N . ASP A 1 171 ? 26.516 10.367 -10.508 1 95 171 ASP A N 1
ATOM 1398 C CA . ASP A 1 171 ? 25.719 9.164 -10.734 1 95 171 ASP A CA 1
ATOM 1399 C C . ASP A 1 171 ? 24.297 9.328 -10.203 1 95 171 ASP A C 1
ATOM 1401 O O . ASP A 1 171 ? 23.344 8.906 -10.844 1 95 171 ASP A O 1
ATOM 1405 N N . MET A 1 172 ? 24.203 9.922 -9.07 1 94.88 172 MET A N 1
ATOM 1406 C CA . MET A 1 172 ? 22.906 10.18 -8.445 1 94.88 172 MET A CA 1
ATOM 1407 C C . MET A 1 172 ? 22.047 11.07 -9.336 1 94.88 172 MET A C 1
ATOM 1409 O O . MET A 1 172 ? 20.875 10.781 -9.57 1 94.88 172 MET A O 1
ATOM 1413 N N . ASP A 1 173 ? 22.672 12.133 -9.82 1 96.25 173 ASP A N 1
ATOM 1414 C CA . ASP A 1 173 ? 21.953 13.055 -10.695 1 96.25 173 ASP A CA 1
ATOM 1415 C C . ASP A 1 173 ? 21.453 12.344 -11.953 1 96.25 173 ASP A C 1
ATOM 1417 O O . ASP A 1 173 ? 20.328 12.586 -12.398 1 96.25 173 ASP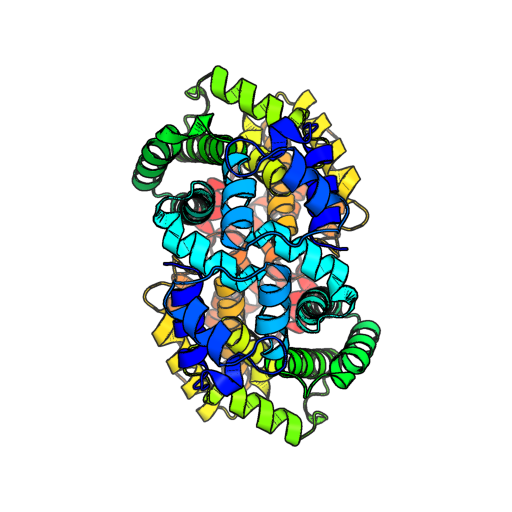 A O 1
ATOM 1421 N N . PHE A 1 174 ? 22.312 11.516 -12.43 1 95.12 174 PHE A N 1
ATOM 1422 C CA . PHE A 1 174 ? 21.953 10.75 -13.617 1 95.12 174 PHE A CA 1
ATOM 1423 C C . PHE A 1 174 ? 20.75 9.867 -13.352 1 95.12 174 PHE A C 1
ATOM 1425 O O . PHE A 1 174 ? 19.797 9.852 -14.141 1 95.12 174 PHE A O 1
ATOM 1432 N N . LEU A 1 175 ? 20.797 9.156 -12.289 1 95.44 175 LEU A N 1
ATOM 1433 C CA . LEU A 1 175 ? 19.719 8.242 -11.922 1 95.44 175 LEU A CA 1
ATOM 1434 C C . LEU A 1 175 ? 18.422 9.008 -11.648 1 95.44 175 LEU A C 1
ATOM 1436 O O . LEU A 1 175 ? 17.359 8.625 -12.125 1 95.44 175 LEU A O 1
ATOM 1440 N N . ILE A 1 176 ? 18.516 10.07 -10.93 1 96.69 176 ILE A N 1
ATOM 1441 C CA . ILE A 1 176 ? 17.359 10.906 -10.586 1 96.69 176 ILE A CA 1
ATOM 1442 C C . ILE A 1 176 ? 16.688 11.398 -11.859 1 96.69 176 ILE A C 1
ATOM 1444 O O . ILE A 1 176 ? 15.469 11.273 -12.008 1 96.69 176 ILE A O 1
ATOM 1448 N N . ASN A 1 177 ? 17.484 11.898 -12.734 1 94.94 177 ASN A N 1
ATOM 1449 C CA . ASN A 1 177 ? 16.938 12.391 -14 1 94.94 177 ASN A CA 1
ATOM 1450 C C . ASN A 1 177 ? 16.25 11.273 -14.773 1 94.94 177 ASN A C 1
ATOM 1452 O O . ASN A 1 177 ? 15.148 11.477 -15.297 1 94.94 177 ASN A O 1
ATOM 1456 N N . SER A 1 178 ? 16.859 10.141 -14.82 1 93.44 178 SER A N 1
ATOM 1457 C CA . SER A 1 178 ? 16.312 9.008 -15.555 1 93.44 178 SER A CA 1
ATOM 1458 C C . SER A 1 178 ? 15.008 8.531 -14.922 1 93.44 178 SER A C 1
ATOM 1460 O O . SER A 1 178 ? 14.016 8.32 -15.625 1 93.44 178 SER A O 1
ATOM 1462 N N . ILE A 1 179 ? 14.969 8.391 -13.648 1 94.25 179 ILE A N 1
ATOM 1463 C CA . ILE A 1 179 ? 13.828 7.871 -12.906 1 94.25 179 ILE A CA 1
ATOM 1464 C C . ILE A 1 179 ? 12.656 8.844 -13.023 1 94.25 179 ILE A C 1
ATOM 1466 O O . ILE A 1 179 ? 11.555 8.453 -13.422 1 94.25 179 ILE A O 1
ATOM 1470 N N . PHE A 1 180 ? 12.852 10.094 -12.734 1 94.62 180 PHE A N 1
ATOM 1471 C CA . PHE A 1 180 ? 11.766 11.055 -12.625 1 94.62 180 PHE A CA 1
ATOM 1472 C C . PHE A 1 180 ? 11.289 11.492 -14.008 1 94.62 180 PHE A C 1
ATOM 1474 O O . PHE A 1 180 ? 10.141 11.93 -14.164 1 94.62 180 PHE A O 1
ATOM 1481 N N . ARG A 1 181 ? 12.086 11.367 -15.031 1 90.06 181 ARG A N 1
ATOM 1482 C CA . ARG A 1 181 ? 11.617 11.609 -16.391 1 90.06 181 ARG A CA 1
ATOM 1483 C C . ARG A 1 181 ? 10.695 10.484 -16.859 1 90.06 181 ARG A C 1
ATOM 1485 O O . ARG A 1 181 ? 9.75 10.727 -17.609 1 90.06 181 ARG A O 1
ATOM 1492 N N . THR A 1 182 ? 11.016 9.32 -16.406 1 88.12 182 THR A N 1
ATOM 1493 C CA . THR A 1 182 ? 10.211 8.156 -16.766 1 88.12 182 THR A CA 1
ATOM 1494 C C . THR A 1 182 ? 8.797 8.281 -16.203 1 88.12 182 THR A C 1
ATOM 1496 O O . THR A 1 182 ? 7.82 7.957 -16.891 1 88.12 182 THR A O 1
ATOM 1499 N N . TYR A 1 183 ? 8.664 8.781 -15.031 1 86.56 183 TYR A N 1
ATOM 1500 C CA . TYR A 1 183 ? 7.379 8.773 -14.336 1 86.56 183 TYR A CA 1
ATOM 1501 C C . TYR A 1 183 ? 6.707 10.141 -14.422 1 86.56 183 TYR A C 1
ATOM 1503 O O . TYR A 1 183 ? 5.586 10.312 -13.938 1 86.56 183 TYR A O 1
ATOM 1511 N N . ARG A 1 184 ? 7.266 11.102 -15.055 1 83.75 184 ARG A N 1
ATOM 1512 C CA . ARG A 1 184 ? 6.859 12.5 -15.008 1 83.75 184 ARG A CA 1
ATOM 1513 C C . ARG A 1 184 ? 5.453 12.688 -15.57 1 83.75 184 ARG A C 1
ATOM 1515 O O . ARG A 1 184 ? 4.73 13.594 -15.156 1 83.75 184 ARG A O 1
ATOM 1522 N N . HIS A 1 185 ? 5.066 11.867 -16.453 1 78.94 185 HIS A N 1
ATOM 1523 C CA . HIS A 1 185 ? 3.803 12.078 -17.141 1 78.94 185 HIS A CA 1
ATOM 1524 C C . HIS A 1 185 ? 2.67 11.297 -16.484 1 78.94 185 HIS A C 1
ATOM 1526 O O . HIS A 1 185 ? 1.507 11.445 -16.875 1 78.94 185 HIS A O 1
ATOM 1532 N N . ASN A 1 186 ? 2.91 10.531 -15.508 1 80.12 186 ASN A N 1
ATOM 1533 C CA . ASN A 1 186 ? 1.879 9.68 -14.922 1 80.12 186 ASN A CA 1
ATOM 1534 C C . ASN A 1 186 ? 1.883 9.758 -13.398 1 80.12 186 ASN A C 1
ATOM 1536 O O . ASN A 1 186 ? 1.512 8.797 -12.719 1 80.12 186 ASN A O 1
ATOM 1540 N N . VAL A 1 187 ? 2.256 10.883 -12.906 1 82.94 187 VAL A N 1
ATOM 1541 C CA . VAL A 1 187 ? 2.469 11.023 -11.469 1 82.94 187 VAL A CA 1
ATOM 1542 C C . VAL A 1 187 ? 1.153 10.805 -10.727 1 82.94 187 VAL A C 1
ATOM 1544 O O . VAL A 1 187 ? 1.114 10.102 -9.711 1 82.94 187 VAL A O 1
ATOM 1547 N N . SER A 1 188 ? 0.128 11.289 -11.297 1 73.62 188 SER A N 1
ATOM 1548 C CA . SER A 1 188 ? -1.174 11.242 -10.641 1 73.62 188 SER A CA 1
ATOM 1549 C C . SER A 1 188 ? -1.745 9.828 -10.641 1 73.62 188 SER A C 1
ATOM 1551 O O . SER A 1 188 ? -2.668 9.531 -9.883 1 73.62 188 SER A O 1
ATOM 1553 N N . ASN A 1 189 ? -1.127 8.953 -11.414 1 72.31 189 ASN A N 1
ATOM 1554 C CA . ASN A 1 189 ? -1.689 7.613 -11.562 1 72.31 189 ASN A CA 1
ATOM 1555 C C . ASN A 1 189 ? -0.77 6.547 -10.977 1 72.31 189 ASN A C 1
ATOM 1557 O O . ASN A 1 189 ? -0.979 5.352 -11.188 1 72.31 189 ASN A O 1
ATOM 1561 N N . LEU A 1 190 ? 0.172 7 -10.266 1 80.31 190 LEU A N 1
ATOM 1562 C CA . LEU A 1 190 ? 1.071 6.051 -9.625 1 80.31 190 LEU A CA 1
ATOM 1563 C C . LEU A 1 190 ? 0.357 5.301 -8.5 1 80.31 190 LEU A C 1
ATOM 1565 O O . LEU A 1 190 ? -0.508 5.863 -7.828 1 80.31 190 LEU A O 1
ATOM 1569 N N . SER A 1 191 ? 0.75 4.008 -8.367 1 74.94 191 SER A N 1
ATOM 1570 C CA . SER A 1 191 ? 0.251 3.256 -7.219 1 74.94 191 SER A CA 1
ATOM 1571 C C . SER A 1 191 ? 0.666 3.912 -5.906 1 74.94 191 SER A C 1
ATOM 1573 O O . SER A 1 191 ? 1.615 4.699 -5.871 1 74.94 191 SER A O 1
ATOM 1575 N N . GLY A 1 192 ? -0.048 3.592 -4.824 1 80.81 192 GLY A N 1
ATOM 1576 C CA . GLY A 1 192 ? 0.295 4.129 -3.516 1 80.81 192 GLY A CA 1
ATOM 1577 C C . GLY A 1 192 ? 1.723 3.82 -3.104 1 80.81 192 GLY A C 1
ATOM 1578 O O . GLY A 1 192 ? 2.428 4.695 -2.594 1 80.81 192 GLY A O 1
ATOM 1579 N N . GLN A 1 193 ? 2.078 2.664 -3.379 1 80.75 193 GLN A N 1
ATOM 1580 C CA . GLN A 1 193 ? 3.432 2.244 -3.031 1 80.75 193 GLN A CA 1
ATOM 1581 C C . GLN A 1 193 ? 4.473 3.041 -3.814 1 80.75 193 GLN A C 1
ATOM 1583 O O . GLN A 1 193 ? 5.48 3.477 -3.252 1 80.75 193 GLN A O 1
ATOM 1588 N N . LEU A 1 194 ? 4.25 3.234 -5.074 1 85.62 194 LEU A N 1
ATOM 1589 C CA . LEU A 1 194 ? 5.188 3.982 -5.902 1 85.62 194 LEU A CA 1
ATOM 1590 C C . LEU A 1 194 ? 5.246 5.445 -5.473 1 85.62 194 LEU A C 1
ATOM 1592 O O . LEU A 1 194 ? 6.309 6.066 -5.5 1 85.62 194 LEU A O 1
ATOM 1596 N N . GLN A 1 195 ? 4.094 5.969 -5.121 1 89.19 195 GLN A N 1
ATOM 1597 C CA . GLN A 1 195 ? 4.082 7.336 -4.609 1 89.19 195 GLN A CA 1
ATOM 1598 C C . GLN A 1 195 ? 4.98 7.473 -3.387 1 89.19 195 GLN A C 1
ATOM 1600 O O . GLN A 1 195 ? 5.762 8.422 -3.287 1 89.19 195 GLN A O 1
ATOM 1605 N N . GLU A 1 196 ? 4.934 6.547 -2.545 1 89.44 196 GLU A N 1
ATOM 1606 C CA . GLU A 1 196 ? 5.734 6.574 -1.325 1 89.44 196 GLU A CA 1
ATOM 1607 C C . GLU A 1 196 ? 7.223 6.453 -1.641 1 89.44 196 GLU A C 1
ATOM 1609 O O . GLU A 1 196 ? 8.039 7.203 -1.104 1 89.44 196 GLU A O 1
ATOM 1614 N N . ILE A 1 197 ? 7.527 5.52 -2.506 1 90.75 197 ILE A N 1
ATOM 1615 C CA . ILE A 1 197 ? 8.922 5.273 -2.855 1 90.75 197 ILE A CA 1
ATOM 1616 C C . ILE A 1 197 ? 9.5 6.5 -3.557 1 90.75 197 ILE A C 1
ATOM 1618 O O . ILE A 1 197 ? 10.578 6.977 -3.199 1 90.75 197 ILE A O 1
ATOM 1622 N N . MET A 1 198 ? 8.773 7.004 -4.492 1 94.5 198 MET A N 1
ATOM 1623 C CA . MET A 1 198 ? 9.242 8.148 -5.277 1 94.5 198 MET A CA 1
ATOM 1624 C C . MET A 1 198 ? 9.367 9.391 -4.402 1 94.5 198 MET A C 1
ATOM 1626 O O . MET A 1 198 ? 10.289 10.188 -4.578 1 94.5 198 MET A O 1
ATOM 1630 N N . SER A 1 199 ? 8.43 9.539 -3.51 1 94.5 199 SER A N 1
ATOM 1631 C CA . SER A 1 199 ? 8.516 10.648 -2.568 1 94.5 199 SER A CA 1
ATOM 1632 C C . SER A 1 199 ? 9.766 10.547 -1.703 1 94.5 199 SER A C 1
ATOM 1634 O O . SER A 1 199 ? 10.445 11.547 -1.458 1 94.5 199 SER A O 1
ATOM 1636 N N . ALA A 1 200 ? 10.039 9.375 -1.263 1 92.12 200 ALA A N 1
ATOM 1637 C CA . ALA A 1 200 ? 11.234 9.148 -0.456 1 92.12 200 ALA A CA 1
ATOM 1638 C C . ALA A 1 200 ? 12.5 9.484 -1.242 1 92.12 200 ALA A C 1
ATOM 1640 O O . ALA A 1 200 ? 13.398 10.141 -0.725 1 92.12 200 ALA A O 1
ATOM 1641 N N . ILE A 1 201 ? 12.539 9.031 -2.463 1 95.44 201 ILE A N 1
ATOM 1642 C CA . ILE A 1 201 ? 13.688 9.297 -3.318 1 95.44 201 ILE A CA 1
ATOM 1643 C C . ILE A 1 201 ? 13.844 10.805 -3.508 1 95.44 201 ILE A C 1
ATOM 1645 O O . ILE A 1 201 ? 14.945 11.344 -3.391 1 95.44 201 ILE A O 1
ATOM 1649 N N . ALA A 1 202 ? 12.742 11.508 -3.773 1 96.06 202 ALA A N 1
ATOM 1650 C CA . ALA A 1 202 ? 12.758 12.953 -4 1 96.06 202 ALA A CA 1
ATOM 1651 C C . ALA A 1 202 ? 13.281 13.688 -2.771 1 96.06 202 ALA A C 1
ATOM 1653 O O . ALA A 1 202 ? 14.172 14.539 -2.879 1 96.06 202 ALA A O 1
ATOM 1654 N N . ILE A 1 203 ? 12.789 13.336 -1.654 1 93.25 203 ILE A N 1
ATOM 1655 C CA . ILE A 1 203 ? 13.141 14.008 -0.411 1 93.25 203 ILE A CA 1
ATOM 1656 C C . ILE A 1 203 ? 14.602 13.742 -0.073 1 93.25 203 ILE A C 1
ATOM 1658 O O . ILE A 1 203 ? 15.344 14.656 0.304 1 93.25 203 ILE A O 1
ATOM 1662 N N . ASN A 1 204 ? 14.977 12.516 -0.189 1 91.25 204 ASN A N 1
ATOM 1663 C CA . ASN A 1 204 ? 16.375 12.156 0.065 1 91.25 204 ASN A CA 1
ATOM 1664 C C . ASN A 1 204 ? 17.312 12.898 -0.875 1 91.25 204 ASN A C 1
ATOM 1666 O O . ASN A 1 204 ? 18.406 13.305 -0.472 1 91.25 204 ASN A O 1
ATOM 1670 N N . TYR A 1 205 ? 16.922 13.008 -2.068 1 95.12 205 TYR A N 1
ATOM 1671 C CA . TYR A 1 205 ? 17.734 13.734 -3.035 1 95.12 205 TYR A CA 1
ATOM 1672 C C . TYR A 1 205 ? 17.859 15.203 -2.646 1 95.12 205 TYR A C 1
ATOM 1674 O O . TYR A 1 205 ? 18.953 15.766 -2.678 1 95.12 205 TYR A O 1
ATOM 1682 N N . LEU A 1 206 ? 16.75 15.859 -2.309 1 94.12 206 LEU A N 1
ATOM 1683 C CA . LEU A 1 206 ? 16.781 17.234 -1.848 1 94.12 206 LEU A CA 1
ATOM 1684 C C . LEU A 1 206 ? 17.719 17.391 -0.656 1 94.12 206 LEU A C 1
ATOM 1686 O O . LEU A 1 206 ? 18.531 18.328 -0.609 1 94.12 206 LEU A O 1
ATOM 1690 N N . ALA A 1 207 ? 17.625 16.469 0.239 1 90.69 207 ALA A N 1
ATOM 1691 C CA . ALA A 1 207 ? 18.5 16.484 1.414 1 90.69 207 ALA A CA 1
ATOM 1692 C C . ALA A 1 207 ? 19.969 16.375 1.012 1 90.69 207 ALA A C 1
ATOM 1694 O O . ALA A 1 207 ? 20.812 17.125 1.508 1 90.69 207 ALA A O 1
ATOM 1695 N N . ASN A 1 208 ? 20.203 15.453 0.166 1 90.38 208 ASN A N 1
ATOM 1696 C CA . ASN A 1 208 ? 21.578 15.219 -0.292 1 90.38 208 ASN A CA 1
ATOM 1697 C C . ASN A 1 208 ? 22.156 16.453 -0.973 1 90.38 208 ASN A C 1
ATOM 1699 O O . ASN A 1 208 ? 23.281 16.859 -0.686 1 90.38 208 ASN A O 1
ATOM 1703 N N . VAL A 1 209 ? 21.406 17.047 -1.842 1 93.56 209 VAL A N 1
ATOM 1704 C CA . VAL A 1 209 ? 21.844 18.219 -2.574 1 93.56 209 VAL A CA 1
ATOM 1705 C C . VAL A 1 209 ? 22.094 19.375 -1.6 1 93.56 209 VAL A C 1
ATOM 1707 O O . VAL A 1 209 ? 23.094 20.094 -1.729 1 93.56 209 VAL A O 1
ATOM 1710 N N . TYR A 1 210 ? 21.281 19.484 -0.66 1 92.12 210 TYR A N 1
ATOM 1711 C CA . TYR A 1 210 ? 21.406 20.578 0.305 1 92.12 210 TYR A CA 1
ATOM 1712 C C . TYR A 1 210 ? 22.656 20.406 1.164 1 92.12 210 TYR A C 1
ATOM 1714 O O . TYR A 1 210 ? 23.406 21.344 1.366 1 92.12 210 TYR A O 1
ATOM 1722 N N . VAL A 1 211 ? 22.859 19.234 1.694 1 88 211 VAL A N 1
ATOM 1723 C CA . VAL A 1 211 ? 23.984 18.953 2.578 1 88 211 VAL A CA 1
ATOM 1724 C C . VAL A 1 211 ? 25.297 19.172 1.829 1 88 211 VAL A C 1
ATOM 1726 O O . VAL A 1 211 ? 26.266 19.672 2.402 1 88 211 VAL A O 1
ATOM 1729 N N . GLN A 1 212 ? 25.266 18.859 0.63 1 89.25 212 GLN A N 1
ATOM 1730 C CA . GLN A 1 212 ? 26.469 19 -0.179 1 89.25 212 GLN A CA 1
ATOM 1731 C C . GLN A 1 212 ? 26.625 20.422 -0.708 1 89.25 212 GLN A C 1
ATOM 1733 O O . GLN A 1 212 ? 27.609 20.734 -1.377 1 89.25 212 GLN A O 1
ATOM 1738 N N . ARG A 1 213 ? 25.641 21.281 -0.415 1 89.19 213 ARG A N 1
ATOM 1739 C CA . ARG A 1 213 ? 25.641 22.688 -0.821 1 89.19 213 ARG A CA 1
ATOM 1740 C C . ARG A 1 213 ? 25.812 22.812 -2.33 1 89.19 213 ARG A C 1
ATOM 1742 O O . ARG A 1 213 ? 26.609 23.625 -2.801 1 89.19 213 ARG A O 1
ATOM 1749 N N . ARG A 1 214 ? 25.172 21.953 -3.018 1 92.12 214 ARG A N 1
ATOM 1750 C CA . ARG A 1 214 ? 25.25 21.969 -4.477 1 92.12 214 ARG A CA 1
ATOM 1751 C C . ARG A 1 214 ? 24.203 22.906 -5.066 1 92.12 214 ARG A C 1
ATOM 1753 O O . ARG A 1 214 ? 23.094 23.016 -4.535 1 92.12 214 ARG A O 1
ATOM 1760 N N . LYS A 1 215 ? 24.609 23.594 -6.113 1 91.19 215 LYS A N 1
ATOM 1761 C CA . LYS A 1 215 ? 23.703 24.484 -6.836 1 91.19 215 LYS A CA 1
ATOM 1762 C C . LYS A 1 215 ? 23.25 23.859 -8.148 1 91.19 215 LYS A C 1
ATOM 1764 O O . LYS A 1 215 ? 23.906 24.016 -9.18 1 91.19 215 LYS A O 1
ATOM 1769 N N . ILE A 1 216 ? 22.203 23.156 -8.094 1 93.88 216 ILE A N 1
ATOM 1770 C CA . ILE A 1 216 ? 21.672 22.469 -9.273 1 93.88 216 ILE A CA 1
ATOM 1771 C C . ILE A 1 216 ? 20.188 22.781 -9.43 1 93.88 216 ILE A C 1
ATOM 1773 O O . ILE A 1 216 ? 19.547 23.266 -8.492 1 93.88 216 ILE A O 1
ATOM 1777 N N . ASP A 1 217 ? 19.703 22.547 -10.648 1 94.44 217 ASP A N 1
ATOM 1778 C CA . ASP A 1 217 ? 18.281 22.719 -10.922 1 94.44 217 ASP A CA 1
ATOM 1779 C C . ASP A 1 217 ? 17.453 21.578 -10.312 1 94.44 217 ASP A C 1
ATOM 1781 O O . ASP A 1 217 ? 17.656 20.406 -10.633 1 94.44 217 ASP A O 1
ATOM 1785 N N . LEU A 1 218 ? 16.531 21.969 -9.438 1 96.44 218 LEU A N 1
ATOM 1786 C CA . LEU A 1 218 ? 15.734 20.984 -8.727 1 96.44 218 LEU A CA 1
ATOM 1787 C C . LEU A 1 218 ? 14.281 21 -9.195 1 96.44 218 LEU A C 1
ATOM 1789 O O . LEU A 1 218 ? 13.406 20.422 -8.539 1 96.44 218 LEU A O 1
ATOM 1793 N N . ASN A 1 219 ? 13.969 21.609 -10.297 1 95.5 219 ASN A N 1
ATOM 1794 C CA . ASN A 1 219 ? 12.609 21.797 -10.789 1 95.5 219 ASN A CA 1
ATOM 1795 C C . ASN A 1 219 ? 11.93 20.453 -11.078 1 95.5 219 ASN A C 1
ATOM 1797 O O . ASN A 1 219 ? 10.727 20.312 -10.852 1 95.5 219 ASN A O 1
ATOM 1801 N N . LEU A 1 220 ? 12.711 19.562 -11.578 1 95.75 220 LEU A N 1
ATOM 1802 C CA . LEU A 1 220 ? 12.172 18.25 -11.891 1 95.75 220 LEU A CA 1
ATOM 1803 C C . LEU A 1 220 ? 11.578 17.594 -10.641 1 95.75 220 LEU A C 1
ATOM 1805 O O . LEU A 1 220 ? 10.492 17 -10.703 1 95.75 220 LEU A O 1
ATOM 1809 N N . ILE A 1 221 ? 12.234 17.75 -9.539 1 96.44 221 ILE A N 1
ATOM 1810 C CA . ILE A 1 221 ? 11.836 17.141 -8.273 1 96.44 221 ILE A CA 1
ATOM 1811 C C . ILE A 1 221 ? 10.633 17.891 -7.695 1 96.44 221 ILE A C 1
ATOM 1813 O O . ILE A 1 221 ? 9.648 17.266 -7.289 1 96.44 221 ILE A O 1
ATOM 1817 N N . TYR A 1 222 ? 10.719 19.188 -7.695 1 95.19 222 TYR A N 1
ATOM 1818 C CA . TYR A 1 222 ? 9.633 19.984 -7.156 1 95.19 222 TYR A CA 1
ATOM 1819 C C . TYR A 1 222 ? 8.367 19.828 -7.996 1 95.19 222 TYR A C 1
ATOM 1821 O O . TYR A 1 222 ? 7.258 19.781 -7.457 1 95.19 222 TYR A O 1
ATOM 1829 N N . ASP A 1 223 ? 8.562 19.734 -9.289 1 94.56 223 ASP A N 1
ATOM 1830 C CA . ASP A 1 223 ? 7.434 19.5 -10.188 1 94.56 223 ASP A CA 1
ATOM 1831 C C . ASP A 1 223 ? 6.766 18.156 -9.883 1 94.56 223 ASP A C 1
ATOM 1833 O O . ASP A 1 223 ? 5.535 18.062 -9.852 1 94.56 223 ASP A O 1
ATOM 1837 N N . PHE A 1 224 ? 7.535 17.172 -9.688 1 95.44 224 PHE A N 1
ATOM 1838 C CA . PHE A 1 224 ? 7.012 15.859 -9.352 1 95.44 224 PHE A CA 1
ATOM 1839 C C . PHE A 1 224 ? 6.188 15.906 -8.07 1 95.44 224 PHE A C 1
ATOM 1841 O O . PHE A 1 224 ? 5.055 15.43 -8.039 1 95.44 224 PHE A O 1
ATOM 1848 N N . ILE A 1 225 ? 6.773 16.453 -7.027 1 94.44 225 ILE A N 1
ATOM 1849 C CA . ILE A 1 225 ? 6.113 16.484 -5.727 1 94.44 225 ILE A CA 1
ATOM 1850 C C . ILE A 1 225 ? 4.832 17.312 -5.82 1 94.44 225 ILE A C 1
ATOM 1852 O O . ILE A 1 225 ? 3.805 16.938 -5.242 1 94.44 225 ILE A O 1
ATOM 1856 N N . SER A 1 226 ? 4.871 18.359 -6.551 1 91.44 226 SER A N 1
ATOM 1857 C CA . SER A 1 226 ? 3.701 19.219 -6.703 1 91.44 226 SER A CA 1
ATOM 1858 C C . SER A 1 226 ? 2.561 18.484 -7.391 1 91.44 226 SER A C 1
ATOM 1860 O O . SER A 1 226 ? 1.388 18.75 -7.121 1 91.44 226 SER A O 1
ATOM 1862 N N . LYS A 1 227 ? 2.863 17.562 -8.203 1 89.81 227 LYS A N 1
ATOM 1863 C CA . LYS A 1 227 ? 1.868 16.844 -9 1 89.81 227 LYS A CA 1
ATOM 1864 C C . LYS A 1 227 ? 1.336 15.625 -8.242 1 89.81 227 LYS A C 1
ATOM 1866 O O . LYS A 1 227 ? 0.357 15.008 -8.672 1 89.81 227 LYS A O 1
ATOM 1871 N N . LEU A 1 228 ? 2.051 15.242 -7.195 1 89.62 228 LEU A N 1
ATOM 1872 C CA . LEU A 1 228 ? 1.479 14.195 -6.355 1 89.62 228 LEU A CA 1
ATOM 1873 C C . LEU A 1 228 ? 0.072 14.57 -5.902 1 89.62 228 LEU A C 1
ATOM 1875 O O . LEU A 1 228 ? -0.184 15.727 -5.551 1 89.62 228 LEU A O 1
ATOM 1879 N N . PRO A 1 229 ? -0.826 13.602 -5.898 1 82.38 229 PRO A N 1
ATOM 1880 C CA . PRO A 1 229 ? -2.168 13.906 -5.398 1 82.38 229 PRO A CA 1
ATOM 1881 C C . PRO A 1 229 ? -2.158 14.445 -3.969 1 82.38 229 PRO A C 1
ATOM 1883 O O . PRO A 1 229 ? -1.319 14.039 -3.16 1 82.38 229 PRO A O 1
ATOM 1886 N N . GLU A 1 230 ? -3.068 15.383 -3.674 1 83.94 230 GLU A N 1
ATOM 1887 C CA . GLU A 1 230 ? -3.227 15.914 -2.322 1 83.94 230 GLU A CA 1
ATOM 1888 C C . GLU A 1 230 ? -4.035 14.961 -1.446 1 83.94 230 GLU A C 1
ATOM 1890 O O . GLU A 1 230 ? -5.215 15.211 -1.177 1 83.94 230 GLU A O 1
ATOM 1895 N N . ILE A 1 231 ? -3.381 13.953 -0.971 1 85.06 231 ILE A N 1
ATOM 1896 C CA . ILE A 1 231 ? -3.969 12.938 -0.103 1 85.06 231 ILE A CA 1
ATOM 1897 C C . ILE A 1 231 ? -3.072 12.719 1.113 1 85.06 231 ILE A C 1
ATOM 1899 O O . ILE A 1 231 ? -1.899 13.102 1.105 1 85.06 231 ILE A O 1
ATOM 1903 N N . PRO A 1 232 ? -3.594 12.102 2.125 1 85.25 232 PRO A N 1
ATOM 1904 C CA . PRO A 1 232 ? -2.857 11.969 3.385 1 85.25 232 PRO A CA 1
ATOM 1905 C C . PRO A 1 232 ? -1.479 11.344 3.197 1 85.25 232 PRO A C 1
ATOM 1907 O O . PRO A 1 232 ? -0.5 11.805 3.789 1 85.25 232 PRO A O 1
ATOM 1910 N N . ARG A 1 233 ? -1.337 10.406 2.367 1 88.25 233 ARG A N 1
ATOM 1911 C CA . ARG A 1 233 ? -0.083 9.688 2.182 1 88.25 233 ARG A CA 1
ATOM 1912 C C . ARG A 1 233 ? 1.018 10.617 1.688 1 88.25 233 ARG A C 1
ATOM 1914 O O . ARG A 1 233 ? 2.199 10.383 1.949 1 88.25 233 ARG A O 1
ATOM 1921 N N . ASN A 1 234 ? 0.617 11.672 1.002 1 90.25 234 ASN A N 1
ATOM 1922 C CA . ASN A 1 234 ? 1.594 12.539 0.353 1 90.25 234 ASN A CA 1
ATOM 1923 C C . ASN A 1 234 ? 1.829 13.812 1.153 1 90.25 234 ASN A C 1
ATOM 1925 O O . ASN A 1 234 ? 2.588 14.688 0.728 1 90.25 234 ASN A O 1
ATOM 1929 N N . ALA A 1 235 ? 1.198 13.93 2.334 1 90.25 235 ALA A N 1
ATOM 1930 C CA . ALA A 1 235 ? 1.294 15.148 3.135 1 90.25 235 ALA A CA 1
ATOM 1931 C C . ALA A 1 235 ? 2.736 15.414 3.551 1 90.25 235 ALA A C 1
ATOM 1933 O O . ALA A 1 235 ? 3.229 16.547 3.412 1 90.25 235 ALA A O 1
ATOM 1934 N N . PHE A 1 236 ? 3.42 14.453 3.943 1 91.88 236 PHE A N 1
ATOM 1935 C CA . PHE A 1 236 ? 4.781 14.609 4.445 1 91.88 236 PHE A CA 1
ATOM 1936 C C . PHE A 1 236 ? 5.711 15.102 3.34 1 91.88 236 PHE A C 1
ATOM 1938 O O . PHE A 1 236 ? 6.473 16.047 3.539 1 91.88 236 PHE A O 1
ATOM 1945 N N . ALA A 1 237 ? 5.605 14.438 2.244 1 93.06 237 ALA A N 1
ATOM 1946 C CA . ALA A 1 237 ? 6.484 14.797 1.131 1 93.06 237 ALA A CA 1
ATOM 1947 C C . ALA A 1 237 ? 6.266 16.25 0.705 1 93.06 237 ALA A C 1
ATOM 1949 O O . ALA A 1 237 ? 7.227 16.969 0.427 1 93.06 237 ALA A O 1
ATOM 1950 N N . LYS A 1 238 ? 5.074 16.703 0.681 1 92.81 238 LYS A N 1
ATOM 1951 C CA . LYS A 1 238 ? 4.754 18.062 0.26 1 92.81 238 LYS A CA 1
ATOM 1952 C C . LYS A 1 238 ? 5.234 19.078 1.286 1 92.81 238 LYS A C 1
ATOM 1954 O O . LYS A 1 238 ? 5.789 20.125 0.923 1 92.81 238 LYS A O 1
ATOM 1959 N N . ILE A 1 239 ? 5.102 18.75 2.527 1 93.06 239 ILE A N 1
ATOM 1960 C CA . ILE A 1 239 ? 5.562 19.625 3.598 1 93.06 239 ILE A CA 1
ATOM 1961 C C . ILE A 1 239 ? 7.086 19.734 3.559 1 93.06 239 ILE A C 1
ATOM 1963 O O . ILE A 1 239 ? 7.645 20.828 3.613 1 93.06 239 ILE A O 1
ATOM 1967 N N . VAL A 1 240 ? 7.754 18.625 3.404 1 93.25 240 VAL A N 1
ATOM 1968 C CA . VAL A 1 240 ? 9.211 18.578 3.449 1 93.25 240 VAL A CA 1
ATOM 1969 C C . VAL A 1 240 ? 9.789 19.25 2.201 1 93.25 240 VAL A C 1
ATOM 1971 O O . VAL A 1 240 ? 10.836 19.891 2.262 1 93.25 240 VAL A O 1
ATOM 1974 N N . ALA A 1 241 ? 9.086 19.062 1.106 1 94 241 ALA A N 1
ATOM 1975 C CA . ALA A 1 241 ? 9.516 19.766 -0.098 1 94 241 ALA A CA 1
ATOM 1976 C C . ALA A 1 241 ? 9.539 21.281 0.132 1 94 241 ALA A C 1
ATOM 1978 O O . ALA A 1 241 ? 10.461 21.969 -0.305 1 94 241 ALA A O 1
ATOM 1979 N N . ASN A 1 242 ? 8.531 21.781 0.789 1 93.75 242 ASN A N 1
ATOM 1980 C CA . ASN A 1 242 ? 8.484 23.188 1.12 1 93.75 242 ASN A CA 1
ATOM 1981 C C . ASN A 1 242 ? 9.602 23.578 2.088 1 93.75 242 ASN A C 1
ATOM 1983 O O . ASN A 1 242 ? 10.18 24.656 1.979 1 93.75 242 ASN A O 1
ATOM 1987 N N . TYR A 1 243 ? 9.867 22.734 2.994 1 94 243 TYR A N 1
ATOM 1988 C CA . TYR A 1 243 ? 10.977 22.953 3.908 1 94 243 TYR A CA 1
ATOM 1989 C C . TYR A 1 243 ? 12.281 23.172 3.141 1 94 243 TYR A C 1
ATOM 1991 O O . TYR A 1 243 ? 12.977 24.172 3.367 1 94 243 TYR A O 1
ATOM 1999 N N . TYR A 1 244 ? 12.57 22.328 2.229 1 93.75 244 TYR A N 1
ATOM 2000 C CA . TYR A 1 244 ? 13.828 22.422 1.491 1 93.75 244 TYR A CA 1
ATOM 2001 C C . TYR A 1 244 ? 13.789 23.594 0.518 1 93.75 244 TYR A C 1
ATOM 2003 O O . TYR A 1 244 ? 14.82 24.234 0.259 1 93.75 244 TYR A O 1
ATOM 2011 N N . HIS A 1 245 ? 12.602 23.891 0.012 1 93.69 245 HIS A N 1
ATOM 2012 C CA . HIS A 1 245 ? 12.477 25.094 -0.792 1 93.69 245 HIS A CA 1
ATOM 2013 C C . HIS A 1 245 ? 12.914 26.328 -0.006 1 93.69 245 HIS A C 1
ATOM 2015 O O . HIS A 1 245 ? 13.672 27.156 -0.512 1 93.69 245 HIS A O 1
ATOM 2021 N N . TYR A 1 246 ? 12.469 26.438 1.214 1 93.44 246 TYR A N 1
ATOM 2022 C CA . TYR A 1 246 ? 12.852 27.547 2.082 1 93.44 246 TYR A CA 1
ATOM 2023 C C . TYR A 1 246 ? 14.344 27.5 2.389 1 93.44 246 TYR A C 1
ATOM 2025 O O . TYR A 1 246 ? 15.016 28.547 2.395 1 93.44 246 TYR A O 1
ATOM 2033 N N . CYS A 1 247 ? 14.859 26.328 2.623 1 93 247 CYS A N 1
ATOM 2034 C CA . CYS A 1 247 ? 16.281 26.188 2.902 1 93 247 CYS A CA 1
ATOM 2035 C C . CYS A 1 247 ? 17.125 26.703 1.737 1 93 247 CYS A C 1
ATOM 2037 O O . CYS A 1 247 ? 18.062 27.484 1.934 1 93 247 CYS A O 1
ATOM 2039 N N . PHE A 1 248 ? 16.781 26.281 0.581 1 93.56 248 PHE A N 1
ATOM 2040 C CA . PHE A 1 248 ? 17.547 26.656 -0.602 1 93.56 248 PHE A CA 1
ATOM 2041 C C . PHE A 1 248 ? 17.406 28.141 -0.887 1 93.56 248 PHE A C 1
ATOM 2043 O O . PHE A 1 248 ? 18.312 28.766 -1.426 1 93.56 248 PHE A O 1
ATOM 2050 N N . ASP A 1 249 ? 16.297 28.734 -0.479 1 93.06 249 ASP A N 1
ATOM 2051 C CA . ASP A 1 249 ? 16.047 30.156 -0.689 1 93.06 249 ASP A CA 1
ATOM 2052 C C . ASP A 1 249 ? 16.656 30.984 0.436 1 93.06 249 ASP A C 1
ATOM 2054 O O . ASP A 1 249 ? 16.578 32.219 0.403 1 93.06 249 ASP A O 1
ATOM 2058 N N . GLY A 1 250 ? 17.219 30.391 1.449 1 91.06 250 GLY A N 1
ATOM 2059 C CA . GLY A 1 250 ? 17.812 31.094 2.574 1 91.06 250 GLY A CA 1
ATOM 2060 C C . GLY A 1 250 ? 16.781 31.625 3.553 1 91.06 250 GLY A C 1
ATOM 2061 O O . GLY A 1 250 ? 17.078 32.531 4.328 1 91.06 250 GLY A O 1
ATOM 2062 N N . LYS A 1 251 ? 15.609 31.156 3.436 1 93.62 251 LYS A N 1
ATOM 2063 C CA . LYS A 1 251 ? 14.539 31.531 4.352 1 93.62 251 LYS A CA 1
ATOM 2064 C C . LYS A 1 251 ? 14.523 30.641 5.582 1 93.62 251 LYS A C 1
ATOM 2066 O O . LYS A 1 251 ? 13.594 29.844 5.766 1 93.62 251 LYS A O 1
ATOM 2071 N N . ASN A 1 252 ? 15.375 30.828 6.469 1 91.12 252 ASN A N 1
ATOM 2072 C CA . ASN A 1 252 ? 15.656 29.953 7.598 1 91.12 252 ASN A CA 1
ATOM 2073 C C . ASN A 1 252 ? 14.523 29.984 8.617 1 91.12 252 ASN A C 1
ATOM 2075 O O . ASN A 1 252 ? 14.219 28.953 9.234 1 91.12 252 ASN A O 1
ATOM 2079 N N . GLU A 1 253 ? 13.953 31.125 8.789 1 92.12 253 GLU A N 1
ATOM 2080 C CA . GLU A 1 253 ? 12.867 31.219 9.766 1 92.12 253 GLU A CA 1
ATOM 2081 C C . GLU A 1 253 ? 11.672 30.375 9.352 1 92.12 253 GLU A C 1
ATOM 2083 O O . GLU A 1 253 ? 11.102 29.656 10.18 1 92.12 253 GLU A O 1
ATOM 2088 N N . GLU A 1 254 ? 11.328 30.5 8.117 1 92.25 254 GLU A N 1
ATOM 2089 C CA . GLU A 1 254 ? 10.227 29.703 7.594 1 92.25 254 GLU A CA 1
ATOM 2090 C C . GLU A 1 254 ? 10.539 28.203 7.688 1 92.25 254 GLU A C 1
ATOM 2092 O O . GLU A 1 254 ? 9.672 27.406 8.055 1 92.25 254 GLU A O 1
ATOM 2097 N N . ALA A 1 255 ? 11.758 27.797 7.34 1 92.75 255 ALA A N 1
ATOM 2098 C CA . ALA A 1 255 ? 12.18 26.406 7.43 1 92.75 255 ALA A CA 1
ATOM 2099 C C . ALA A 1 255 ? 12.094 25.891 8.867 1 92.75 255 ALA A C 1
ATOM 2101 O O . ALA A 1 255 ? 11.578 24.812 9.117 1 92.75 255 ALA A O 1
ATOM 2102 N N . ASP A 1 256 ? 12.508 26.734 9.789 1 91.88 256 ASP A N 1
ATOM 2103 C CA . ASP A 1 256 ? 12.484 26.359 11.203 1 91.88 256 ASP A CA 1
ATOM 2104 C C . ASP A 1 256 ? 11.055 26.188 11.695 1 91.88 256 ASP A C 1
ATOM 2106 O O . ASP A 1 256 ? 10.781 25.328 12.547 1 91.88 256 ASP A O 1
ATOM 2110 N N . GLN A 1 257 ? 10.211 27.016 11.18 1 92 257 GLN A N 1
ATOM 2111 C CA . GLN A 1 257 ? 8.805 26.906 11.555 1 92 257 GLN A CA 1
ATOM 2112 C C . GLN A 1 257 ? 8.227 25.547 11.164 1 92 257 GLN A C 1
ATOM 2114 O O . GLN A 1 257 ? 7.426 24.969 11.898 1 92 257 GLN A O 1
ATOM 2119 N N . ILE A 1 258 ? 8.609 25.062 10.008 1 92.44 258 ILE A N 1
ATOM 2120 C CA . ILE A 1 258 ? 8.133 23.766 9.555 1 92.44 258 ILE A CA 1
ATOM 2121 C C . ILE A 1 258 ? 8.648 22.672 10.484 1 92.44 258 ILE A C 1
ATOM 2123 O O . ILE A 1 258 ? 7.887 21.797 10.914 1 92.44 258 ILE A O 1
ATOM 2127 N N . ILE A 1 259 ? 9.883 22.688 10.844 1 91.19 259 ILE A N 1
ATOM 2128 C CA . ILE A 1 259 ? 10.508 21.688 11.719 1 91.19 259 ILE A CA 1
ATOM 2129 C C . ILE A 1 259 ? 9.828 21.719 13.086 1 91.19 259 ILE A C 1
ATOM 2131 O O . ILE A 1 259 ? 9.469 20.656 13.625 1 91.19 259 ILE A O 1
ATOM 2135 N N . GLU A 1 260 ? 9.641 22.906 13.617 1 90.56 260 GLU A N 1
ATOM 2136 C CA . GLU A 1 260 ? 9.016 23.047 14.93 1 90.56 260 GLU A CA 1
ATOM 2137 C C . GLU A 1 260 ? 7.586 22.516 14.922 1 90.56 260 GLU A C 1
ATOM 2139 O O . GLU A 1 260 ? 7.164 21.844 15.867 1 90.56 260 GLU A O 1
ATOM 2144 N N . PHE A 1 261 ? 6.898 22.797 13.898 1 92 261 PHE A N 1
ATOM 2145 C CA . PHE A 1 261 ? 5.531 22.312 13.758 1 92 261 PHE A CA 1
ATOM 2146 C C . PHE A 1 261 ? 5.492 20.797 13.727 1 92 261 PHE A C 1
ATOM 2148 O O . PHE A 1 261 ? 4.711 20.172 14.453 1 92 261 PHE A O 1
ATOM 2155 N N . MET A 1 262 ? 6.297 20.234 12.867 1 90.06 262 MET A N 1
ATOM 2156 C CA . MET A 1 262 ? 6.297 18.781 12.695 1 90.06 262 MET A CA 1
ATOM 2157 C C . MET A 1 262 ? 6.695 18.078 13.992 1 90.06 262 MET A C 1
ATOM 2159 O O . MET A 1 262 ? 6.105 17.062 14.367 1 90.06 262 MET A O 1
ATOM 2163 N N . LYS A 1 263 ? 7.629 18.625 14.703 1 88.25 263 LYS A N 1
ATOM 2164 C CA . LYS A 1 263 ? 8.062 18.078 15.984 1 88.25 263 LYS A CA 1
ATOM 2165 C C . LYS A 1 263 ? 6.934 18.125 17.016 1 88.25 263 LYS A C 1
ATOM 2167 O O . LYS A 1 263 ? 6.723 17.172 17.766 1 88.25 263 LYS A O 1
ATOM 2172 N N . SER A 1 264 ? 6.211 19.188 16.984 1 88 264 SER A N 1
ATOM 2173 C CA . SER A 1 264 ? 5.16 19.406 17.969 1 88 264 SER A CA 1
ATOM 2174 C C . SER A 1 264 ? 3.914 18.594 17.656 1 88 264 SER A C 1
ATOM 2176 O O . SER A 1 264 ? 3.037 18.422 18.5 1 88 264 SER A O 1
ATOM 2178 N N . ASN A 1 265 ? 3.883 18.062 16.484 1 87 265 ASN A N 1
ATOM 2179 C CA . ASN A 1 265 ? 2.68 17.344 16.078 1 87 265 ASN A CA 1
ATOM 2180 C C . ASN A 1 265 ? 2.982 15.883 15.758 1 87 265 ASN A C 1
ATOM 2182 O O . ASN A 1 265 ? 2.465 15.336 14.781 1 87 265 ASN A O 1
ATOM 2186 N N . GLY A 1 266 ? 3.824 15.305 16.547 1 79.69 266 GLY A N 1
ATOM 2187 C CA . GLY A 1 266 ? 3.984 13.859 16.594 1 79.69 266 GLY A CA 1
ATOM 2188 C C . GLY A 1 266 ? 4.98 13.336 15.57 1 79.69 266 GLY A C 1
ATOM 2189 O O . GLY A 1 266 ? 5.023 12.133 15.305 1 79.69 266 GLY A O 1
ATOM 2190 N N . MET A 1 267 ? 5.777 14.203 14.938 1 82.62 267 MET A N 1
ATOM 2191 C CA . MET A 1 267 ? 6.699 13.742 13.898 1 82.62 267 MET A CA 1
ATOM 2192 C C . MET A 1 267 ? 8.148 14 14.305 1 82.62 267 MET A C 1
ATOM 2194 O O . MET A 1 267 ? 9.008 14.227 13.445 1 82.62 267 MET A O 1
ATOM 2198 N N . SER A 1 268 ? 8.469 14.07 15.562 1 82.25 268 SER A N 1
ATOM 2199 C CA . SER A 1 268 ? 9.797 14.422 16.062 1 82.25 268 SER A CA 1
ATOM 2200 C C . SER A 1 268 ? 10.844 13.414 15.594 1 82.25 268 SER A C 1
ATOM 2202 O O . SER A 1 268 ? 11.922 13.797 15.141 1 82.25 268 SER A O 1
ATOM 2204 N N . HIS A 1 269 ? 10.484 12.18 15.633 1 76.88 269 HIS A N 1
ATOM 2205 C CA . HIS A 1 269 ? 11.445 11.148 15.258 1 76.88 269 HIS A CA 1
ATOM 2206 C C . HIS A 1 269 ? 11.711 11.172 13.758 1 76.88 269 HIS A C 1
ATOM 2208 O O . HIS A 1 269 ? 12.852 10.969 13.32 1 76.88 269 HIS A O 1
ATOM 2214 N N . LEU A 1 270 ? 10.727 11.43 13.07 1 77.56 270 LEU A N 1
ATOM 2215 C CA . LEU A 1 270 ? 10.867 11.469 11.617 1 77.56 270 LEU A CA 1
ATOM 2216 C C . LEU A 1 270 ? 11.742 1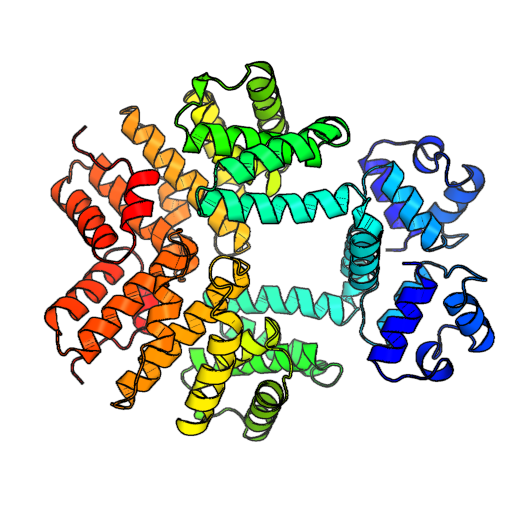2.641 11.188 1 77.56 270 LEU A C 1
ATOM 2218 O O . LEU A 1 270 ? 12.578 12.5 10.289 1 77.56 270 LEU A O 1
ATOM 2222 N N . ILE A 1 271 ? 11.539 13.742 11.805 1 79.5 271 ILE A N 1
ATOM 2223 C CA . ILE A 1 271 ? 12.328 14.938 11.5 1 79.5 271 ILE A CA 1
ATOM 2224 C C . ILE A 1 271 ? 13.797 14.688 11.844 1 79.5 271 ILE A C 1
ATOM 2226 O O . ILE A 1 271 ? 14.688 15.055 11.07 1 79.5 271 ILE A O 1
ATOM 2230 N N . LYS A 1 272 ? 14.008 14.062 12.852 1 73.69 272 LYS A N 1
ATOM 2231 C CA . LYS A 1 272 ? 15.367 13.789 13.305 1 73.69 272 LYS A CA 1
ATOM 2232 C C . LYS A 1 272 ? 16.094 12.859 12.336 1 73.69 272 LYS A C 1
ATOM 2234 O O . LYS A 1 272 ? 17.281 13.039 12.062 1 73.69 272 LYS A O 1
ATOM 2239 N N . ASN A 1 273 ? 15.367 11.977 11.773 1 66.38 273 ASN A N 1
ATOM 2240 C CA . ASN A 1 273 ? 16 10.914 11 1 66.38 273 ASN A CA 1
ATOM 2241 C C . ASN A 1 273 ? 16.016 11.242 9.508 1 66.38 273 ASN A C 1
ATOM 2243 O O . ASN A 1 273 ? 16.875 10.758 8.766 1 66.38 273 ASN A O 1
ATOM 2247 N N . PHE A 1 274 ? 15.109 12.133 9.141 1 64.19 274 PHE A N 1
ATOM 2248 C CA . PHE A 1 274 ? 14.953 12.266 7.699 1 64.19 274 PHE A CA 1
ATOM 2249 C C . PHE A 1 274 ? 15.266 13.688 7.246 1 64.19 274 PHE A C 1
ATOM 2251 O O . PHE A 1 274 ? 15.438 13.938 6.055 1 64.19 274 PHE A O 1
ATOM 2258 N N . ILE A 1 275 ? 15.219 14.578 8.148 1 66.94 275 ILE A N 1
ATOM 2259 C CA . ILE A 1 275 ? 15.391 15.969 7.723 1 66.94 275 ILE A CA 1
ATOM 2260 C C . ILE A 1 275 ? 16.625 16.562 8.391 1 66.94 275 ILE A C 1
ATOM 2262 O O . ILE A 1 275 ? 16.875 16.328 9.57 1 66.94 275 ILE A O 1
ATOM 2266 N N . VAL A 1 276 ? 17.469 17.062 7.488 1 59.53 276 VAL A N 1
ATOM 2267 C CA . VAL A 1 276 ? 18.609 17.812 8.016 1 59.53 276 VAL A CA 1
ATOM 2268 C C . VAL A 1 276 ? 18.125 19 8.836 1 59.53 276 VAL A C 1
ATOM 2270 O O . VAL A 1 276 ? 17.422 19.875 8.312 1 59.53 276 VAL A O 1
ATOM 2273 N N . GLU A 1 277 ? 18.078 18.938 10.133 1 56.69 277 GLU A N 1
ATOM 2274 C CA . GLU A 1 277 ? 17.531 19.938 11.047 1 56.69 277 GLU A CA 1
ATOM 2275 C C . GLU A 1 277 ? 18.203 21.297 10.844 1 56.69 277 GLU A C 1
ATOM 2277 O O . GLU A 1 277 ? 17.609 22.344 11.125 1 56.69 277 GLU A O 1
ATOM 2282 N N . ASN A 1 278 ? 19.375 21.375 10.5 1 56.06 278 ASN A N 1
ATOM 2283 C CA . ASN A 1 278 ? 19.953 22.703 10.555 1 56.06 278 ASN A CA 1
ATOM 2284 C C . ASN A 1 278 ? 20.25 23.25 9.156 1 56.06 278 ASN A C 1
ATOM 2286 O O . ASN A 1 278 ? 21.281 22.906 8.57 1 56.06 278 ASN A O 1
ATOM 2290 N N . CYS A 1 279 ? 19.062 23.859 8.539 1 57.19 279 CYS A N 1
ATOM 2291 C CA . CYS A 1 279 ? 19.266 24.641 7.324 1 57.19 279 CYS A CA 1
ATOM 2292 C C . CYS A 1 279 ? 20.297 25.75 7.559 1 57.19 279 CYS A C 1
ATOM 2294 O O . CYS A 1 279 ? 20.391 26.688 6.762 1 57.19 279 CYS A O 1
ATOM 2296 N N . HIS A 1 280 ? 20.906 25.797 8.68 1 56.97 280 HIS A N 1
ATOM 2297 C CA . HIS A 1 280 ? 21.891 26.844 8.906 1 56.97 280 HIS A CA 1
ATOM 2298 C C . HIS A 1 280 ? 23.25 26.484 8.32 1 56.97 280 HIS A C 1
ATOM 2300 O O . HIS A 1 280 ? 24.281 27 8.734 1 56.97 280 HIS A O 1
ATOM 2306 N N . LEU A 1 281 ? 23.078 25.641 7.402 1 47.88 281 LEU A N 1
ATOM 2307 C CA . LEU A 1 281 ? 24.391 25.438 6.812 1 47.88 281 LEU A CA 1
ATOM 2308 C C . LEU A 1 281 ? 24.719 26.531 5.816 1 47.88 281 LEU A C 1
ATOM 2310 O O . LEU A 1 281 ? 23.828 27.078 5.156 1 47.88 281 LEU A O 1
ATOM 2314 N N . MET B 1 1 ? -5.332 -15.812 -23.281 1 73.19 1 MET B N 1
ATOM 2315 C CA . MET B 1 1 ? -4.066 -16.547 -23.359 1 73.19 1 MET B CA 1
ATOM 2316 C C . MET B 1 1 ? -4.156 -17.875 -22.641 1 73.19 1 MET B C 1
ATOM 2318 O O . MET B 1 1 ? -4.707 -17.953 -21.531 1 73.19 1 MET B O 1
ATOM 2322 N N . THR B 1 2 ? -3.725 -18.938 -23.359 1 87.44 2 THR B N 1
ATOM 2323 C CA . THR B 1 2 ? -3.762 -20.266 -22.75 1 87.44 2 THR B CA 1
ATOM 2324 C C . THR B 1 2 ? -2.576 -20.453 -21.812 1 87.44 2 THR B C 1
ATOM 2326 O O . THR B 1 2 ? -1.613 -19.688 -21.844 1 87.44 2 THR B O 1
ATOM 2329 N N . ILE B 1 3 ? -2.67 -21.391 -21 1 92.19 3 ILE B N 1
ATOM 2330 C CA . ILE B 1 3 ? -1.594 -21.719 -20.062 1 92.19 3 ILE B CA 1
ATOM 2331 C C . ILE B 1 3 ? -0.318 -22.031 -20.844 1 92.19 3 ILE B C 1
ATOM 2333 O O . ILE B 1 3 ? 0.766 -21.562 -20.484 1 92.19 3 ILE B O 1
ATOM 2337 N N . GLY B 1 4 ? -0.556 -22.797 -21.922 1 93.88 4 GLY B N 1
ATOM 2338 C CA . GLY B 1 4 ? 0.581 -23.156 -22.75 1 93.88 4 GLY B CA 1
ATOM 2339 C C . GLY B 1 4 ? 1.257 -21.953 -23.391 1 93.88 4 GLY B C 1
ATOM 2340 O O . GLY B 1 4 ? 2.486 -21.859 -23.406 1 93.88 4 GLY B O 1
ATOM 2341 N N . GLU B 1 5 ? 0.5 -21.047 -23.906 1 90.69 5 GLU B N 1
ATOM 2342 C CA . GLU B 1 5 ? 1.021 -19.828 -24.516 1 90.69 5 GLU B CA 1
ATOM 2343 C C . GLU B 1 5 ? 1.785 -18.984 -23.484 1 90.69 5 GLU B C 1
ATOM 2345 O O . GLU B 1 5 ? 2.846 -18.438 -23.797 1 90.69 5 GLU B O 1
ATOM 2350 N N . ALA B 1 6 ? 1.226 -18.906 -22.344 1 90.31 6 ALA B N 1
ATOM 2351 C CA . ALA B 1 6 ? 1.858 -18.125 -21.281 1 90.31 6 ALA B CA 1
ATOM 2352 C C . ALA B 1 6 ? 3.195 -18.734 -20.875 1 90.31 6 ALA B C 1
ATOM 2354 O O . ALA B 1 6 ? 4.164 -18.016 -20.625 1 90.31 6 ALA B O 1
ATOM 2355 N N . LEU B 1 7 ? 3.211 -20.031 -20.859 1 93.31 7 LEU B N 1
ATOM 2356 C CA . LEU B 1 7 ? 4.449 -20.734 -20.531 1 93.31 7 LEU B CA 1
ATOM 2357 C C . LEU B 1 7 ? 5.516 -20.469 -21.578 1 93.31 7 LEU B C 1
ATOM 2359 O O . LEU B 1 7 ? 6.684 -20.25 -21.25 1 93.31 7 LEU B O 1
ATOM 2363 N N . LYS B 1 8 ? 5.066 -20.484 -22.766 1 92.31 8 LYS B N 1
ATOM 2364 C CA . LYS B 1 8 ? 5.98 -20.188 -23.859 1 92.31 8 LYS B CA 1
ATOM 2365 C C . LYS B 1 8 ? 6.559 -18.781 -23.734 1 92.31 8 LYS B C 1
ATOM 2367 O O . LYS B 1 8 ? 7.773 -18.594 -23.844 1 92.31 8 LYS B O 1
ATOM 2372 N N . GLN B 1 9 ? 5.699 -17.875 -23.531 1 84.75 9 GLN B N 1
ATOM 2373 C CA . GLN B 1 9 ? 6.125 -16.484 -23.375 1 84.75 9 GLN B CA 1
ATOM 2374 C C . GLN B 1 9 ? 7.105 -16.344 -22.219 1 84.75 9 GLN B C 1
ATOM 2376 O O . GLN B 1 9 ? 8.109 -15.633 -22.344 1 84.75 9 GLN B O 1
ATOM 2381 N N . THR B 1 10 ? 6.773 -16.953 -21.125 1 83.44 10 THR B N 1
ATOM 2382 C CA . THR B 1 10 ? 7.621 -16.891 -19.938 1 83.44 10 THR B CA 1
ATOM 2383 C C . THR B 1 10 ? 8.984 -17.516 -20.234 1 83.44 10 THR B C 1
ATOM 2385 O O . THR B 1 10 ? 10.016 -16.922 -19.891 1 83.44 10 THR B O 1
ATOM 2388 N N . ARG B 1 11 ? 8.961 -18.688 -20.875 1 87.31 11 ARG B N 1
ATOM 2389 C CA . ARG B 1 11 ? 10.203 -19.375 -21.234 1 87.31 11 ARG B CA 1
ATOM 2390 C C . ARG B 1 11 ? 11.078 -18.484 -22.109 1 87.31 11 ARG B C 1
ATOM 2392 O O . ARG B 1 11 ? 12.273 -18.344 -21.859 1 87.31 11 ARG B O 1
ATOM 2399 N N . LYS B 1 12 ? 10.484 -17.875 -23.047 1 82.38 12 LYS B N 1
ATOM 2400 C CA . LYS B 1 12 ? 11.203 -17.016 -24 1 82.38 12 LYS B CA 1
ATOM 2401 C C . LYS B 1 12 ? 11.766 -15.781 -23.312 1 82.38 12 LYS B C 1
ATOM 2403 O O . LYS B 1 12 ? 12.875 -15.336 -23.609 1 82.38 12 LYS B O 1
ATOM 2408 N N . SER B 1 13 ? 10.953 -15.289 -22.469 1 71.94 13 SER B N 1
ATOM 2409 C CA . SER B 1 13 ? 11.391 -14.094 -21.75 1 71.94 13 SER B CA 1
ATOM 2410 C C . SER B 1 13 ? 12.625 -14.383 -20.906 1 71.94 13 SER B C 1
ATOM 2412 O O . SER B 1 13 ? 13.43 -13.484 -20.641 1 71.94 13 SER B O 1
ATOM 2414 N N . MET B 1 14 ? 12.773 -15.633 -20.531 1 73.25 14 MET B N 1
ATOM 2415 C CA . MET B 1 14 ? 13.898 -16.062 -19.719 1 73.25 14 MET B CA 1
ATOM 2416 C C . MET B 1 14 ? 15.023 -16.625 -20.578 1 73.25 14 MET B C 1
ATOM 2418 O O . MET B 1 14 ? 16.031 -17.094 -20.062 1 73.25 14 MET B O 1
ATOM 2422 N N . LYS B 1 15 ? 14.734 -16.641 -21.922 1 79.56 15 LYS B N 1
ATOM 2423 C CA . LYS B 1 15 ? 15.703 -17.125 -22.906 1 79.56 15 LYS B CA 1
ATOM 2424 C C . LYS B 1 15 ? 16.078 -18.578 -22.656 1 79.56 15 LYS B C 1
ATOM 2426 O O . LYS B 1 15 ? 17.25 -18.953 -22.734 1 79.56 15 LYS B O 1
ATOM 2431 N N . LEU B 1 16 ? 15.156 -19.406 -22.344 1 85.94 16 LEU B N 1
ATOM 2432 C CA . LEU B 1 16 ? 15.367 -20.828 -22.094 1 85.94 16 LEU B CA 1
ATOM 2433 C C . LEU B 1 16 ? 14.852 -21.656 -23.266 1 85.94 16 LEU B C 1
ATOM 2435 O O . LEU B 1 16 ? 13.883 -21.281 -23.922 1 85.94 16 LEU B O 1
ATOM 2439 N N . SER B 1 17 ? 15.5 -22.75 -23.469 1 92.62 17 SER B N 1
ATOM 2440 C CA . SER B 1 17 ? 14.969 -23.75 -24.391 1 92.62 17 SER B CA 1
ATOM 2441 C C . SER B 1 17 ? 13.844 -24.547 -23.75 1 92.62 17 SER B C 1
ATOM 2443 O O . SER B 1 17 ? 13.609 -24.438 -22.547 1 92.62 17 SER B O 1
ATOM 2445 N N . GLN B 1 18 ? 13.156 -25.328 -24.547 1 94.5 18 GLN B N 1
ATOM 2446 C CA . GLN B 1 18 ? 12.086 -26.156 -24 1 94.5 18 GLN B CA 1
ATOM 2447 C C . GLN B 1 18 ? 12.641 -27.188 -23.016 1 94.5 18 GLN B C 1
ATOM 2449 O O . GLN B 1 18 ? 12.016 -27.484 -22 1 94.5 18 GLN B O 1
ATOM 2454 N N . THR B 1 19 ? 13.859 -27.656 -23.344 1 94.88 19 THR B N 1
ATOM 2455 C CA . THR B 1 19 ? 14.523 -28.625 -22.484 1 94.88 19 THR B CA 1
ATOM 2456 C C . THR B 1 19 ? 14.891 -28 -21.141 1 94.88 19 THR B C 1
ATOM 2458 O O . THR B 1 19 ? 14.664 -28.594 -20.078 1 94.88 19 THR B O 1
ATOM 2461 N N . GLU B 1 20 ? 15.375 -26.828 -21.219 1 91.69 20 GLU B N 1
ATOM 2462 C CA . GLU B 1 20 ? 15.781 -26.125 -20.016 1 91.69 20 GLU B CA 1
ATOM 2463 C C . GLU B 1 20 ? 14.578 -25.734 -19.172 1 91.69 20 GLU B C 1
ATOM 2465 O O . GLU B 1 20 ? 14.633 -25.781 -17.938 1 91.69 20 GLU B O 1
ATOM 2470 N N . MET B 1 21 ? 13.539 -25.422 -19.781 1 93 21 MET B N 1
ATOM 2471 C CA . MET B 1 21 ? 12.32 -25.031 -19.078 1 93 21 MET B CA 1
ATOM 2472 C C . MET B 1 21 ? 11.68 -26.234 -18.391 1 93 21 MET B C 1
ATOM 2474 O O . MET B 1 21 ? 11.266 -26.156 -17.234 1 93 21 MET B O 1
ATOM 2478 N N . ALA B 1 22 ? 11.625 -27.328 -19.031 1 95 22 ALA B N 1
ATOM 2479 C CA . ALA B 1 22 ? 11 -28.547 -18.516 1 95 22 ALA B CA 1
ATOM 2480 C C . ALA B 1 22 ? 11.766 -29.078 -17.297 1 95 22 ALA B C 1
ATOM 2482 O O . ALA B 1 22 ? 11.164 -29.625 -16.375 1 95 22 ALA B O 1
ATOM 2483 N N . GLY B 1 23 ? 13.109 -28.922 -17.469 1 90.12 23 GLY B N 1
ATOM 2484 C CA . GLY B 1 23 ? 13.961 -29.344 -16.359 1 90.12 23 GLY B CA 1
ATOM 2485 C C . GLY B 1 23 ? 13.719 -30.781 -15.945 1 90.12 23 GLY B C 1
ATOM 2486 O O . GLY B 1 23 ? 13.672 -31.688 -16.781 1 90.12 23 GLY B O 1
ATOM 2487 N N . ASP B 1 24 ? 13.648 -30.953 -14.586 1 90.62 24 ASP B N 1
ATOM 2488 C CA . ASP B 1 24 ? 13.492 -32.281 -14.047 1 90.62 24 ASP B CA 1
ATOM 2489 C C . ASP B 1 24 ? 12.023 -32.625 -13.758 1 90.62 24 ASP B C 1
ATOM 2491 O O . ASP B 1 24 ? 11.711 -33.656 -13.195 1 90.62 24 ASP B O 1
ATOM 2495 N N . VAL B 1 25 ? 11.18 -31.734 -14.133 1 93 25 VAL B N 1
ATOM 2496 C CA . VAL B 1 25 ? 9.781 -31.859 -13.75 1 93 25 VAL B CA 1
ATOM 2497 C C . VAL B 1 25 ? 9 -32.562 -14.852 1 93 25 VAL B C 1
ATOM 2499 O O . VAL B 1 25 ? 8.172 -33.438 -14.57 1 93 25 VAL B O 1
ATOM 2502 N N . LEU B 1 26 ? 9.266 -32.219 -16.109 1 95.25 26 LEU B N 1
ATOM 2503 C CA . LEU B 1 26 ? 8.547 -32.781 -17.25 1 95.25 26 LEU B CA 1
ATOM 2504 C C . LEU B 1 26 ? 9.516 -33.219 -18.328 1 95.25 26 LEU B C 1
ATOM 2506 O O . LEU B 1 26 ? 10.625 -32.688 -18.438 1 95.25 26 LEU B O 1
ATOM 2510 N N . SER B 1 27 ? 9.164 -34.156 -19.078 1 95.38 27 SER B N 1
ATOM 2511 C CA . SER B 1 27 ? 9.93 -34.469 -20.281 1 95.38 27 SER B CA 1
ATOM 2512 C C . SER B 1 27 ? 9.789 -33.375 -21.328 1 95.38 27 SER B C 1
ATOM 2514 O O . SER B 1 27 ? 8.758 -32.719 -21.406 1 95.38 27 SER B O 1
ATOM 2516 N N . THR B 1 28 ? 10.844 -33.188 -22.141 1 94.88 28 THR B N 1
ATOM 2517 C CA . THR B 1 28 ? 10.852 -32.156 -23.156 1 94.88 28 THR B CA 1
ATOM 2518 C C . THR B 1 28 ? 9.711 -32.375 -24.156 1 94.88 28 THR B C 1
ATOM 2520 O O . THR B 1 28 ? 9.055 -31.406 -24.562 1 94.88 28 THR B O 1
ATOM 2523 N N . SER B 1 29 ? 9.469 -33.594 -24.5 1 94.81 29 SER B N 1
ATOM 2524 C CA . SER B 1 29 ? 8.414 -33.906 -25.453 1 94.81 29 SER B CA 1
ATOM 2525 C C . SER B 1 29 ? 7.043 -33.5 -24.922 1 94.81 29 SER B C 1
ATOM 2527 O O . SER B 1 29 ? 6.227 -32.938 -25.641 1 94.81 29 SER B O 1
ATOM 2529 N N . TYR B 1 30 ? 6.805 -33.844 -23.688 1 95.12 30 TYR B N 1
ATOM 2530 C CA . TYR B 1 30 ? 5.531 -33.5 -23.062 1 95.12 30 TYR B CA 1
ATOM 2531 C C . TYR B 1 30 ? 5.379 -32 -22.922 1 95.12 30 TYR B C 1
ATOM 2533 O O . TYR B 1 30 ? 4.309 -31.453 -23.188 1 95.12 30 TYR B O 1
ATOM 2541 N N . TYR B 1 31 ? 6.391 -31.312 -22.5 1 96.75 31 TYR B N 1
ATOM 2542 C CA . TYR B 1 31 ? 6.367 -29.859 -22.328 1 96.75 31 TYR B CA 1
ATOM 2543 C C . TYR B 1 31 ? 6.043 -29.172 -23.656 1 96.75 31 TYR B C 1
ATOM 2545 O O . TYR B 1 31 ? 5.27 -28.219 -23.688 1 96.75 31 TYR B O 1
ATOM 2553 N N . SER B 1 32 ? 6.664 -29.641 -24.672 1 95 32 SER B N 1
ATOM 2554 C CA . SER B 1 32 ? 6.402 -29.078 -26 1 95 32 SER B CA 1
ATOM 2555 C C . SER B 1 32 ? 4.918 -29.156 -26.344 1 95 32 SER B C 1
ATOM 2557 O O . SER B 1 32 ? 4.352 -28.219 -26.906 1 95 32 SER B O 1
ATOM 2559 N N . LYS B 1 33 ? 4.285 -30.328 -26.031 1 96.06 33 LYS B N 1
ATOM 2560 C CA . LYS B 1 33 ? 2.859 -30.516 -26.281 1 96.06 33 LYS B CA 1
ATOM 2561 C C . LYS B 1 33 ? 2.025 -29.516 -25.484 1 96.06 33 LYS B C 1
ATOM 2563 O O . LYS B 1 33 ? 0.992 -29.047 -25.953 1 96.06 33 LYS B O 1
ATOM 2568 N N . ILE B 1 34 ? 2.43 -29.188 -24.297 1 95.69 34 ILE B N 1
ATOM 2569 C CA . ILE B 1 34 ? 1.737 -28.234 -23.453 1 95.69 34 ILE B CA 1
ATOM 2570 C C . ILE B 1 34 ? 1.798 -26.844 -24.078 1 95.69 34 ILE B C 1
ATOM 2572 O O . ILE B 1 34 ? 0.775 -26.172 -24.203 1 95.69 34 ILE B O 1
ATOM 2576 N N . GLU B 1 35 ? 2.945 -26.391 -24.5 1 94.81 35 GLU B N 1
ATOM 2577 C CA . GLU B 1 35 ? 3.104 -25.078 -25.109 1 94.81 35 GLU B CA 1
ATOM 2578 C C . GLU B 1 35 ? 2.244 -24.938 -26.359 1 94.81 35 GLU B C 1
ATOM 2580 O O . GLU B 1 35 ? 1.785 -23.828 -26.672 1 94.81 35 GLU B O 1
ATOM 2585 N N . ARG B 1 36 ? 2.064 -26.016 -27.047 1 92.44 36 ARG B N 1
ATOM 2586 C CA . ARG B 1 36 ? 1.321 -26.016 -28.297 1 92.44 36 ARG B CA 1
ATOM 2587 C C . ARG B 1 36 ? -0.175 -26.172 -28.047 1 92.44 36 ARG B C 1
ATOM 2589 O O . ARG B 1 36 ? -0.965 -26.234 -28.984 1 92.44 36 ARG B O 1
ATOM 2596 N N . GLY B 1 37 ? -0.545 -26.438 -26.859 1 92.19 37 GLY B N 1
ATOM 2597 C CA . GLY B 1 37 ? -1.952 -26.5 -26.484 1 92.19 37 GLY B CA 1
ATOM 2598 C C . GLY B 1 37 ? -2.547 -27.891 -26.625 1 92.19 37 GLY B C 1
ATOM 2599 O O . GLY B 1 37 ? -3.764 -28.062 -26.531 1 92.19 37 GLY B O 1
ATOM 2600 N N . LEU B 1 38 ? -1.791 -28.922 -26.844 1 91.88 38 LEU B N 1
ATOM 2601 C CA . LEU B 1 38 ? -2.264 -30.281 -27.047 1 91.88 38 LEU B CA 1
ATOM 2602 C C . LEU B 1 38 ? -2.578 -30.953 -25.703 1 91.88 38 LEU B C 1
ATOM 2604 O O . LEU B 1 38 ? -3.438 -31.828 -25.641 1 91.88 38 LEU B O 1
ATOM 2608 N N . ASN B 1 39 ? -1.861 -30.641 -24.609 1 91.56 39 ASN B N 1
ATOM 2609 C CA . ASN B 1 39 ? -2.111 -31.125 -23.266 1 91.56 39 ASN B CA 1
ATOM 2610 C C . ASN B 1 39 ? -2.166 -29.984 -22.25 1 91.56 39 ASN B C 1
ATOM 2612 O O . ASN B 1 39 ? -1.458 -28.984 -22.406 1 91.56 39 ASN B O 1
ATOM 2616 N N . ASP B 1 40 ? -3.025 -30.188 -21.281 1 91.88 40 ASP B N 1
ATOM 2617 C CA . ASP B 1 40 ? -2.975 -29.281 -20.141 1 91.88 40 ASP B CA 1
ATOM 2618 C C . ASP B 1 40 ? -1.963 -29.766 -19.094 1 91.88 40 ASP B C 1
ATOM 2620 O O . ASP B 1 40 ? -1.628 -30.938 -19.047 1 91.88 40 ASP B O 1
ATOM 2624 N N . ILE B 1 41 ? -1.414 -28.859 -18.359 1 95.06 41 ILE B N 1
ATOM 2625 C CA . ILE B 1 41 ? -0.451 -29.203 -17.312 1 95.06 41 ILE B CA 1
ATOM 2626 C C . ILE B 1 41 ? -1.177 -29.438 -15.992 1 95.06 41 ILE B C 1
ATOM 2628 O O . ILE B 1 41 ? -2.123 -28.703 -15.672 1 95.06 41 ILE B O 1
ATOM 2632 N N . GLN B 1 42 ? -0.708 -30.406 -15.234 1 94.69 42 GLN B N 1
ATOM 2633 C CA . GLN B 1 42 ? -1.243 -30.609 -13.898 1 94.69 42 GLN B CA 1
ATOM 2634 C C . GLN B 1 42 ? -0.838 -29.484 -12.961 1 94.69 42 GLN B C 1
ATOM 2636 O O . GLN B 1 42 ? 0.259 -28.938 -13.078 1 94.69 42 GLN B O 1
ATOM 2641 N N . THR B 1 43 ? -1.687 -29.188 -12.055 1 95.38 43 THR B N 1
ATOM 2642 C CA . THR B 1 43 ? -1.466 -28.047 -11.172 1 95.38 43 THR B CA 1
ATOM 2643 C C . THR B 1 43 ? -0.165 -28.219 -10.391 1 95.38 43 THR B C 1
ATOM 2645 O O . THR B 1 43 ? 0.642 -27.281 -10.32 1 95.38 43 THR B O 1
ATOM 2648 N N . GLN B 1 44 ? 0.099 -29.391 -9.898 1 92.75 44 GLN B N 1
ATOM 2649 C CA . GLN B 1 44 ? 1.327 -29.594 -9.141 1 92.75 44 GLN B CA 1
ATOM 2650 C C . GLN B 1 44 ? 2.557 -29.469 -10.031 1 92.75 44 GLN B C 1
ATOM 2652 O O . GLN B 1 44 ? 3.578 -28.922 -9.625 1 92.75 44 GLN B O 1
ATOM 2657 N N . ASP B 1 45 ? 2.467 -29.969 -11.234 1 94.69 45 ASP B N 1
ATOM 2658 C CA . ASP B 1 45 ? 3.566 -29.859 -12.188 1 94.69 45 ASP B CA 1
ATOM 2659 C C . ASP B 1 45 ? 3.855 -28.391 -12.516 1 94.69 45 ASP B C 1
ATOM 2661 O O . ASP B 1 45 ? 5.016 -28 -12.648 1 94.69 45 ASP B O 1
ATOM 2665 N N . LEU B 1 46 ? 2.76 -27.625 -12.664 1 95.31 46 LEU B N 1
ATOM 2666 C CA . LEU B 1 46 ? 2.934 -26.203 -12.938 1 95.31 46 LEU B CA 1
ATOM 2667 C C . LEU B 1 46 ? 3.678 -25.516 -11.797 1 95.31 46 LEU B C 1
ATOM 2669 O O . LEU B 1 46 ? 4.609 -24.75 -12.031 1 95.31 46 LEU B O 1
ATOM 2673 N N . ILE B 1 47 ? 3.27 -25.844 -10.578 1 90.5 47 ILE B N 1
ATOM 2674 C CA . ILE B 1 47 ? 3.895 -25.266 -9.391 1 90.5 47 ILE B CA 1
ATOM 2675 C C . ILE B 1 47 ? 5.375 -25.641 -9.359 1 90.5 47 ILE B C 1
ATOM 2677 O O . ILE B 1 47 ? 6.234 -24.766 -9.211 1 90.5 47 ILE B O 1
ATOM 2681 N N . ASP B 1 48 ? 5.695 -26.859 -9.625 1 89.69 48 ASP B N 1
ATOM 2682 C CA . ASP B 1 48 ? 7.07 -27.344 -9.562 1 89.69 48 ASP B CA 1
ATOM 2683 C C . ASP B 1 48 ? 7.906 -26.781 -10.703 1 89.69 48 ASP B C 1
ATOM 2685 O O . ASP B 1 48 ? 9.07 -26.422 -10.516 1 89.69 48 ASP B O 1
ATOM 2689 N N . LEU B 1 49 ? 7.301 -26.75 -11.875 1 93.38 49 LEU B N 1
ATOM 2690 C CA . LEU B 1 49 ? 7.977 -26.234 -13.055 1 93.38 49 LEU B CA 1
ATOM 2691 C C . LEU B 1 49 ? 8.398 -24.781 -12.836 1 93.38 49 LEU B C 1
ATOM 2693 O O . LEU B 1 49 ? 9.555 -24.422 -13.086 1 93.38 49 LEU B O 1
ATOM 2697 N N . LEU B 1 50 ? 7.496 -24.016 -12.383 1 89.5 50 LEU B N 1
ATOM 2698 C CA . LEU B 1 50 ? 7.773 -22.594 -12.219 1 89.5 50 LEU B CA 1
ATOM 2699 C C . LEU B 1 50 ? 8.703 -22.344 -11.039 1 89.5 50 LEU B C 1
ATOM 2701 O O . LEU B 1 50 ? 9.594 -21.5 -11.102 1 89.5 50 LEU B O 1
ATOM 2705 N N . LYS B 1 51 ? 8.555 -23.203 -10.062 1 81.5 51 LYS B N 1
ATOM 2706 C CA . LYS B 1 51 ? 9.367 -23.094 -8.859 1 81.5 51 LYS B CA 1
ATOM 2707 C C . LYS B 1 51 ? 10.844 -23.328 -9.164 1 81.5 51 LYS B C 1
ATOM 2709 O O . LYS B 1 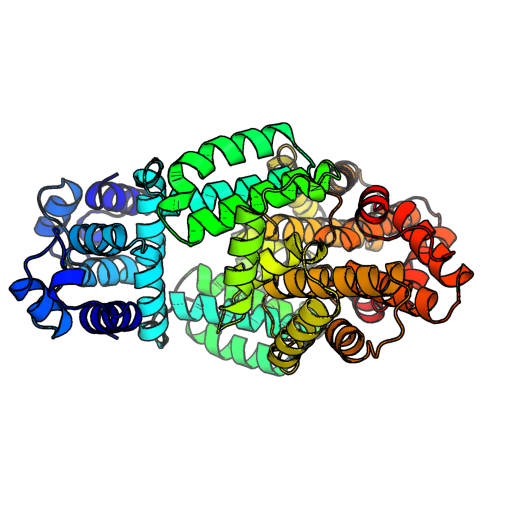51 ? 11.703 -22.609 -8.641 1 81.5 51 LYS B O 1
ATOM 2714 N N . GLN B 1 52 ? 11.141 -24.234 -9.992 1 80 52 GLN B N 1
ATOM 2715 C CA . GLN B 1 52 ? 12.531 -24.562 -10.305 1 80 52 GLN B CA 1
ATOM 2716 C C . GLN B 1 52 ? 13.227 -23.406 -11.016 1 80 52 GLN B C 1
ATOM 2718 O O . GLN B 1 52 ? 14.453 -23.344 -11.062 1 80 52 GLN B O 1
ATOM 2723 N N . HIS B 1 53 ? 12.414 -22.516 -11.57 1 79.75 53 HIS B N 1
ATOM 2724 C CA . HIS B 1 53 ? 12.969 -21.344 -12.242 1 79.75 53 HIS B CA 1
ATOM 2725 C C . HIS B 1 53 ? 12.758 -20.078 -11.414 1 79.75 53 HIS B C 1
ATOM 2727 O O . HIS B 1 53 ? 12.852 -18.969 -11.938 1 79.75 53 HIS B O 1
ATOM 2733 N N . GLY B 1 54 ? 12.312 -20.25 -10.18 1 71.88 54 GLY B N 1
ATOM 2734 C CA . GLY B 1 54 ? 12.18 -19.141 -9.258 1 71.88 54 GLY B CA 1
ATOM 2735 C C . GLY B 1 54 ? 10.898 -18.344 -9.461 1 71.88 54 GLY B C 1
ATOM 2736 O O . GLY B 1 54 ? 10.82 -17.172 -9.078 1 71.88 54 GLY B O 1
ATOM 2737 N N . LEU B 1 55 ? 9.906 -18.906 -10.078 1 79.38 55 LEU B N 1
ATOM 2738 C CA . LEU B 1 55 ? 8.641 -18.25 -10.359 1 79.38 55 LEU B CA 1
ATOM 2739 C C . LEU B 1 55 ? 7.52 -18.844 -9.508 1 79.38 55 LEU B C 1
ATOM 2741 O O . LEU B 1 55 ? 7.621 -19.969 -9.039 1 79.38 55 LEU B O 1
ATOM 2745 N N . GLN B 1 56 ? 6.52 -18.062 -9.234 1 81.31 56 GLN B N 1
ATOM 2746 C CA . GLN B 1 56 ? 5.34 -18.516 -8.5 1 81.31 56 GLN B CA 1
ATOM 2747 C C . GLN B 1 56 ? 4.176 -18.781 -9.445 1 81.31 56 GLN B C 1
ATOM 2749 O O . GLN B 1 56 ? 3.844 -17.938 -10.289 1 81.31 56 GLN B O 1
ATOM 2754 N N . ALA B 1 57 ? 3.641 -19.844 -9.227 1 90.19 57 ALA B N 1
ATOM 2755 C CA . ALA B 1 57 ? 2.5 -20.203 -10.062 1 90.19 57 ALA B CA 1
ATOM 2756 C C . ALA B 1 57 ? 1.333 -19.234 -9.844 1 90.19 57 ALA B C 1
ATOM 2758 O O . ALA B 1 57 ? 0.583 -18.938 -10.781 1 90.19 57 ALA B O 1
ATOM 2759 N N . SER B 1 58 ? 1.266 -18.75 -8.633 1 86.69 58 SER B N 1
ATOM 2760 C CA . SER B 1 58 ? 0.204 -17.797 -8.32 1 86.69 58 SER B CA 1
ATOM 2761 C C . SER B 1 58 ? 0.347 -16.531 -9.148 1 86.69 58 SER B C 1
ATOM 2763 O O . SER B 1 58 ? -0.629 -16.031 -9.727 1 86.69 58 SER B O 1
ATOM 2765 N N . ILE B 1 59 ? 1.548 -16.062 -9.281 1 77 59 ILE B N 1
ATOM 2766 C CA . ILE B 1 59 ? 1.82 -14.859 -10.055 1 77 59 ILE B CA 1
ATOM 2767 C C . ILE B 1 59 ? 1.603 -15.133 -11.539 1 77 59 ILE B C 1
ATOM 2769 O O . ILE B 1 59 ? 1.021 -14.312 -12.25 1 77 59 ILE B O 1
ATOM 2773 N N . PHE B 1 60 ? 2.021 -16.25 -11.914 1 87.31 60 PHE B N 1
ATOM 2774 C CA . PHE B 1 60 ? 1.86 -16.688 -13.289 1 87.31 60 PHE B CA 1
ATOM 2775 C C . PHE B 1 60 ? 0.386 -16.75 -13.672 1 87.31 60 PHE B C 1
ATOM 2777 O O . PHE B 1 60 ? -0.018 -16.219 -14.711 1 87.31 60 PHE B O 1
ATOM 2784 N N . LEU B 1 61 ? -0.403 -17.312 -12.828 1 89.5 61 LEU B N 1
ATOM 2785 C CA . LEU B 1 61 ? -1.828 -17.453 -13.109 1 89.5 61 LEU B CA 1
ATOM 2786 C C . LEU B 1 61 ? -2.527 -16.094 -13.023 1 89.5 61 LEU B C 1
ATOM 2788 O O . LEU B 1 61 ? -3.498 -15.852 -13.742 1 89.5 61 LEU B O 1
ATOM 2792 N N . GLU B 1 62 ? -2.029 -15.344 -12.156 1 79.19 62 GLU B N 1
ATOM 2793 C CA . GLU B 1 62 ? -2.602 -14.008 -12.039 1 79.19 62 GLU B CA 1
ATOM 2794 C C . GLU B 1 62 ? -2.512 -13.25 -13.367 1 79.19 62 GLU B C 1
ATOM 2796 O O . GLU B 1 62 ? -3.465 -12.586 -13.773 1 79.19 62 GLU B O 1
ATOM 2801 N N . ARG B 1 63 ? -1.369 -13.359 -14 1 73.94 63 ARG B N 1
ATOM 2802 C CA . ARG B 1 63 ? -1.161 -12.711 -15.289 1 73.94 63 ARG B CA 1
ATOM 2803 C C . ARG B 1 63 ? -2.16 -13.227 -16.328 1 73.94 63 ARG B C 1
ATOM 2805 O O . ARG B 1 63 ? -2.719 -12.445 -17.094 1 73.94 63 ARG B O 1
ATOM 2812 N N . ILE B 1 64 ? -2.32 -14.508 -16.344 1 80 64 ILE B N 1
ATOM 2813 C CA . ILE B 1 64 ? -3.219 -15.141 -17.312 1 80 64 ILE B CA 1
ATOM 2814 C C . ILE B 1 64 ? -4.66 -14.734 -17.016 1 80 64 ILE B C 1
ATOM 2816 O O . ILE B 1 64 ? -5.422 -14.414 -17.938 1 80 64 ILE B O 1
ATOM 2820 N N . GLU B 1 65 ? -4.934 -14.859 -15.766 1 75.38 65 GLU B N 1
ATOM 2821 C CA . GLU B 1 65 ? -6.293 -14.516 -15.344 1 75.38 65 GLU B CA 1
ATOM 2822 C C . GLU B 1 65 ? -6.602 -13.055 -15.633 1 75.38 65 GLU B C 1
ATOM 2824 O O . GLU B 1 65 ? -7.742 -12.703 -15.945 1 75.38 65 GLU B O 1
ATOM 2829 N N . ASN B 1 66 ? -5.531 -12.289 -15.508 1 63.31 66 ASN B N 1
ATOM 2830 C CA . ASN B 1 66 ? -5.703 -10.867 -15.789 1 63.31 66 ASN B CA 1
ATOM 2831 C C . ASN B 1 66 ? -5.816 -10.602 -17.281 1 63.31 66 ASN B C 1
ATOM 2833 O O . ASN B 1 66 ? -6.492 -9.656 -17.703 1 63.31 66 ASN B O 1
ATOM 2837 N N . GLU B 1 67 ? -4.973 -11.32 -18.016 1 59.41 67 GLU B N 1
ATOM 2838 C CA . GLU B 1 67 ? -5.051 -11.188 -19.469 1 59.41 67 GLU B CA 1
ATOM 2839 C C . GLU B 1 67 ? -6.355 -11.766 -20 1 59.41 67 GLU B C 1
ATOM 2841 O O . GLU B 1 67 ? -6.945 -11.211 -20.938 1 59.41 67 GLU B O 1
ATOM 2846 N N . ASP B 1 68 ? -6.457 -13 -19.562 1 52.62 68 ASP B N 1
ATOM 2847 C CA . ASP B 1 68 ? -7.703 -13.633 -19.984 1 52.62 68 ASP B CA 1
ATOM 2848 C C . ASP B 1 68 ? -8.914 -12.898 -19.422 1 52.62 68 ASP B C 1
ATOM 2850 O O . ASP B 1 68 ? -10.008 -12.969 -19.984 1 52.62 68 ASP B O 1
ATOM 2854 N N . SER B 1 69 ? -8.703 -12.422 -18.188 1 48.78 69 SER B N 1
ATOM 2855 C CA . SER B 1 69 ? -9.789 -11.844 -17.406 1 48.78 69 SER B CA 1
ATOM 2856 C C . SER B 1 69 ? -10.25 -10.523 -18 1 48.78 69 SER B C 1
ATOM 2858 O O . SER B 1 69 ? -11.133 -9.859 -17.453 1 48.78 69 SER B O 1
ATOM 2860 N N . GLU B 1 70 ? -9.523 -10.023 -18.844 1 46.44 70 GLU B N 1
ATOM 2861 C CA . GLU B 1 70 ? -10.344 -8.977 -19.453 1 46.44 70 GLU B CA 1
ATOM 2862 C C . GLU B 1 70 ? -11.828 -9.266 -19.266 1 46.44 70 GLU B C 1
ATOM 2864 O O . GLU B 1 70 ? -12.633 -8.352 -19.109 1 46.44 70 GLU B O 1
ATOM 2869 N N . ASN B 1 71 ? -12.078 -10.539 -19.328 1 50.69 71 ASN B N 1
ATOM 2870 C CA . ASN B 1 71 ? -13.477 -10.93 -19.141 1 50.69 71 ASN B CA 1
ATOM 2871 C C . ASN B 1 71 ? -13.742 -11.414 -17.719 1 50.69 71 ASN B C 1
ATOM 2873 O O . ASN B 1 71 ? -14.891 -11.461 -17.281 1 50.69 71 ASN B O 1
ATOM 2877 N N . ASP B 1 72 ? -12.797 -11.961 -16.844 1 61.09 72 ASP B N 1
ATOM 2878 C CA . ASP B 1 72 ? -13.07 -12.547 -15.531 1 61.09 72 ASP B CA 1
ATOM 2879 C C . ASP B 1 72 ? -13.344 -11.469 -14.492 1 61.09 72 ASP B C 1
ATOM 2881 O O . ASP B 1 72 ? -12.688 -10.43 -14.484 1 61.09 72 ASP B O 1
ATOM 2885 N N . LEU B 1 73 ? -14.469 -11.547 -13.938 1 70.06 73 LEU B N 1
ATOM 2886 C CA . LEU B 1 73 ? -15.062 -10.594 -13.016 1 70.06 73 LEU B CA 1
ATOM 2887 C C . LEU B 1 73 ? -14.094 -10.258 -11.883 1 70.06 73 LEU B C 1
ATOM 2889 O O . LEU B 1 73 ? -14.039 -9.117 -11.422 1 70.06 73 LEU B O 1
ATOM 2893 N N . ALA B 1 74 ? -13.234 -11.188 -11.594 1 68.38 74 ALA B N 1
ATOM 2894 C CA . ALA B 1 74 ? -12.273 -10.938 -10.523 1 68.38 74 ALA B CA 1
ATOM 2895 C C . ALA B 1 74 ? -11.188 -9.969 -10.992 1 68.38 74 ALA B C 1
ATOM 2897 O O . ALA B 1 74 ? -10.805 -9.055 -10.258 1 68.38 74 ALA B O 1
ATOM 2898 N N . HIS B 1 75 ? -10.727 -10.234 -12.109 1 66.88 75 HIS B N 1
ATOM 2899 C CA . HIS B 1 75 ? -9.719 -9.344 -12.672 1 66.88 75 HIS B CA 1
ATOM 2900 C C . HIS B 1 75 ? -10.289 -7.945 -12.906 1 66.88 75 HIS B C 1
ATOM 2902 O O . HIS B 1 75 ? -9.641 -6.945 -12.586 1 66.88 75 HIS B O 1
ATOM 2908 N N . LYS B 1 76 ? -11.531 -7.961 -13.43 1 75.81 76 LYS B N 1
ATOM 2909 C CA . LYS B 1 76 ? -12.203 -6.676 -13.617 1 75.81 76 LYS B CA 1
ATOM 2910 C C . LYS B 1 76 ? -12.359 -5.938 -12.289 1 75.81 76 LYS B C 1
ATOM 2912 O O . LYS B 1 76 ? -12.18 -4.719 -12.227 1 75.81 76 LYS B O 1
ATOM 2917 N N . ASN B 1 77 ? -12.602 -6.738 -11.258 1 81.44 77 ASN B N 1
ATOM 2918 C CA . ASN B 1 77 ? -12.773 -6.141 -9.938 1 81.44 77 ASN B CA 1
ATOM 2919 C C . ASN B 1 77 ? -11.508 -5.426 -9.477 1 81.44 77 ASN B C 1
ATOM 2921 O O . ASN B 1 77 ? -11.578 -4.328 -8.914 1 81.44 77 ASN B O 1
ATOM 2925 N N . LEU B 1 78 ? -10.398 -6.062 -9.75 1 73.94 78 LEU B N 1
ATOM 2926 C CA . LEU B 1 78 ? -9.125 -5.465 -9.359 1 73.94 78 LEU B CA 1
ATOM 2927 C C . LEU B 1 78 ? -8.875 -4.18 -10.141 1 73.94 78 LEU B C 1
ATOM 2929 O O . LEU B 1 78 ? -8.438 -3.18 -9.562 1 73.94 78 LEU B O 1
ATOM 2933 N N . ILE B 1 79 ? -9.086 -4.219 -11.336 1 73.88 79 ILE B N 1
ATOM 2934 C CA . ILE B 1 79 ? -8.906 -3.051 -12.195 1 73.88 79 ILE B CA 1
ATOM 2935 C C . ILE B 1 79 ? -9.852 -1.934 -11.742 1 73.88 79 ILE B C 1
ATOM 2937 O O . ILE B 1 79 ? -9.438 -0.778 -11.617 1 73.88 79 ILE B O 1
ATOM 2941 N N . TRP B 1 80 ? -11.109 -2.33 -11.461 1 86 80 TRP B N 1
ATOM 2942 C CA . TRP B 1 80 ? -12.102 -1.352 -11.023 1 86 80 TRP B CA 1
ATOM 2943 C C . TRP B 1 80 ? -11.695 -0.72 -9.695 1 86 80 TRP B C 1
ATOM 2945 O O . TRP B 1 80 ? -11.914 0.474 -9.477 1 86 80 TRP B O 1
ATOM 2955 N N . GLN B 1 81 ? -11.102 -1.528 -8.852 1 83.06 81 GLN B N 1
ATOM 2956 C CA . GLN B 1 81 ? -10.656 -1.011 -7.559 1 83.06 81 GLN B CA 1
ATOM 2957 C C . GLN B 1 81 ? -9.602 0.081 -7.742 1 83.06 81 GLN B C 1
ATOM 2959 O O . GLN B 1 81 ? -9.68 1.135 -7.105 1 83.06 81 GLN B O 1
ATOM 2964 N N . LYS B 1 82 ? -8.703 -0.239 -8.602 1 74.5 82 LYS B N 1
ATOM 2965 C CA . LYS B 1 82 ? -7.66 0.74 -8.898 1 74.5 82 LYS B CA 1
ATOM 2966 C C . LYS B 1 82 ? -8.25 1.994 -9.539 1 74.5 82 LYS B C 1
ATOM 2968 O O . LYS B 1 82 ? -7.852 3.113 -9.203 1 74.5 82 LYS B O 1
ATOM 2973 N N . GLN B 1 83 ? -9.117 1.874 -10.375 1 80.5 83 GLN B N 1
ATOM 2974 C CA . GLN B 1 83 ? -9.766 2.992 -11.055 1 80.5 83 GLN B CA 1
ATOM 2975 C C . GLN B 1 83 ? -10.586 3.83 -10.07 1 80.5 83 GLN B C 1
ATOM 2977 O O . GLN B 1 83 ? -10.617 5.059 -10.172 1 80.5 83 GLN B O 1
ATOM 2982 N N . LEU B 1 84 ? -11.227 3.168 -9.164 1 88.56 84 LEU B N 1
ATOM 2983 C CA . LEU B 1 84 ? -11.992 3.869 -8.141 1 88.56 84 LEU B CA 1
ATOM 2984 C C . LEU B 1 84 ? -11.094 4.75 -7.289 1 88.56 84 LEU B C 1
ATOM 2986 O O . LEU B 1 84 ? -11.391 5.926 -7.07 1 88.56 84 LEU B O 1
ATOM 2990 N N . GLU B 1 85 ? -10.008 4.133 -6.82 1 78.12 85 GLU B N 1
ATOM 2991 C CA . GLU B 1 85 ? -9.07 4.879 -5.992 1 78.12 85 GLU B CA 1
ATOM 2992 C C . GLU B 1 85 ? -8.562 6.125 -6.715 1 78.12 85 GLU B C 1
ATOM 2994 O O . GLU B 1 85 ? -8.57 7.223 -6.152 1 78.12 85 GLU B O 1
ATOM 2999 N N . ASP B 1 86 ? -8.227 5.887 -7.895 1 72.94 86 ASP B N 1
ATOM 3000 C CA . ASP B 1 86 ? -7.695 6.977 -8.703 1 72.94 86 ASP B CA 1
ATOM 3001 C C . ASP B 1 86 ? -8.75 8.055 -8.93 1 72.94 86 ASP B C 1
ATOM 3003 O O . ASP B 1 86 ? -8.484 9.242 -8.719 1 72.94 86 ASP B O 1
ATOM 3007 N N . ALA B 1 87 ? -9.914 7.688 -9.336 1 80.62 87 ALA B N 1
ATOM 3008 C CA . ALA B 1 87 ? -10.984 8.633 -9.656 1 80.62 87 ALA B CA 1
ATOM 3009 C C . ALA B 1 87 ? -11.43 9.391 -8.406 1 80.62 87 ALA B C 1
ATOM 3011 O O . ALA B 1 87 ? -11.719 10.586 -8.477 1 80.62 87 ALA B O 1
ATOM 3012 N N . TYR B 1 88 ? -11.508 8.742 -7.289 1 80.81 88 TYR B N 1
ATOM 3013 C CA . TYR B 1 88 ? -11.961 9.367 -6.051 1 80.81 88 TYR B CA 1
ATOM 3014 C C . TYR B 1 88 ? -10.977 10.445 -5.598 1 80.81 88 TYR B C 1
ATOM 3016 O O . TYR B 1 88 ? -11.375 11.57 -5.305 1 80.81 88 TYR B O 1
ATOM 3024 N N . TYR B 1 89 ? -9.734 10.086 -5.641 1 67.31 89 TYR B N 1
ATOM 3025 C CA . TYR B 1 89 ? -8.727 11.008 -5.129 1 67.31 89 TYR B CA 1
ATOM 3026 C C . TYR B 1 89 ? -8.586 12.219 -6.047 1 67.31 89 TYR B C 1
ATOM 3028 O O . TYR B 1 89 ? -8.289 13.328 -5.586 1 67.31 89 TYR B O 1
ATOM 3036 N N . HIS B 1 90 ? -8.891 12.008 -7.234 1 68.88 90 HIS B N 1
ATOM 3037 C CA . HIS B 1 90 ? -8.789 13.117 -8.172 1 68.88 90 HIS B CA 1
ATOM 3038 C C . HIS B 1 90 ? -10.148 13.758 -8.422 1 68.88 90 HIS B C 1
ATOM 3040 O O . HIS B 1 90 ? -10.305 14.562 -9.344 1 68.88 90 HIS B O 1
ATOM 3046 N N . GLN B 1 91 ? -11.055 13.297 -7.684 1 79.25 91 GLN B N 1
ATOM 3047 C CA . GLN B 1 91 ? -12.406 13.859 -7.66 1 79.25 91 GLN B CA 1
ATOM 3048 C C . GLN B 1 91 ? -13.031 13.844 -9.055 1 79.25 91 GLN B C 1
ATOM 3050 O O . GLN B 1 91 ? -13.633 14.828 -9.477 1 79.25 91 GLN B O 1
ATOM 3055 N N . GLN B 1 92 ? -12.727 12.859 -9.805 1 84.19 92 GLN B N 1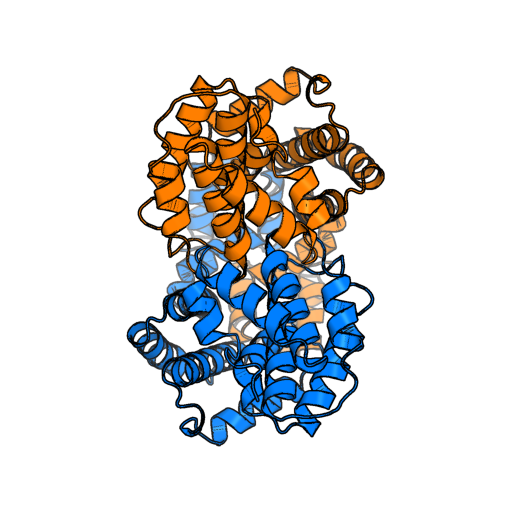
ATOM 3056 C CA . GLN B 1 92 ? -13.273 12.688 -11.148 1 84.19 92 GLN B CA 1
ATOM 3057 C C . GLN B 1 92 ? -14.656 12.047 -11.094 1 84.19 92 GLN B C 1
ATOM 3059 O O . GLN B 1 92 ? -14.797 10.844 -11.305 1 84.19 92 GLN B O 1
ATOM 3064 N N . ILE B 1 93 ? -15.633 12.844 -10.984 1 91.12 93 ILE B N 1
ATOM 3065 C CA . ILE B 1 93 ? -17 12.383 -10.766 1 91.12 93 ILE B CA 1
ATOM 3066 C C . ILE B 1 93 ? -17.5 11.641 -12 1 91.12 93 ILE B C 1
ATOM 3068 O O . ILE B 1 93 ? -18.156 10.602 -11.891 1 91.12 93 ILE B O 1
ATOM 3072 N N . GLU B 1 94 ? -17.172 12.172 -13.148 1 92.31 94 GLU B N 1
ATOM 3073 C CA . GLU B 1 94 ? -17.625 11.547 -14.383 1 92.31 94 GLU B CA 1
ATOM 3074 C C . GLU B 1 94 ? -17.062 10.125 -14.516 1 92.31 94 GLU B C 1
ATOM 3076 O O . GLU B 1 94 ? -17.797 9.203 -14.898 1 92.31 94 GLU B O 1
ATOM 3081 N N . ARG B 1 95 ? -15.867 10.031 -14.203 1 91.94 95 ARG B N 1
ATOM 3082 C CA . ARG B 1 95 ? -15.234 8.719 -14.258 1 91.94 95 ARG B CA 1
ATOM 3083 C C . ARG B 1 95 ? -15.883 7.762 -13.258 1 91.94 95 ARG B C 1
ATOM 3085 O O . ARG B 1 95 ? -16.062 6.578 -13.539 1 91.94 95 ARG B O 1
ATOM 3092 N N . LEU B 1 96 ? -16.188 8.234 -12.125 1 94.75 96 LEU B N 1
ATOM 3093 C CA . LEU B 1 96 ? -16.859 7.426 -11.109 1 94.75 96 LEU B CA 1
ATOM 3094 C C . LEU B 1 96 ? -18.234 6.977 -11.594 1 94.75 96 LEU B C 1
ATOM 3096 O O . LEU B 1 96 ? -18.641 5.84 -11.344 1 94.75 96 LEU B O 1
ATOM 3100 N N . GLU B 1 97 ? -18.859 7.867 -12.266 1 95.69 97 GLU B N 1
ATOM 3101 C CA . GLU B 1 97 ? -20.172 7.523 -12.812 1 95.69 97 GLU B CA 1
ATOM 3102 C C . GLU B 1 97 ? -20.062 6.422 -13.859 1 95.69 97 GLU B C 1
ATOM 3104 O O . GLU B 1 97 ? -20.891 5.508 -13.898 1 95.69 97 GLU B O 1
ATOM 3109 N N . ASP B 1 98 ? -19.062 6.586 -14.648 1 95 98 ASP B N 1
ATOM 3110 C CA . ASP B 1 98 ? -18.797 5.531 -15.625 1 95 98 ASP B CA 1
ATOM 3111 C C . ASP B 1 98 ? -18.547 4.191 -14.93 1 95 98 ASP B C 1
ATOM 3113 O O . ASP B 1 98 ? -19.062 3.158 -15.359 1 95 98 ASP B O 1
ATOM 3117 N N . LEU B 1 99 ? -17.766 4.223 -13.922 1 95.19 99 LEU B N 1
ATOM 3118 C CA . LEU B 1 99 ? -17.453 3.021 -13.156 1 95.19 99 LEU B CA 1
ATOM 3119 C C . LEU B 1 99 ? -18.719 2.43 -12.539 1 95.19 99 LEU B C 1
ATOM 3121 O O . LEU B 1 99 ? -18.891 1.209 -12.523 1 95.19 99 LEU B O 1
ATOM 3125 N N . LYS B 1 100 ? -19.516 3.312 -12.023 1 95.69 100 LYS B N 1
ATOM 3126 C CA . LYS B 1 100 ? -20.781 2.877 -11.422 1 95.69 100 LYS B CA 1
ATOM 3127 C C . LYS B 1 100 ? -21.609 2.068 -12.414 1 95.69 100 LYS B C 1
ATOM 3129 O O . LYS B 1 100 ? -22.156 1.016 -12.07 1 95.69 100 LYS B O 1
ATOM 3134 N N . ILE B 1 101 ? -21.672 2.602 -13.625 1 94.94 101 ILE B N 1
ATOM 3135 C CA . ILE B 1 101 ? -22.453 1.951 -14.672 1 94.94 101 ILE B CA 1
ATOM 3136 C C . ILE B 1 101 ? -21.828 0.605 -15.023 1 94.94 101 ILE B C 1
ATOM 3138 O O . ILE B 1 101 ? -22.516 -0.413 -15.094 1 94.94 101 ILE B O 1
ATOM 3142 N N . GLU B 1 102 ? -20.578 0.598 -15.195 1 92.38 102 GLU B N 1
ATOM 3143 C CA . GLU B 1 102 ? -19.859 -0.606 -15.594 1 92.38 102 GLU B CA 1
ATOM 3144 C C . GLU B 1 102 ? -19.953 -1.686 -14.516 1 92.38 102 GLU B C 1
ATOM 3146 O O . GLU B 1 102 ? -20.297 -2.834 -14.812 1 92.38 102 GLU B O 1
ATOM 3151 N N . ILE B 1 103 ? -19.672 -1.369 -13.305 1 93.81 103 ILE B N 1
ATOM 3152 C CA . ILE B 1 103 ? -19.656 -2.316 -12.195 1 93.81 103 ILE B CA 1
ATOM 3153 C C . ILE B 1 103 ? -21.078 -2.754 -11.875 1 93.81 103 ILE B C 1
ATOM 3155 O O . ILE B 1 103 ? -21.312 -3.908 -11.508 1 93.81 103 ILE B O 1
ATOM 3159 N N . GLY B 1 104 ? -22 -1.812 -12.078 1 93.5 104 GLY B N 1
ATOM 3160 C CA . GLY B 1 104 ? -23.406 -2.059 -11.773 1 93.5 104 GLY B CA 1
ATOM 3161 C C . GLY B 1 104 ? -23.984 -3.23 -12.547 1 93.5 104 GLY B C 1
ATOM 3162 O O . GLY B 1 104 ? -24.891 -3.912 -12.062 1 93.5 104 GLY B O 1
ATOM 3163 N N . LYS B 1 105 ? -23.438 -3.482 -13.727 1 91.38 105 LYS B N 1
ATOM 3164 C CA . LYS B 1 105 ? -23.891 -4.598 -14.555 1 91.38 105 LYS B CA 1
ATOM 3165 C C . LYS B 1 105 ? -23.609 -5.934 -13.875 1 91.38 105 LYS B C 1
ATOM 3167 O O . LYS B 1 105 ? -24.281 -6.93 -14.148 1 91.38 105 LYS B O 1
ATOM 3172 N N . TYR B 1 106 ? -22.734 -5.84 -12.938 1 87.81 106 TYR B N 1
ATOM 3173 C CA . TYR B 1 106 ? -22.281 -7.102 -12.359 1 87.81 106 TYR B CA 1
ATOM 3174 C C . TYR B 1 106 ? -22.453 -7.094 -10.844 1 87.81 106 TYR B C 1
ATOM 3176 O O . TYR B 1 106 ? -21.953 -7.992 -10.156 1 87.81 106 TYR B O 1
ATOM 3184 N N . LYS B 1 107 ? -23.109 -6.156 -10.258 1 87.5 107 LYS B N 1
ATOM 3185 C CA . LYS B 1 107 ? -23.109 -5.926 -8.82 1 87.5 107 LYS B CA 1
ATOM 3186 C C . LYS B 1 107 ? -23.719 -7.105 -8.07 1 87.5 107 LYS B C 1
ATOM 3188 O O . LYS B 1 107 ? -23.422 -7.332 -6.898 1 87.5 107 LYS B O 1
ATOM 3193 N N . ASN B 1 108 ? -24.469 -7.945 -8.875 1 85.44 108 ASN B N 1
ATOM 3194 C CA . ASN B 1 108 ? -25.156 -9.055 -8.219 1 85.44 108 ASN B CA 1
ATOM 3195 C C . ASN B 1 108 ? -24.422 -10.375 -8.438 1 85.44 108 ASN B C 1
ATOM 3197 O O . ASN B 1 108 ? -24.891 -11.43 -8.008 1 85.44 108 ASN B O 1
ATOM 3201 N N . GLN B 1 109 ? -23.297 -10.328 -9.008 1 78.75 109 GLN B N 1
ATOM 3202 C CA . GLN B 1 109 ? -22.578 -11.547 -9.375 1 78.75 109 GLN B CA 1
ATOM 3203 C C . GLN B 1 109 ? -21.703 -12.047 -8.227 1 78.75 109 GLN B C 1
ATOM 3205 O O . GLN B 1 109 ? -21.453 -13.242 -8.102 1 78.75 109 GLN B O 1
ATOM 3210 N N . SER B 1 110 ? -21.234 -11.148 -7.438 1 77.88 110 SER B N 1
ATOM 3211 C CA . SER B 1 110 ? -20.438 -11.516 -6.273 1 77.88 110 SER B CA 1
ATOM 3212 C C . SER B 1 110 ? -20.469 -10.422 -5.211 1 77.88 110 SER B C 1
ATOM 3214 O O . SER B 1 110 ? -20.734 -9.258 -5.52 1 77.88 110 SER B O 1
ATOM 3216 N N . GLN B 1 111 ? -20.188 -10.867 -4.016 1 77.5 111 GLN B N 1
ATOM 3217 C CA . GLN B 1 111 ? -20.156 -9.922 -2.906 1 77.5 111 GLN B CA 1
ATOM 3218 C C . GLN B 1 111 ? -19.078 -8.875 -3.109 1 77.5 111 GLN B C 1
ATOM 3220 O O . GLN B 1 111 ? -19.266 -7.695 -2.807 1 77.5 111 GLN B O 1
ATOM 3225 N N . ASN B 1 112 ? -17.984 -9.297 -3.625 1 79.5 112 ASN B N 1
ATOM 3226 C CA . ASN B 1 112 ? -16.859 -8.391 -3.85 1 79.5 112 ASN B CA 1
ATOM 3227 C C . ASN B 1 112 ? -17.219 -7.297 -4.855 1 79.5 112 ASN B C 1
ATOM 3229 O O . ASN B 1 112 ? -16.859 -6.137 -4.676 1 79.5 112 ASN B O 1
ATOM 3233 N N . ILE B 1 113 ? -17.953 -7.707 -5.828 1 83.94 113 ILE B N 1
ATOM 3234 C CA . ILE B 1 113 ? -18.328 -6.746 -6.855 1 83.94 113 ILE B CA 1
ATOM 3235 C C . ILE B 1 113 ? -19.375 -5.781 -6.301 1 83.94 113 ILE B C 1
ATOM 3237 O O . ILE B 1 113 ? -19.344 -4.582 -6.59 1 83.94 113 ILE B O 1
ATOM 3241 N N . PHE B 1 114 ? -20.266 -6.348 -5.531 1 86.94 114 PHE B N 1
ATOM 3242 C CA . P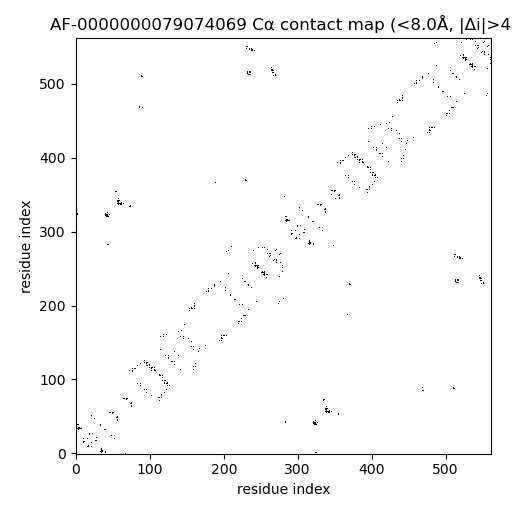HE B 1 114 ? -21.25 -5.461 -4.898 1 86.94 114 PHE B CA 1
ATOM 3243 C C . PHE B 1 114 ? -20.547 -4.461 -3.984 1 86.94 114 PHE B C 1
ATOM 3245 O O . PHE B 1 114 ? -20.906 -3.279 -3.963 1 86.94 114 PHE B O 1
ATOM 3252 N N . ASN B 1 115 ? -19.609 -4.93 -3.193 1 87.06 115 ASN B N 1
ATOM 3253 C CA . ASN B 1 115 ? -18.875 -4.039 -2.307 1 87.06 115 ASN B CA 1
ATOM 3254 C C . ASN B 1 115 ? -18.25 -2.877 -3.074 1 87.06 115 ASN B C 1
ATOM 3256 O O . ASN B 1 115 ? -18.328 -1.727 -2.639 1 87.06 115 ASN B O 1
ATOM 3260 N N . LEU B 1 116 ? -17.641 -3.238 -4.141 1 89.88 116 LEU B N 1
ATOM 3261 C CA . LEU B 1 116 ? -17.016 -2.225 -4.98 1 89.88 116 LEU B CA 1
ATOM 3262 C C . LEU B 1 116 ? -18.062 -1.259 -5.535 1 89.88 116 LEU B C 1
ATOM 3264 O O . LEU B 1 116 ? -17.828 -0.048 -5.578 1 89.88 116 LEU B O 1
ATOM 3268 N N . TYR B 1 117 ? -19.172 -1.809 -5.926 1 92.5 117 TYR B N 1
ATOM 3269 C CA . TYR B 1 117 ? -20.266 -0.982 -6.414 1 92.5 117 TYR B CA 1
ATOM 3270 C C . TYR B 1 117 ? -20.719 0.008 -5.348 1 92.5 117 TYR B C 1
ATOM 3272 O O . TYR B 1 117 ? -20.891 1.195 -5.633 1 92.5 117 TYR B O 1
ATOM 3280 N N . ALA B 1 118 ? -20.938 -0.491 -4.227 1 90.69 118 ALA B N 1
ATOM 3281 C CA . ALA B 1 118 ? -21.359 0.359 -3.115 1 90.69 118 ALA B CA 1
ATOM 3282 C C . ALA B 1 118 ? -20.344 1.475 -2.865 1 90.69 118 ALA B C 1
ATOM 3284 O O . ALA B 1 118 ? -20.719 2.627 -2.645 1 90.69 118 ALA B O 1
ATOM 3285 N N . LEU B 1 119 ? -19.062 1.147 -2.91 1 90.62 119 LEU B N 1
ATOM 3286 C CA . LEU B 1 119 ? -18.016 2.135 -2.699 1 90.62 119 LEU B CA 1
ATOM 3287 C C . LEU B 1 119 ? -18.078 3.234 -3.752 1 90.62 119 LEU B C 1
ATOM 3289 O O . LEU B 1 119 ? -17.906 4.414 -3.436 1 90.62 119 LEU B O 1
ATOM 3293 N N . VAL B 1 120 ? -18.359 2.842 -4.926 1 93.81 120 VAL B N 1
ATOM 3294 C CA . VAL B 1 120 ? -18.469 3.818 -6.004 1 93.81 120 VAL B CA 1
ATOM 3295 C C . VAL B 1 120 ? -19.656 4.734 -5.762 1 93.81 120 VAL B C 1
ATOM 3297 O O . VAL B 1 120 ? -19.562 5.953 -5.906 1 93.81 120 VAL B O 1
ATOM 3300 N N . VAL B 1 121 ? -20.75 4.152 -5.352 1 93.31 121 VAL B N 1
ATOM 3301 C CA . VAL B 1 121 ? -21.984 4.906 -5.086 1 93.31 121 VAL B CA 1
ATOM 3302 C C . VAL B 1 121 ? -21.719 5.926 -3.975 1 93.31 121 VAL B C 1
ATOM 3304 O O . VAL B 1 121 ? -22.078 7.102 -4.113 1 93.31 121 VAL B O 1
ATOM 3307 N N . PHE B 1 122 ? -21.078 5.535 -2.982 1 90.5 122 PHE B N 1
ATOM 3308 C CA . PHE B 1 122 ? -20.828 6.406 -1.84 1 90.5 122 PHE B CA 1
ATOM 3309 C C . PHE B 1 122 ? -19.781 7.457 -2.172 1 90.5 122 PHE B C 1
ATOM 3311 O O . PHE B 1 122 ? -19.844 8.586 -1.685 1 90.5 122 PHE B O 1
ATOM 3318 N N . SER B 1 123 ? -18.766 7.066 -2.98 1 89.38 123 SER B N 1
ATOM 3319 C CA . SER B 1 123 ? -17.766 8.023 -3.43 1 89.38 123 SER B CA 1
ATOM 3320 C C . SER B 1 123 ? -18.406 9.172 -4.203 1 89.38 123 SER B C 1
ATOM 3322 O O . SER B 1 123 ? -18.094 10.344 -3.965 1 89.38 123 SER B O 1
ATOM 3324 N N . ILE B 1 124 ? -19.312 8.836 -5.043 1 91.75 124 ILE B N 1
ATOM 3325 C CA . ILE B 1 124 ? -20.016 9.836 -5.844 1 91.75 124 ILE B CA 1
ATOM 3326 C C . ILE B 1 124 ? -20.844 10.734 -4.93 1 91.75 124 ILE B C 1
ATOM 3328 O O . ILE B 1 124 ? -20.781 11.961 -5.023 1 91.75 124 ILE B O 1
ATOM 3332 N N . ALA B 1 125 ? -21.562 10.109 -4.051 1 89.88 125 ALA B N 1
ATOM 3333 C CA . ALA B 1 125 ? -22.438 10.852 -3.148 1 89.88 125 ALA B CA 1
ATOM 3334 C C . ALA B 1 125 ? -21.641 11.789 -2.248 1 89.88 125 ALA B C 1
ATOM 3336 O O . ALA B 1 125 ? -22.062 12.906 -1.96 1 89.88 125 ALA B O 1
ATOM 3337 N N . SER B 1 126 ? -20.516 11.297 -1.792 1 83.56 126 SER B N 1
ATOM 3338 C CA . SER B 1 126 ? -19.656 12.102 -0.932 1 83.56 126 SER B CA 1
ATOM 3339 C C . SER B 1 126 ? -19.125 13.328 -1.672 1 83.56 126 SER B C 1
ATOM 3341 O O . SER B 1 126 ? -19.188 14.445 -1.158 1 83.56 126 SER B O 1
ATOM 3343 N N . LEU B 1 127 ? -18.641 13.086 -2.881 1 82.31 127 LEU B N 1
ATOM 3344 C CA . LEU B 1 127 ? -18.047 14.164 -3.664 1 82.31 127 LEU B CA 1
ATOM 3345 C C . LEU B 1 127 ? -19.109 15.18 -4.07 1 82.31 127 LEU B C 1
ATOM 3347 O O . LEU B 1 127 ? -18.844 16.375 -4.141 1 82.31 127 LEU B O 1
ATOM 3351 N N . LYS B 1 128 ? -20.281 14.695 -4.254 1 87.12 128 LYS B N 1
ATOM 3352 C CA . LYS B 1 128 ? -21.375 15.578 -4.648 1 87.12 128 LYS B CA 1
ATOM 3353 C C . LYS B 1 128 ? -22.109 16.125 -3.428 1 87.12 128 LYS B C 1
ATOM 3355 O O . LYS B 1 128 ? -23.031 16.922 -3.561 1 87.12 128 LYS B O 1
ATOM 3360 N N . LYS B 1 129 ? -21.766 15.688 -2.291 1 81.94 129 LYS B N 1
ATOM 3361 C CA . LYS B 1 129 ? -22.422 16.062 -1.039 1 81.94 129 LYS B CA 1
ATOM 3362 C C . LYS B 1 129 ? -23.906 15.695 -1.063 1 81.94 129 LYS B C 1
ATOM 3364 O O . LYS B 1 129 ? -24.75 16.516 -0.707 1 81.94 129 LYS B O 1
ATOM 3369 N N . GLN B 1 130 ? -24.188 14.539 -1.647 1 89.19 130 GLN B N 1
ATOM 3370 C CA . GLN B 1 130 ? -25.547 14.055 -1.79 1 89.19 130 GLN B CA 1
ATOM 3371 C C . GLN B 1 130 ? -25.703 12.672 -1.169 1 89.19 130 GLN B C 1
ATOM 3373 O O . GLN B 1 130 ? -26.234 11.758 -1.808 1 89.19 130 GLN B O 1
ATOM 3378 N N . ILE B 1 131 ? -25.375 12.57 0.025 1 86.12 131 ILE B N 1
ATOM 3379 C CA . ILE B 1 131 ? -25.406 11.281 0.706 1 86.12 131 ILE B CA 1
ATOM 3380 C C . ILE B 1 131 ? -26.859 10.867 0.939 1 86.12 131 ILE B C 1
ATOM 3382 O O . ILE B 1 131 ? -27.188 9.68 0.876 1 86.12 131 ILE B O 1
ATOM 3386 N N . ASP B 1 132 ? -27.641 11.789 1.096 1 87.12 132 ASP B N 1
ATOM 3387 C CA . ASP B 1 132 ? -29.062 11.555 1.371 1 87.12 132 ASP B CA 1
ATOM 3388 C C . ASP B 1 132 ? -29.766 10.961 0.155 1 87.12 132 ASP B C 1
ATOM 3390 O O . ASP B 1 132 ? -30.828 10.367 0.283 1 87.12 132 ASP B O 1
ATOM 3394 N N . GLN B 1 133 ? -29.156 11.055 -0.964 1 89.75 133 GLN B N 1
ATOM 3395 C CA . GLN B 1 133 ? -29.797 10.602 -2.199 1 89.75 133 GLN B CA 1
ATOM 3396 C C . GLN B 1 133 ? -29.5 9.117 -2.453 1 89.75 133 GLN B C 1
ATOM 3398 O O . GLN B 1 133 ? -30.094 8.516 -3.35 1 89.75 133 GLN B O 1
ATOM 3403 N N . ILE B 1 134 ? -28.688 8.594 -1.66 1 92.69 134 ILE B N 1
ATOM 3404 C CA . ILE B 1 134 ? -28.406 7.176 -1.816 1 92.69 134 ILE B CA 1
ATOM 3405 C C . ILE B 1 134 ? -29.625 6.352 -1.429 1 92.69 134 ILE B C 1
ATOM 3407 O O . ILE B 1 134 ? -30.297 6.648 -0.44 1 92.69 134 ILE B O 1
ATOM 3411 N N . SER B 1 135 ? -29.922 5.34 -2.246 1 91.94 135 SER B N 1
ATOM 3412 C CA . SER B 1 135 ? -31.094 4.504 -2 1 91.94 135 SER B CA 1
ATOM 3413 C C . SER B 1 135 ? -31 3.803 -0.649 1 91.94 135 SER B C 1
ATOM 3415 O O . SER B 1 135 ? -29.906 3.369 -0.242 1 91.94 135 SER B O 1
ATOM 3417 N N . GLU B 1 136 ? -32.125 3.637 -0.022 1 92.5 136 GLU B N 1
ATOM 3418 C CA . GLU B 1 136 ? -32.188 2.969 1.275 1 92.5 136 GLU B CA 1
ATOM 3419 C C . GLU B 1 136 ? -31.766 1.501 1.153 1 92.5 136 GLU B C 1
ATOM 3421 O O . GLU B 1 136 ? -31.203 0.929 2.086 1 92.5 136 GLU B O 1
ATOM 3426 N N . ASN B 1 137 ? -32.062 1.017 0.049 1 91.94 137 ASN B N 1
ATOM 3427 C CA . ASN B 1 137 ? -31.672 -0.371 -0.192 1 91.94 137 ASN B CA 1
ATOM 3428 C C . ASN B 1 137 ? -30.156 -0.554 -0.142 1 91.94 137 ASN B C 1
ATOM 3430 O O . ASN B 1 137 ? -29.656 -1.47 0.515 1 91.94 137 ASN B O 1
ATOM 3434 N N . ILE B 1 138 ? -29.484 0.302 -0.787 1 92.5 138 ILE B N 1
ATOM 3435 C CA . ILE B 1 138 ? -28.031 0.237 -0.805 1 92.5 138 ILE B CA 1
ATOM 3436 C C . ILE B 1 138 ? -27.484 0.481 0.601 1 92.5 138 ILE B C 1
ATOM 3438 O O . ILE B 1 138 ? -26.594 -0.232 1.058 1 92.5 138 ILE B O 1
ATOM 3442 N N . LYS B 1 139 ? -28.016 1.442 1.319 1 93.88 139 LYS B N 1
ATOM 3443 C CA . LYS B 1 139 ? -27.594 1.735 2.684 1 93.88 139 LYS B CA 1
ATOM 3444 C C . LYS B 1 139 ? -27.75 0.517 3.586 1 93.88 139 LYS B C 1
ATOM 3446 O O . LYS B 1 139 ? -26.859 0.183 4.359 1 93.88 139 LYS B O 1
ATOM 3451 N N . ARG B 1 140 ? -28.891 -0.122 3.42 1 92.81 140 ARG B N 1
ATOM 3452 C CA . ARG B 1 140 ? -29.188 -1.299 4.23 1 92.81 140 ARG B CA 1
ATOM 3453 C C . ARG B 1 140 ? -28.188 -2.424 3.939 1 92.81 140 ARG B C 1
ATOM 3455 O O . ARG B 1 140 ? -27.719 -3.09 4.859 1 92.81 140 ARG B O 1
ATOM 3462 N N . GLN B 1 141 ? -27.938 -2.582 2.701 1 90.44 141 GLN B N 1
ATOM 3463 C CA . GLN B 1 141 ? -27.016 -3.645 2.309 1 90.44 141 GLN B CA 1
ATOM 3464 C C . GLN B 1 141 ? -25.609 -3.381 2.836 1 90.44 141 GLN B C 1
ATOM 3466 O O . GLN B 1 141 ? -24.953 -4.293 3.324 1 90.44 141 GLN B O 1
ATOM 3471 N N . VAL B 1 142 ? -25.203 -2.209 2.75 1 92.06 142 VAL B N 1
ATOM 3472 C CA . VAL B 1 142 ? -23.891 -1.814 3.225 1 92.06 142 VAL B CA 1
ATOM 3473 C C . VAL B 1 142 ? -23.797 -2.025 4.734 1 92.06 142 VAL B C 1
ATOM 3475 O O . VAL B 1 142 ? -22.797 -2.57 5.234 1 92.06 142 VAL B O 1
ATOM 3478 N N . ARG B 1 143 ? -24.797 -1.651 5.461 1 92.62 143 ARG B N 1
ATOM 3479 C CA . ARG B 1 143 ? -24.828 -1.859 6.902 1 92.62 143 ARG B CA 1
ATOM 3480 C C . ARG B 1 143 ? -24.719 -3.342 7.246 1 92.62 143 ARG B C 1
ATOM 3482 O O . ARG B 1 143 ? -23.984 -3.715 8.172 1 92.62 143 ARG B O 1
ATOM 3489 N N . GLN B 1 144 ? -25.391 -4.043 6.422 1 89.94 144 GLN B N 1
ATOM 3490 C CA . GLN B 1 144 ? -25.375 -5.484 6.656 1 89.94 144 GLN B CA 1
ATOM 3491 C C . GLN B 1 144 ? -23.984 -6.062 6.445 1 89.94 144 GLN B C 1
ATOM 3493 O O . GLN B 1 144 ? -23.547 -6.926 7.207 1 89.94 144 GLN B O 1
ATOM 3498 N N . ILE B 1 145 ? -23.359 -5.629 5.449 1 86.5 145 ILE B N 1
ATOM 3499 C CA . ILE B 1 145 ? -22.016 -6.098 5.145 1 86.5 145 ILE B CA 1
ATOM 3500 C C . ILE B 1 145 ? -21.094 -5.82 6.332 1 86.5 145 ILE B C 1
ATOM 3502 O O . ILE B 1 145 ? -20.328 -6.699 6.754 1 86.5 145 ILE B O 1
ATOM 3506 N N . VAL B 1 146 ? -21.141 -4.652 6.887 1 91 146 VAL B N 1
ATOM 3507 C CA . VAL B 1 146 ? -20.25 -4.211 7.949 1 91 146 VAL B CA 1
ATOM 3508 C C . VAL B 1 146 ? -20.594 -4.926 9.25 1 91 146 VAL B C 1
ATOM 3510 O O . VAL B 1 146 ? -19.719 -5.461 9.93 1 91 146 VAL B O 1
ATOM 3513 N N . PHE B 1 147 ? -21.859 -5.102 9.516 1 88.56 147 PHE B N 1
ATOM 3514 C CA . PHE B 1 147 ? -22.281 -5.668 10.789 1 88.56 147 PHE B CA 1
ATOM 3515 C C . PHE B 1 147 ? -22.125 -7.184 10.789 1 88.56 147 PHE B C 1
ATOM 3517 O O . PHE B 1 147 ? -21.906 -7.789 11.844 1 88.56 147 PHE B O 1
ATOM 3524 N N . ASP B 1 148 ? -22.188 -7.707 9.602 1 80.81 148 ASP B N 1
ATOM 3525 C CA . ASP B 1 148 ? -22.109 -9.164 9.508 1 80.81 148 ASP B CA 1
ATOM 3526 C C . ASP B 1 148 ? -20.656 -9.625 9.438 1 80.81 148 ASP B C 1
ATOM 3528 O O . ASP B 1 148 ? -20.375 -10.828 9.445 1 80.81 148 ASP B O 1
ATOM 3532 N N . SER B 1 149 ? -19.844 -8.711 9.352 1 75.06 149 SER B N 1
ATOM 3533 C CA . SER B 1 149 ? -18.438 -9.094 9.211 1 75.06 149 SER B CA 1
ATOM 3534 C C . SER B 1 149 ? -17.891 -9.664 10.508 1 75.06 149 SER B C 1
ATOM 3536 O O . SER B 1 149 ? -18.016 -9.047 11.57 1 75.06 149 SER B O 1
ATOM 3538 N N . ASP B 1 150 ? -17.5 -10.891 10.414 1 65.69 150 ASP B N 1
ATOM 3539 C CA . ASP B 1 150 ? -16.922 -11.516 11.602 1 65.69 150 ASP B CA 1
ATOM 3540 C C . ASP B 1 150 ? -15.438 -11.164 11.734 1 65.69 150 ASP B C 1
ATOM 3542 O O . ASP B 1 150 ? -14.883 -11.219 12.836 1 65.69 150 ASP B O 1
ATOM 3546 N N . GLU B 1 151 ? -14.883 -10.945 10.672 1 77 151 GLU B N 1
ATOM 3547 C CA . GLU B 1 151 ? -13.461 -10.609 10.641 1 77 151 GLU B CA 1
ATOM 3548 C C . GLU B 1 151 ? -13.227 -9.258 9.984 1 77 151 GLU B C 1
ATOM 3550 O O . GLU B 1 151 ? -13.852 -8.938 8.977 1 77 151 GLU B O 1
ATOM 3555 N N . TRP B 1 152 ? -12.883 -8.219 10.789 1 81.06 152 TRP B N 1
ATOM 3556 C CA . TRP B 1 152 ? -12.602 -6.891 10.258 1 81.06 152 TRP B CA 1
ATOM 3557 C C . TRP B 1 152 ? -11.523 -6.953 9.18 1 81.06 152 TRP B C 1
ATOM 3559 O O . TRP B 1 152 ? -10.383 -6.531 9.406 1 81.06 152 TRP B O 1
ATOM 3569 N N . SER B 1 153 ? -12.016 -7.449 7.969 1 76.12 153 SER B N 1
ATOM 3570 C CA . SER B 1 153 ? -11.109 -7.504 6.824 1 76.12 153 SER B CA 1
ATOM 3571 C C . SER B 1 153 ? -10.805 -6.109 6.289 1 76.12 153 SER B C 1
ATOM 3573 O O . SER B 1 153 ? -11.531 -5.156 6.578 1 76.12 153 SER B O 1
ATOM 3575 N N . GLU B 1 154 ? -9.766 -6.012 5.488 1 79.12 154 GLU B N 1
ATOM 3576 C CA . GLU B 1 154 ? -9.398 -4.738 4.875 1 79.12 154 GLU B CA 1
ATOM 3577 C C . GLU B 1 154 ? -10.539 -4.195 4.012 1 79.12 154 GLU B C 1
ATOM 3579 O O . GLU B 1 154 ? -10.812 -2.994 4.02 1 79.12 154 GLU B O 1
ATOM 3584 N N . SER B 1 155 ? -11.188 -5.082 3.336 1 76.62 155 SER B N 1
ATOM 3585 C CA . SER B 1 155 ? -12.289 -4.676 2.473 1 76.62 155 SER B CA 1
ATOM 3586 C C . SER B 1 155 ? -13.461 -4.133 3.287 1 76.62 155 SER B C 1
ATOM 3588 O O . SER B 1 155 ? -14.055 -3.113 2.93 1 76.62 155 SER B O 1
ATOM 3590 N N . THR B 1 156 ? -13.805 -4.805 4.344 1 84.94 156 THR B N 1
ATOM 3591 C CA . THR B 1 156 ? -14.906 -4.367 5.195 1 84.94 156 THR B CA 1
ATOM 3592 C C . THR B 1 156 ? -14.586 -3.021 5.844 1 84.94 156 THR B C 1
ATOM 3594 O O . THR B 1 156 ? -15.438 -2.139 5.91 1 84.94 156 THR B O 1
ATOM 3597 N N . LEU B 1 157 ? -13.383 -2.889 6.27 1 90.69 157 LEU B N 1
ATOM 3598 C CA . LEU B 1 157 ? -12.953 -1.65 6.91 1 90.69 157 LEU B CA 1
ATOM 3599 C C . LEU B 1 157 ? -12.977 -0.49 5.922 1 90.69 157 LEU B C 1
ATOM 3601 O O . LEU B 1 157 ? -13.328 0.635 6.289 1 90.69 157 LEU B O 1
ATOM 3605 N N . GLN B 1 158 ? -12.602 -0.779 4.766 1 87.06 158 GLN B N 1
ATOM 3606 C CA . GLN B 1 158 ? -12.648 0.241 3.725 1 87.06 158 GLN B CA 1
ATOM 3607 C C . GLN B 1 158 ? -14.086 0.704 3.48 1 87.06 158 GLN B C 1
ATOM 3609 O O . GLN B 1 158 ? -14.344 1.901 3.338 1 87.06 158 GLN B O 1
ATOM 3614 N N . ILE B 1 159 ? -14.938 -0.232 3.424 1 87.56 159 ILE B N 1
ATOM 3615 C CA . ILE B 1 159 ? -16.344 0.086 3.25 1 87.56 159 ILE B CA 1
ATOM 3616 C C . ILE B 1 159 ? -16.844 0.937 4.422 1 87.56 159 ILE B C 1
ATOM 3618 O O . ILE B 1 159 ? -17.5 1.96 4.219 1 87.56 159 ILE B O 1
ATOM 3622 N N . PHE B 1 160 ? -16.547 0.53 5.543 1 93.38 160 PHE B N 1
ATOM 3623 C CA . PHE B 1 160 ? -16.969 1.276 6.727 1 93.38 160 PHE B CA 1
ATOM 3624 C C . PHE B 1 160 ? -16.422 2.699 6.684 1 93.38 160 PHE B C 1
ATOM 3626 O O . PHE B 1 160 ? -17.156 3.66 6.906 1 93.38 160 PHE B O 1
ATOM 3633 N N . ALA B 1 161 ? -15.18 2.814 6.355 1 91.06 161 ALA B N 1
ATOM 3634 C CA . ALA B 1 161 ? -14.516 4.117 6.328 1 91.06 161 ALA B CA 1
ATOM 3635 C C . ALA B 1 161 ? -15.234 5.074 5.379 1 91.06 161 ALA B C 1
ATOM 3637 O O . ALA B 1 161 ? -15.352 6.266 5.664 1 91.06 161 ALA B O 1
ATOM 3638 N N . MET B 1 162 ? -15.719 4.539 4.355 1 85.19 162 MET B N 1
ATOM 3639 C CA . MET B 1 162 ? -16.297 5.379 3.309 1 85.19 162 MET B CA 1
ATOM 3640 C C . MET B 1 162 ? -17.781 5.613 3.557 1 85.19 162 MET B C 1
ATOM 3642 O O . MET B 1 162 ? -18.391 6.5 2.949 1 85.19 162 MET B O 1
ATOM 3646 N N . THR B 1 163 ? -18.344 4.863 4.484 1 89.62 163 THR B N 1
ATOM 3647 C CA . THR B 1 163 ? -19.797 4.938 4.633 1 89.62 163 THR B CA 1
ATOM 3648 C C . THR B 1 163 ? -20.172 5.348 6.055 1 89.62 163 THR B C 1
ATOM 3650 O O . THR B 1 163 ? -21.312 5.203 6.465 1 89.62 163 THR B O 1
ATOM 3653 N N . MET B 1 164 ? -19.297 5.832 6.789 1 90.38 164 MET B N 1
ATOM 3654 C CA . MET B 1 164 ? -19.5 6.137 8.203 1 90.38 164 MET B CA 1
ATOM 3655 C C . MET B 1 164 ? -20.656 7.117 8.391 1 90.38 164 MET B C 1
ATOM 3657 O O . MET B 1 164 ? -21.328 7.098 9.422 1 90.38 164 MET B O 1
ATOM 3661 N N . MET B 1 165 ? -20.984 7.895 7.414 1 85.56 165 MET B N 1
ATOM 3662 C CA . MET B 1 165 ? -21.969 8.961 7.52 1 85.56 165 MET B CA 1
ATOM 3663 C C . MET B 1 165 ? -23.375 8.391 7.582 1 85.56 165 MET B C 1
ATOM 3665 O O . MET B 1 165 ? -24.328 9.094 7.926 1 85.56 165 MET B O 1
ATOM 3669 N N . ILE B 1 166 ? -23.531 7.164 7.34 1 90 166 ILE B N 1
ATOM 3670 C CA . ILE B 1 166 ? -24.891 6.637 7.262 1 90 166 ILE B CA 1
ATOM 3671 C C . ILE B 1 166 ? -25.234 5.91 8.562 1 90 166 ILE B C 1
ATOM 3673 O O . ILE B 1 166 ? -26.359 5.445 8.734 1 90 166 ILE B O 1
ATOM 3677 N N . TYR B 1 167 ? -24.359 5.809 9.453 1 92.75 167 TYR B N 1
ATOM 3678 C CA . TYR B 1 167 ? -24.594 5.066 10.688 1 92.75 167 TYR B CA 1
ATOM 3679 C C . TYR B 1 167 ? -25.078 5.992 11.789 1 92.75 167 TYR B C 1
ATOM 3681 O O . TYR B 1 167 ? -24.609 7.125 11.922 1 92.75 167 TYR B O 1
ATOM 3689 N N . ALA B 1 168 ? -26.031 5.504 12.547 1 92.69 168 ALA B N 1
ATOM 3690 C CA . ALA B 1 168 ? -26.438 6.203 13.758 1 92.69 168 ALA B CA 1
ATOM 3691 C C . ALA B 1 168 ? -25.297 6.266 14.766 1 92.69 168 ALA B C 1
ATOM 3693 O O . ALA B 1 168 ? -24.422 5.387 14.789 1 92.69 168 ALA B O 1
ATOM 3694 N N . PRO B 1 169 ? -25.219 7.312 15.57 1 94.31 169 PRO B N 1
ATOM 3695 C CA . PRO B 1 169 ? -24.094 7.508 16.5 1 94.31 169 PRO B CA 1
ATOM 3696 C C . PRO B 1 169 ? -23.844 6.285 17.375 1 94.31 169 PRO B C 1
ATOM 3698 O O . PRO B 1 169 ? -22.688 5.891 17.562 1 94.31 169 PRO B O 1
ATOM 3701 N N . GLU B 1 170 ? -24.891 5.66 17.875 1 94.38 170 GLU B N 1
ATOM 3702 C CA . GLU B 1 170 ? -24.719 4.5 18.75 1 94.38 170 GLU B CA 1
ATOM 3703 C C . GLU B 1 170 ? -24.109 3.32 17.984 1 94.38 170 GLU B C 1
ATOM 3705 O O . GLU B 1 170 ? -23.25 2.611 18.516 1 94.38 170 GLU B O 1
ATOM 3710 N N . ASP B 1 171 ? -24.609 3.104 16.781 1 95 171 ASP B N 1
ATOM 3711 C CA . ASP B 1 171 ? -24.062 2.043 15.945 1 95 171 ASP B CA 1
ATOM 3712 C C . ASP B 1 171 ? -22.594 2.309 15.602 1 95 171 ASP B C 1
ATOM 3714 O O . ASP B 1 171 ? -21.781 1.39 15.609 1 95 171 ASP B O 1
ATOM 3718 N N . MET B 1 172 ? -22.312 3.521 15.305 1 94.81 172 MET B N 1
ATOM 3719 C CA . MET B 1 172 ? -20.953 3.934 14.984 1 94.81 172 MET B CA 1
ATOM 3720 C C . MET B 1 172 ? -20.016 3.668 16.156 1 94.81 172 MET B C 1
ATOM 3722 O O . MET B 1 172 ? -18.938 3.105 15.984 1 94.81 172 MET B O 1
ATOM 3726 N N . ASP B 1 1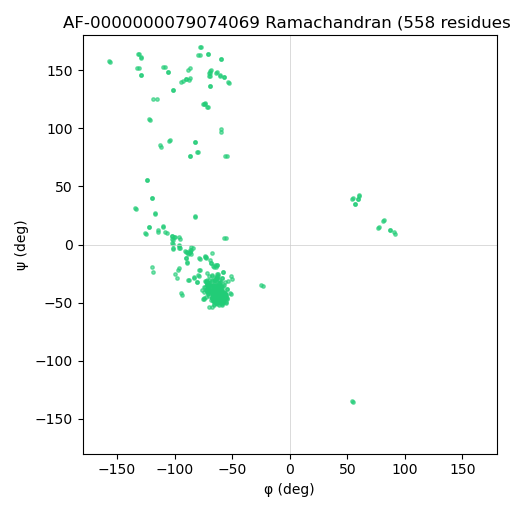73 ? -20.484 4.074 17.344 1 96.31 173 ASP B N 1
ATOM 3727 C CA . ASP B 1 173 ? -19.672 3.863 18.531 1 96.31 173 ASP B CA 1
ATOM 3728 C C . ASP B 1 173 ? -19.406 2.377 18.766 1 96.31 173 ASP B C 1
ATOM 3730 O O . ASP B 1 173 ? -18.297 1.993 19.141 1 96.31 173 ASP B O 1
ATOM 3734 N N . PHE B 1 174 ? -20.422 1.642 18.516 1 95.25 174 PHE B N 1
ATOM 3735 C CA . PHE B 1 174 ? -20.297 0.198 18.688 1 95.25 174 PHE B CA 1
ATOM 3736 C C . PHE B 1 174 ? -19.25 -0.366 17.734 1 95.25 174 PHE B C 1
ATOM 3738 O O . PHE B 1 174 ? -18.375 -1.135 18.156 1 95.25 174 PHE B O 1
ATOM 3745 N N . LEU B 1 175 ? -19.359 0.004 16.516 1 95.5 175 LEU B N 1
ATOM 3746 C CA . LEU B 1 175 ? -18.438 -0.473 15.484 1 95.5 175 LEU B CA 1
ATOM 3747 C C . LEU B 1 175 ? -17.016 -0.008 15.781 1 95.5 175 LEU B C 1
ATOM 3749 O O . LEU B 1 175 ? -16.062 -0.797 15.711 1 95.5 175 LEU B O 1
ATOM 3753 N N . ILE B 1 176 ? -16.859 1.223 16.125 1 96.75 176 ILE B N 1
ATOM 3754 C CA . ILE B 1 176 ? -15.555 1.808 16.453 1 96.75 176 ILE B CA 1
ATOM 3755 C C . ILE B 1 176 ? -14.898 1.028 17.578 1 96.75 176 ILE B C 1
ATOM 3757 O O . ILE B 1 176 ? -13.742 0.624 17.484 1 96.75 176 ILE B O 1
ATOM 3761 N N . ASN B 1 177 ? -15.656 0.824 18.594 1 95.06 177 ASN B N 1
ATOM 3762 C CA . ASN B 1 177 ? -15.141 0.075 19.734 1 95.06 177 ASN B CA 1
ATOM 3763 C C . ASN B 1 177 ? -14.711 -1.333 19.344 1 95.06 177 ASN B C 1
ATOM 3765 O O . ASN B 1 177 ? -13.641 -1.796 19.734 1 95.06 177 ASN B O 1
ATOM 3769 N N . SER B 1 178 ? -15.523 -1.972 18.562 1 93.5 178 SER B N 1
ATOM 3770 C CA . SER B 1 178 ? -15.234 -3.334 18.125 1 93.5 178 SER B CA 1
ATOM 3771 C C . SER B 1 178 ? -13.984 -3.381 17.25 1 93.5 178 SER B C 1
ATOM 3773 O O . SER B 1 178 ? -13.109 -4.219 17.453 1 93.5 178 SER B O 1
ATOM 3775 N N . ILE B 1 179 ? -13.883 -2.504 16.312 1 94.25 179 ILE B N 1
ATOM 3776 C CA . ILE B 1 179 ? -12.797 -2.463 15.344 1 94.25 179 ILE B CA 1
ATOM 3777 C C . ILE B 1 179 ? -11.484 -2.143 16.047 1 94.25 179 ILE B C 1
ATOM 3779 O O . ILE B 1 179 ? -10.508 -2.881 15.922 1 94.25 179 ILE B O 1
ATOM 3783 N N . PHE B 1 180 ? -11.445 -1.113 16.828 1 94.75 180 PHE B N 1
ATOM 3784 C CA . PHE B 1 180 ? -10.195 -0.613 17.391 1 94.75 180 PHE B CA 1
ATOM 3785 C C . PHE B 1 180 ? -9.758 -1.468 18.578 1 94.75 180 PHE B C 1
ATOM 3787 O O . PHE B 1 180 ? -8.57 -1.515 18.906 1 94.75 180 PHE B O 1
ATOM 3794 N N . ARG B 1 181 ? -10.625 -2.18 19.219 1 90.06 181 ARG B N 1
ATOM 3795 C CA . ARG B 1 181 ? -10.227 -3.145 20.234 1 90.06 181 ARG B CA 1
ATOM 3796 C C . ARG B 1 181 ? -9.555 -4.359 19.609 1 90.06 181 ARG B C 1
ATOM 3798 O O . ARG B 1 181 ? -8.641 -4.945 20.188 1 90.06 181 ARG B O 1
ATOM 3805 N N . THR B 1 182 ? -10.047 -4.688 18.453 1 88.19 182 THR B N 1
ATOM 3806 C CA . THR B 1 182 ? -9.492 -5.828 17.734 1 88.19 182 THR B CA 1
ATOM 3807 C C . THR B 1 182 ? -8.039 -5.566 17.344 1 88.19 182 THR B C 1
ATOM 3809 O O . THR B 1 182 ? -7.191 -6.457 17.453 1 88.19 182 THR B O 1
ATOM 3812 N N . TYR B 1 183 ? -7.734 -4.387 16.969 1 86.44 183 TYR B N 1
ATOM 3813 C CA . TYR B 1 183 ? -6.426 -4.082 16.406 1 86.44 183 TYR B CA 1
ATOM 3814 C C . TYR B 1 183 ? -5.535 -3.4 17.438 1 86.44 183 TYR B C 1
ATOM 3816 O O . TYR B 1 183 ? -4.367 -3.105 17.156 1 86.44 183 TYR B O 1
ATOM 3824 N N . ARG B 1 184 ? -5.957 -3.191 18.609 1 83.62 184 ARG B N 1
ATOM 3825 C CA . ARG B 1 184 ? -5.309 -2.35 19.609 1 83.62 184 ARG B CA 1
ATOM 3826 C C . ARG B 1 184 ? -3.939 -2.908 20 1 83.62 184 ARG B C 1
ATOM 3828 O O . ARG B 1 184 ? -3.033 -2.152 20.359 1 83.62 184 ARG B O 1
ATOM 3835 N N . HIS B 1 185 ? -3.754 -4.152 19.906 1 78.88 185 HIS B N 1
ATOM 3836 C CA . HIS B 1 185 ? -2.529 -4.766 20.406 1 78.88 185 HIS B CA 1
ATOM 3837 C C . HIS B 1 185 ? -1.513 -4.961 19.297 1 78.88 185 HIS B C 1
ATOM 3839 O O . HIS B 1 185 ? -0.377 -5.371 19.547 1 78.88 185 HIS B O 1
ATOM 3845 N N . ASN B 1 186 ? -1.819 -4.641 18.094 1 79.69 186 ASN B N 1
ATOM 3846 C CA . ASN B 1 186 ? -0.92 -4.914 16.984 1 79.69 186 ASN B CA 1
ATOM 3847 C C . ASN B 1 186 ? -0.791 -3.711 16.047 1 79.69 186 ASN B C 1
ATOM 3849 O O . ASN B 1 186 ? -0.554 -3.867 14.852 1 79.69 186 ASN B O 1
ATOM 3853 N N . VAL B 1 187 ? -0.914 -2.566 16.625 1 82.75 187 VAL B N 1
ATOM 3854 C CA . VAL B 1 187 ? -0.987 -1.353 15.812 1 82.75 187 VAL B CA 1
ATOM 3855 C C . VAL B 1 187 ? 0.322 -1.157 15.055 1 82.75 187 VAL B C 1
ATOM 3857 O O . VAL B 1 187 ? 0.313 -0.84 13.859 1 82.75 187 VAL B O 1
ATOM 3860 N N . SER B 1 188 ? 1.386 -1.453 15.703 1 73.31 188 SER B N 1
ATOM 3861 C CA . SER B 1 188 ? 2.705 -1.209 15.125 1 73.31 188 SER B CA 1
ATOM 3862 C C . SER B 1 188 ? 3.012 -2.201 14.008 1 73.31 188 SER B C 1
ATOM 3864 O O . SER B 1 188 ? 3.924 -1.979 13.211 1 73.31 188 SER B O 1
ATOM 3866 N N . ASN B 1 189 ? 2.172 -3.24 13.898 1 72.31 189 ASN B N 1
ATOM 3867 C CA . ASN B 1 189 ? 2.473 -4.297 12.938 1 72.31 189 ASN B CA 1
ATOM 3868 C C . ASN B 1 189 ? 1.432 -4.348 11.82 1 72.31 189 ASN B C 1
ATOM 3870 O O . ASN B 1 189 ? 1.411 -5.293 11.031 1 72.31 189 ASN B O 1
ATOM 3874 N N . LEU B 1 190 ? 0.642 -3.379 11.797 1 80.12 190 LEU B N 1
ATOM 3875 C CA . LEU B 1 190 ? -0.357 -3.324 10.734 1 80.12 190 LEU B CA 1
ATOM 3876 C C . LEU B 1 190 ? 0.301 -3.066 9.383 1 80.12 190 LEU B C 1
ATOM 3878 O O . LEU B 1 190 ? 1.3 -2.348 9.305 1 80.12 190 LEU B O 1
ATOM 3882 N N . SER B 1 191 ? -0.297 -3.697 8.344 1 74.94 191 SER B N 1
ATOM 3883 C CA . SER B 1 191 ? 0.152 -3.383 6.992 1 74.94 191 SER B CA 1
ATOM 3884 C C . SER B 1 191 ? -0.038 -1.904 6.676 1 74.94 191 SER B C 1
ATOM 3886 O O . SER B 1 191 ? -0.826 -1.22 7.332 1 74.94 191 SER B O 1
ATOM 3888 N N . GLY B 1 192 ? 0.695 -1.41 5.676 1 80.81 192 GLY B N 1
ATOM 3889 C CA . GLY B 1 192 ? 0.554 -0.022 5.266 1 80.81 192 GLY B CA 1
ATOM 3890 C C . GLY B 1 192 ? -0.868 0.347 4.887 1 80.81 192 GLY B C 1
ATOM 3891 O O . GLY B 1 192 ? -1.367 1.402 5.285 1 80.81 192 GLY B O 1
ATOM 3892 N N . GLN B 1 193 ? -1.443 -0.533 4.215 1 80.38 193 GLN B N 1
ATOM 3893 C CA . GLN B 1 193 ? -2.818 -0.298 3.785 1 80.38 193 GLN B CA 1
ATOM 3894 C C . GLN B 1 193 ? -3.76 -0.212 4.984 1 80.38 193 GLN B C 1
ATOM 3896 O O . GLN B 1 193 ? -4.625 0.664 5.035 1 80.38 193 GLN B O 1
ATOM 3901 N N . LEU B 1 194 ? -3.615 -1.076 5.922 1 85.44 194 LEU B N 1
ATOM 3902 C CA . LEU B 1 194 ? -4.469 -1.073 7.105 1 85.44 194 LEU B CA 1
ATOM 3903 C C . LEU B 1 194 ? -4.234 0.178 7.945 1 85.44 194 LEU B C 1
ATOM 3905 O O . LEU B 1 194 ? -5.172 0.727 8.523 1 85.44 194 LEU B O 1
ATOM 3909 N N . GLN B 1 195 ? -2.979 0.575 8.023 1 89.19 195 GLN B N 1
ATOM 3910 C CA . GLN B 1 195 ? -2.688 1.816 8.727 1 89.19 195 GLN B CA 1
ATOM 3911 C C . GLN B 1 195 ? -3.451 2.99 8.125 1 89.19 195 GLN B C 1
ATOM 3913 O O . GLN B 1 195 ? -4.043 3.793 8.844 1 89.19 195 GLN B O 1
ATOM 3918 N N . GLU B 1 196 ? -3.492 3.037 6.871 1 89.19 196 GLU B N 1
ATOM 3919 C CA . GLU B 1 196 ? -4.18 4.117 6.172 1 89.19 196 GLU B CA 1
ATOM 3920 C C . GLU B 1 196 ? -5.684 4.062 6.41 1 89.19 196 GLU B C 1
ATOM 3922 O O . GLU B 1 196 ? -6.312 5.082 6.707 1 89.19 196 GLU B O 1
ATOM 3927 N N . ILE B 1 197 ? -6.219 2.875 6.289 1 90.5 197 ILE B N 1
ATOM 3928 C CA . ILE B 1 197 ? -7.66 2.699 6.449 1 90.5 197 ILE B CA 1
ATOM 3929 C C . ILE B 1 197 ? -8.062 3.035 7.883 1 90.5 197 ILE B C 1
ATOM 3931 O O . ILE B 1 197 ? -9.008 3.797 8.102 1 90.5 197 ILE B O 1
ATOM 3935 N N . MET B 1 198 ? -7.34 2.514 8.812 1 94.38 198 MET B N 1
ATOM 3936 C CA . MET B 1 198 ? -7.66 2.715 10.227 1 94.38 198 MET B CA 1
ATOM 3937 C C . MET B 1 198 ? -7.5 4.18 10.617 1 94.38 198 MET B C 1
ATOM 3939 O O . MET B 1 198 ? -8.281 4.703 11.414 1 94.38 198 MET B O 1
ATOM 3943 N N . SER B 1 199 ? -6.477 4.789 10.07 1 94.38 199 SER B N 1
ATOM 3944 C CA . SER B 1 199 ? -6.289 6.219 10.312 1 94.38 199 SER B CA 1
ATOM 3945 C C . SER B 1 199 ? -7.469 7.027 9.789 1 94.38 199 SER B C 1
ATOM 3947 O O . SER B 1 199 ? -7.938 7.957 10.445 1 94.38 199 SER B O 1
ATOM 3949 N N . ALA B 1 200 ? -7.91 6.668 8.633 1 91.75 200 ALA B N 1
ATOM 3950 C CA . ALA B 1 200 ? -9.062 7.344 8.039 1 91.75 200 ALA B CA 1
ATOM 3951 C C . ALA B 1 200 ? -10.305 7.176 8.906 1 91.75 200 ALA B C 1
ATOM 3953 O O . ALA B 1 200 ? -11.031 8.141 9.156 1 91.75 200 ALA B O 1
ATOM 3954 N N . ILE B 1 201 ? -10.516 5.969 9.359 1 95.25 201 ILE B N 1
ATOM 3955 C CA . ILE B 1 201 ? -11.664 5.688 10.211 1 95.25 201 ILE B CA 1
ATOM 3956 C C . ILE B 1 201 ? -11.562 6.516 11.492 1 95.25 201 ILE B C 1
ATOM 3958 O O . ILE B 1 201 ? -12.547 7.129 11.914 1 95.25 201 ILE B O 1
ATOM 3962 N N . ALA B 1 202 ? -10.383 6.555 12.102 1 96.06 202 ALA B N 1
ATOM 3963 C CA . ALA B 1 202 ? -10.164 7.293 13.344 1 96.06 202 ALA B CA 1
ATOM 3964 C C . ALA B 1 202 ? -10.453 8.781 13.156 1 96.06 202 ALA B C 1
ATOM 3966 O O . ALA B 1 202 ? -11.18 9.383 13.945 1 96.06 202 ALA B O 1
ATOM 3967 N N . ILE B 1 203 ? -9.938 9.32 12.117 1 93.12 203 ILE B N 1
ATOM 3968 C CA . ILE B 1 203 ? -10.07 10.75 11.859 1 93.12 203 ILE B CA 1
ATOM 3969 C C . ILE B 1 203 ? -11.523 11.094 11.555 1 93.12 203 ILE B C 1
ATOM 3971 O O . ILE B 1 203 ? -12.062 12.078 12.07 1 93.12 203 ILE B O 1
ATOM 3975 N N . ASN B 1 204 ? -12.117 10.305 10.727 1 91 204 ASN B N 1
ATOM 3976 C CA . ASN B 1 204 ? -13.523 10.516 10.414 1 91 204 ASN B CA 1
ATOM 3977 C C . ASN B 1 204 ? -14.398 10.43 11.664 1 91 204 ASN B C 1
ATOM 3979 O O . ASN B 1 204 ? -15.367 11.188 11.805 1 91 204 ASN B O 1
ATOM 3983 N N . TYR B 1 205 ? -14.094 9.523 12.484 1 95.12 205 TYR B N 1
ATOM 3984 C CA . TYR B 1 205 ? -14.836 9.383 13.734 1 95.12 205 TYR B CA 1
ATOM 3985 C C . TYR B 1 205 ? -14.672 10.625 14.602 1 95.12 205 TYR B C 1
ATOM 3987 O O . TYR B 1 205 ? -15.656 11.141 15.148 1 95.12 205 TYR B O 1
ATOM 3995 N N . LEU B 1 206 ? -13.43 11.094 14.789 1 94.19 206 LEU B N 1
ATOM 3996 C CA . LEU B 1 206 ? -13.188 12.32 15.547 1 94.19 206 LEU B CA 1
ATOM 3997 C C . LEU B 1 206 ? -13.984 13.484 14.977 1 94.19 206 LEU B C 1
ATOM 3999 O O . LEU B 1 206 ? -14.602 14.242 15.719 1 94.19 206 LEU B O 1
ATOM 4003 N N . ALA B 1 207 ? -13.984 13.562 13.68 1 90.62 207 ALA B N 1
ATOM 4004 C CA . ALA B 1 207 ? -14.742 14.617 13.008 1 90.62 207 ALA B CA 1
ATOM 4005 C C . ALA B 1 207 ? -16.234 14.5 13.305 1 90.62 207 ALA B C 1
ATOM 4007 O O . ALA B 1 207 ? -16.875 15.5 13.633 1 90.62 207 ALA B O 1
ATOM 4008 N N . ASN B 1 208 ? -16.703 13.32 13.18 1 90.25 208 ASN B N 1
ATOM 4009 C CA . ASN B 1 208 ? -18.109 13.062 13.414 1 90.25 208 ASN B CA 1
ATOM 4010 C C . ASN B 1 208 ? -18.516 13.422 14.844 1 90.25 208 ASN B C 1
ATOM 4012 O O . ASN B 1 208 ? -19.531 14.086 15.062 1 90.25 208 ASN B O 1
ATOM 4016 N N . VAL B 1 209 ? -17.781 12.992 15.797 1 93.56 209 VAL B N 1
ATOM 4017 C CA . VAL B 1 209 ? -18.062 13.25 17.203 1 93.56 209 VAL B CA 1
ATOM 4018 C C . VAL B 1 209 ? -18.031 14.75 17.469 1 93.56 209 VAL B C 1
ATOM 4020 O O . VAL B 1 209 ? -18.875 15.281 18.188 1 93.56 209 VAL B O 1
ATOM 4023 N N . TYR B 1 210 ? -17.109 15.398 16.875 1 92.06 210 TYR B N 1
ATOM 4024 C CA . TYR B 1 210 ? -16.969 16.828 17.078 1 92.06 210 TYR B CA 1
ATOM 4025 C C . TYR B 1 210 ? -18.156 17.594 16.5 1 92.06 210 TYR B C 1
ATOM 4027 O O . TYR B 1 210 ? -18.719 18.469 17.141 1 92.06 210 TYR B O 1
ATOM 4035 N N . VAL B 1 211 ? -18.516 17.297 15.289 1 87.88 211 VAL B N 1
ATOM 4036 C CA . VAL B 1 211 ? -19.594 17.984 14.594 1 87.88 211 VAL B CA 1
ATOM 4037 C C . VAL B 1 211 ? -20.906 17.781 15.352 1 87.88 211 VAL B C 1
ATOM 4039 O O . VAL B 1 211 ? -21.719 18.703 15.445 1 87.88 211 VAL B O 1
ATOM 4042 N N . GLN B 1 212 ? -21.031 16.672 15.914 1 89.06 212 GLN B N 1
ATOM 4043 C CA . GLN B 1 212 ? -22.25 16.359 16.641 1 89.06 212 GLN B CA 1
ATOM 4044 C C . GLN B 1 212 ? -22.188 16.875 18.078 1 89.06 212 GLN B C 1
ATOM 4046 O O . GLN B 1 212 ? -23.156 16.719 18.828 1 89.06 212 GLN B O 1
ATOM 4051 N N . ARG B 1 213 ? -21.078 17.469 18.453 1 89.44 213 ARG B N 1
ATOM 4052 C CA . ARG B 1 213 ? -20.875 18.031 19.781 1 89.44 213 ARG B CA 1
ATOM 4053 C C . ARG B 1 213 ? -21.141 17 20.875 1 89.44 213 ARG B C 1
ATOM 4055 O O . ARG B 1 213 ? -21.828 17.297 21.859 1 89.44 213 ARG B O 1
ATOM 4062 N N . ARG B 1 214 ? -20.719 15.852 20.562 1 92.38 214 ARG B N 1
ATOM 4063 C CA . ARG B 1 214 ? -20.906 14.773 21.531 1 92.38 214 ARG B CA 1
ATOM 4064 C C . ARG B 1 214 ? -19.75 14.742 22.531 1 92.38 214 ARG B C 1
ATOM 4066 O O . ARG B 1 214 ? -18.609 15.062 22.188 1 92.38 214 ARG B O 1
ATOM 4073 N N . LYS B 1 215 ? -20.078 14.422 23.781 1 91.44 215 LYS B N 1
ATOM 4074 C CA . LYS B 1 215 ? -19.094 14.273 24.844 1 91.44 215 LYS B CA 1
ATOM 4075 C C . LYS B 1 215 ? -18.859 12.797 25.188 1 91.44 215 LYS B C 1
ATOM 4077 O O . LYS B 1 215 ? -19.578 12.227 26.016 1 91.44 215 LYS B O 1
ATOM 4082 N N . ILE B 1 216 ? -17.953 12.203 24.531 1 93.88 216 ILE B N 1
ATOM 4083 C CA . ILE B 1 216 ? -17.641 10.789 24.719 1 93.88 216 ILE B CA 1
ATOM 4084 C C . ILE B 1 216 ? -16.141 10.617 24.938 1 93.88 216 ILE B C 1
ATOM 4086 O O . ILE B 1 216 ? -15.352 11.516 24.625 1 93.88 216 ILE B O 1
ATOM 4090 N N . ASP B 1 217 ? -15.789 9.477 25.516 1 94.5 217 ASP B N 1
ATOM 4091 C CA . ASP B 1 217 ? -14.383 9.133 25.703 1 94.5 217 ASP B CA 1
ATOM 4092 C C . ASP B 1 217 ? -13.734 8.742 24.375 1 94.5 217 ASP B C 1
ATOM 4094 O O . ASP B 1 217 ? -14.172 7.793 23.719 1 94.5 217 ASP B O 1
ATOM 4098 N N . LEU B 1 218 ? -12.688 9.492 24.016 1 96.44 218 LEU B N 1
ATOM 4099 C CA . LEU B 1 218 ? -12.031 9.266 22.734 1 96.44 218 LEU B CA 1
ATOM 4100 C C . LEU B 1 218 ? -10.641 8.672 22.938 1 96.44 218 LEU B C 1
ATOM 4102 O O . LEU B 1 218 ? -9.836 8.656 22 1 96.44 218 LEU B O 1
ATOM 4106 N N . ASN B 1 219 ? -10.305 8.156 24.078 1 95.5 219 ASN B N 1
ATOM 4107 C CA . ASN B 1 219 ? -8.977 7.66 24.422 1 95.5 219 ASN B CA 1
ATOM 4108 C C . ASN B 1 219 ? -8.57 6.488 23.531 1 95.5 219 ASN B C 1
ATOM 4110 O O . ASN B 1 219 ? -7.398 6.355 23.172 1 95.5 219 ASN B O 1
ATOM 4114 N N . LEU B 1 220 ? -9.523 5.68 23.266 1 95.75 220 LEU B N 1
ATOM 4115 C CA . LEU B 1 220 ? -9.25 4.523 22.406 1 95.75 220 LEU B CA 1
ATOM 4116 C C . LEU B 1 220 ? -8.688 4.961 21.062 1 95.75 220 LEU B C 1
ATOM 4118 O O . LEU B 1 220 ? -7.73 4.359 20.562 1 95.75 220 LEU B O 1
ATOM 4122 N N . ILE B 1 221 ? -9.227 6.008 20.516 1 96.5 221 ILE B N 1
ATOM 4123 C CA . ILE B 1 221 ? -8.844 6.512 19.203 1 96.5 221 ILE B CA 1
ATOM 4124 C C . ILE B 1 221 ? -7.488 7.211 19.297 1 96.5 221 ILE B C 1
ATOM 4126 O O . ILE B 1 221 ? -6.598 6.961 18.484 1 96.5 221 ILE B O 1
ATOM 4130 N N . TYR B 1 222 ? -7.344 8.047 20.281 1 95.25 222 TYR B N 1
ATOM 4131 C CA . TYR B 1 222 ? -6.086 8.766 20.453 1 95.25 222 TYR B CA 1
ATOM 4132 C C . TYR B 1 222 ? -4.941 7.812 20.766 1 95.25 222 TYR B C 1
ATOM 4134 O O . TYR B 1 222 ? -3.82 8 20.297 1 95.25 222 TYR B O 1
ATOM 4142 N N . ASP B 1 223 ? -5.254 6.809 21.547 1 94.56 223 ASP B N 1
ATOM 4143 C CA . ASP B 1 223 ? -4.254 5.785 21.844 1 94.56 223 ASP B CA 1
ATOM 4144 C C . ASP B 1 223 ? -3.812 5.062 20.578 1 94.56 223 ASP B C 1
ATOM 4146 O O . ASP B 1 223 ? -2.621 4.816 20.391 1 94.56 223 ASP B O 1
ATOM 4150 N N . PHE B 1 224 ? -4.734 4.723 19.781 1 95.44 224 PHE B N 1
ATOM 4151 C CA . PHE B 1 224 ? -4.426 4.059 18.516 1 95.44 224 PHE B CA 1
ATOM 4152 C C . PHE B 1 224 ? -3.51 4.922 17.656 1 95.44 224 PHE B C 1
ATOM 4154 O O . PHE B 1 224 ? -2.479 4.453 17.172 1 95.44 224 PHE B O 1
ATOM 4161 N N . ILE B 1 225 ? -3.898 6.152 17.469 1 94.56 225 ILE B N 1
ATOM 4162 C CA . ILE B 1 225 ? -3.145 7.047 16.594 1 94.56 225 ILE B CA 1
ATOM 4163 C C . ILE B 1 225 ? -1.748 7.273 17.172 1 94.56 225 ILE B C 1
ATOM 4165 O O . ILE B 1 225 ? -0.762 7.301 16.422 1 94.56 225 ILE B O 1
ATOM 4169 N N . SER B 1 226 ? -1.651 7.391 18.438 1 91.56 226 SER B N 1
ATOM 4170 C CA . SER B 1 226 ? -0.362 7.605 19.094 1 91.56 226 SER B CA 1
ATOM 4171 C C . SER B 1 226 ? 0.57 6.418 18.875 1 91.56 226 SER B C 1
ATOM 4173 O O . SER B 1 226 ? 1.79 6.586 18.797 1 91.56 226 SER B O 1
ATOM 4175 N N . LYS B 1 227 ? 0.04 5.273 18.719 1 89.75 227 LYS B N 1
ATOM 4176 C CA . LYS B 1 227 ? 0.828 4.051 18.594 1 89.75 227 LYS B CA 1
ATOM 4177 C C . LYS B 1 227 ? 1.195 3.77 17.141 1 89.75 227 LYS B C 1
ATOM 4179 O O . LYS B 1 227 ? 2.018 2.896 16.859 1 89.75 227 LYS B O 1
ATOM 4184 N N . LEU B 1 228 ? 0.497 4.445 16.234 1 89.56 228 LEU B N 1
ATOM 4185 C CA . LEU B 1 228 ? 0.941 4.332 14.852 1 89.56 228 LEU B CA 1
ATOM 4186 C C . LEU B 1 228 ? 2.422 4.672 14.727 1 89.56 228 LEU B C 1
ATOM 4188 O O . LEU B 1 228 ? 2.904 5.617 15.352 1 89.56 228 LEU B O 1
ATOM 4192 N N . PRO B 1 229 ? 3.146 3.914 13.914 1 82.5 229 PRO B N 1
ATOM 4193 C CA . PRO B 1 229 ? 4.555 4.25 13.703 1 82.5 229 PRO B CA 1
ATOM 4194 C C . PRO B 1 229 ? 4.754 5.676 13.188 1 82.5 229 PRO B C 1
ATOM 4196 O O . PRO B 1 229 ? 3.924 6.184 12.43 1 82.5 229 PRO B O 1
ATOM 4199 N N . GLU B 1 230 ? 5.836 6.324 13.633 1 84.12 230 GLU B N 1
ATOM 4200 C CA . GLU B 1 230 ? 6.191 7.656 13.156 1 84.12 230 GLU B CA 1
ATOM 4201 C C . GLU B 1 230 ? 6.895 7.59 11.805 1 84.12 230 GLU B C 1
ATOM 4203 O O . GLU B 1 230 ? 8.117 7.742 11.719 1 84.12 230 GLU B O 1
ATOM 4208 N N . ILE B 1 231 ? 6.105 7.438 10.789 1 85.31 231 ILE B N 1
ATOM 4209 C CA . ILE B 1 231 ? 6.578 7.363 9.414 1 85.31 231 ILE B CA 1
ATOM 4210 C C . ILE B 1 231 ? 5.754 8.305 8.531 1 85.31 231 ILE B C 1
ATOM 4212 O O . ILE B 1 231 ? 4.672 8.734 8.922 1 85.31 231 ILE B O 1
ATOM 4216 N N . PRO B 1 232 ? 6.23 8.594 7.367 1 85.31 232 PRO B N 1
ATOM 4217 C CA . PRO B 1 232 ? 5.586 9.594 6.516 1 85.31 232 PRO B CA 1
ATOM 4218 C C . PRO B 1 232 ? 4.109 9.297 6.273 1 85.31 232 PRO B C 1
ATOM 4220 O O . PRO B 1 232 ? 3.277 10.211 6.328 1 85.31 232 PRO B O 1
ATOM 4223 N N . ARG B 1 233 ? 3.73 8.109 6.109 1 88.38 233 ARG B N 1
ATOM 4224 C CA . ARG B 1 233 ? 2.357 7.738 5.785 1 88.38 233 ARG B CA 1
ATOM 4225 C C . ARG B 1 233 ? 1.402 8.133 6.906 1 88.38 233 ARG B C 1
ATOM 4227 O O . ARG B 1 233 ? 0.222 8.391 6.66 1 88.38 233 ARG B O 1
ATOM 4234 N N . ASN B 1 234 ? 1.929 8.203 8.117 1 90.25 234 ASN B N 1
ATOM 4235 C CA . ASN B 1 234 ? 1.07 8.422 9.273 1 90.25 234 ASN B CA 1
ATOM 4236 C C . ASN B 1 234 ? 1.126 9.867 9.75 1 90.25 234 ASN B C 1
ATOM 4238 O O . ASN B 1 234 ? 0.497 10.227 10.75 1 90.25 234 ASN B O 1
ATOM 4242 N N . ALA B 1 235 ? 1.852 10.734 9.016 1 90.31 235 ALA B N 1
ATOM 4243 C CA . ALA B 1 235 ? 2.035 12.125 9.43 1 90.31 235 ALA B CA 1
ATOM 4244 C C . ALA B 1 235 ? 0.7 12.859 9.492 1 90.31 235 ALA B C 1
ATOM 4246 O O . ALA B 1 235 ? 0.402 13.539 10.477 1 90.31 235 ALA B O 1
ATOM 4247 N N . PHE B 1 236 ? -0.107 12.664 8.562 1 91.88 236 PHE B N 1
ATOM 4248 C CA . PHE B 1 236 ? -1.374 13.383 8.477 1 91.88 236 PHE B CA 1
ATOM 4249 C C . PHE B 1 236 ? -2.287 13.008 9.641 1 91.88 236 PHE B C 1
ATOM 4251 O O . PHE B 1 236 ? -2.852 13.891 10.297 1 91.88 236 PHE B O 1
ATOM 4258 N N . ALA B 1 237 ? -2.389 11.75 9.836 1 93.12 237 ALA B N 1
ATOM 4259 C CA . ALA B 1 237 ? -3.273 11.281 10.898 1 93.12 237 ALA B CA 1
ATOM 4260 C C . ALA B 1 237 ? -2.84 11.828 12.258 1 93.12 237 ALA B C 1
ATOM 4262 O O . ALA B 1 237 ? -3.678 12.234 13.062 1 93.12 237 ALA B O 1
ATOM 4263 N N . LYS B 1 238 ? -1.591 11.883 12.508 1 93 238 LYS B N 1
ATOM 4264 C CA . LYS B 1 238 ? -1.072 12.359 13.789 1 93 238 LYS B CA 1
ATOM 4265 C C . LYS B 1 238 ? -1.286 13.867 13.938 1 93 238 LYS B C 1
ATOM 4267 O O . LYS B 1 238 ? -1.677 14.336 15.008 1 93 238 LYS B O 1
ATOM 4272 N N . ILE B 1 239 ? -1.117 14.57 12.883 1 93.06 239 ILE B N 1
ATOM 4273 C CA . ILE B 1 239 ? -1.334 16.016 12.891 1 93.06 239 ILE B CA 1
ATOM 4274 C C . ILE B 1 239 ? -2.814 16.312 13.117 1 93.06 239 ILE B C 1
ATOM 4276 O O . ILE B 1 239 ? -3.164 17.141 13.969 1 93.06 239 ILE B O 1
ATOM 4280 N N . VAL B 1 240 ? -3.676 15.617 12.43 1 93.25 240 VAL B N 1
ATOM 4281 C CA . VAL B 1 240 ? -5.109 15.883 12.492 1 93.25 240 VAL B CA 1
ATOM 4282 C C . VAL B 1 240 ? -5.656 15.445 13.852 1 93.25 240 VAL B C 1
ATOM 4284 O O . VAL B 1 240 ? -6.562 16.078 14.398 1 93.25 240 VAL B O 1
ATOM 4287 N N . ALA B 1 241 ? -5.09 14.375 14.359 1 94.12 241 ALA B N 1
ATOM 4288 C CA . ALA B 1 241 ? -5.48 13.977 15.711 1 94.12 241 ALA B CA 1
ATOM 4289 C C . ALA B 1 241 ? -5.219 15.102 16.703 1 94.12 241 ALA B C 1
ATOM 4291 O O . ALA B 1 241 ? -6.043 15.359 17.594 1 94.12 241 ALA B O 1
ATOM 4292 N N . ASN B 1 242 ? -4.086 15.742 16.578 1 93.75 242 ASN B N 1
ATOM 4293 C CA . ASN B 1 242 ? -3.768 16.875 17.453 1 93.75 242 ASN B CA 1
ATOM 4294 C C . ASN B 1 242 ? -4.719 18.047 17.203 1 93.75 242 ASN B C 1
ATOM 4296 O O . ASN B 1 242 ? -5.105 18.734 18.156 1 93.75 242 ASN B O 1
ATOM 4300 N N . TYR B 1 243 ? -5.055 18.25 16.016 1 93.94 243 TYR B N 1
ATOM 4301 C CA . TYR B 1 243 ? -6.039 19.281 15.68 1 93.94 243 TYR B CA 1
ATOM 4302 C C . TYR B 1 243 ? -7.336 19.062 16.453 1 93.94 243 TYR B C 1
ATOM 4304 O O . TYR B 1 243 ? -7.828 19.969 17.125 1 93.94 243 TYR B O 1
ATOM 4312 N N . TYR B 1 244 ? -7.852 17.891 16.422 1 93.69 244 TYR B N 1
ATOM 4313 C CA . TYR B 1 244 ? -9.117 17.609 17.078 1 93.69 244 TYR B CA 1
ATOM 4314 C C . TYR B 1 244 ? -8.953 17.594 18.594 1 93.69 244 TYR B C 1
ATOM 4316 O O . TYR B 1 244 ? -9.867 17.969 19.328 1 93.69 244 TYR B O 1
ATOM 4324 N N . HIS B 1 245 ? -7.785 17.172 19.031 1 93.69 245 HIS B N 1
ATOM 4325 C CA . HIS B 1 245 ? -7.512 17.297 20.469 1 93.69 245 HIS B CA 1
ATOM 4326 C C . HIS B 1 245 ? -7.66 18.734 20.938 1 93.69 245 HIS B C 1
ATOM 4328 O O . HIS B 1 245 ? -8.305 19 21.953 1 93.69 245 HIS B O 1
ATOM 4334 N N . TYR B 1 246 ? -7.109 19.672 20.203 1 93.38 246 TYR B N 1
ATOM 4335 C CA . TYR B 1 246 ? -7.227 21.094 20.516 1 93.38 246 TYR B CA 1
ATOM 4336 C C . TYR B 1 246 ? -8.672 21.547 20.406 1 93.38 246 TYR B C 1
ATOM 4338 O O . TYR B 1 246 ? -9.148 22.328 21.25 1 93.38 246 TYR B O 1
ATOM 4346 N N . CYS B 1 247 ? -9.359 21.078 19.406 1 92.88 247 CYS B N 1
ATOM 4347 C CA . CYS B 1 247 ? -10.758 21.453 19.234 1 92.88 247 CYS B CA 1
ATOM 4348 C C . CYS B 1 247 ? -11.586 21.031 20.438 1 92.88 247 CYS B C 1
ATOM 4350 O O . CYS B 1 247 ? -12.352 21.828 20.984 1 92.88 247 CYS B O 1
ATOM 4352 N N . PHE B 1 248 ? -11.414 19.812 20.844 1 93.56 248 PHE B N 1
ATOM 4353 C CA . PHE B 1 248 ? -12.195 19.281 21.953 1 93.56 248 PHE B CA 1
ATOM 4354 C C . PHE B 1 248 ? -11.82 19.969 23.266 1 93.56 248 PHE B C 1
ATOM 4356 O O . PHE B 1 248 ? -12.656 20.109 24.156 1 93.56 248 PHE B O 1
ATOM 4363 N N . ASP B 1 249 ? -10.602 20.469 23.359 1 92.81 249 ASP B N 1
ATOM 4364 C CA . ASP B 1 249 ? -10.117 21.156 24.562 1 92.81 249 ASP B CA 1
ATOM 4365 C C . ASP B 1 249 ? -10.469 22.641 24.531 1 92.81 249 ASP B C 1
ATOM 4367 O O . ASP B 1 249 ? -10.188 23.375 25.469 1 92.81 249 ASP B O 1
ATOM 4371 N N . GLY B 1 250 ? -11.055 23.141 23.453 1 91 250 GLY B N 1
ATOM 4372 C CA . GLY B 1 250 ? -11.422 24.531 23.312 1 91 250 GLY B CA 1
ATOM 4373 C C . GLY B 1 250 ? -10.242 25.438 23 1 91 250 GLY B C 1
ATOM 4374 O O . GLY B 1 250 ? -10.305 26.656 23.219 1 91 250 GLY B O 1
ATOM 4375 N N . LYS B 1 251 ? -9.18 24.859 22.625 1 93.5 251 LYS B N 1
ATOM 4376 C CA . LYS B 1 251 ? -7.992 25.609 22.234 1 93.5 251 LYS B CA 1
ATOM 4377 C C . LYS B 1 251 ? -8.039 25.984 20.75 1 93.5 251 LYS B C 1
ATOM 4379 O O . LYS B 1 251 ? -7.258 25.469 19.953 1 93.5 251 LYS B O 1
ATOM 4384 N N . ASN B 1 252 ? -8.773 26.922 20.391 1 91.12 252 ASN B N 1
ATOM 4385 C CA . ASN B 1 252 ? -9.109 27.281 19.016 1 91.12 252 ASN B CA 1
ATOM 4386 C C . ASN B 1 252 ? -7.91 27.875 18.281 1 91.12 252 ASN B C 1
ATOM 4388 O O . ASN B 1 252 ? -7.738 27.656 17.078 1 91.12 252 ASN B O 1
ATOM 4392 N N . GLU B 1 253 ? -7.145 28.609 19 1 92.06 253 GLU B N 1
ATOM 4393 C CA . GLU B 1 253 ? -5.984 29.234 18.375 1 92.06 253 GLU B CA 1
ATOM 4394 C C . GLU B 1 253 ? -4.992 28.172 17.891 1 92.06 253 GLU B C 1
ATOM 4396 O O . GLU B 1 253 ? -4.484 28.266 16.766 1 92.06 253 GLU B O 1
ATOM 4401 N N . GLU B 1 254 ? -4.734 27.25 18.75 1 92.12 254 GLU B N 1
ATOM 4402 C CA . GLU B 1 254 ? -3.834 26.172 18.391 1 92.12 254 GLU B CA 1
ATOM 4403 C C . GLU B 1 254 ? -4.387 25.359 17.219 1 92.12 254 GLU B C 1
ATOM 4405 O O . GLU B 1 254 ? -3.645 24.984 16.297 1 92.12 254 GLU B O 1
ATOM 4410 N N . ALA B 1 255 ? -5.676 25.062 17.219 1 92.75 255 ALA B N 1
ATOM 4411 C CA . ALA B 1 255 ? -6.328 24.328 16.141 1 92.75 255 ALA B CA 1
ATOM 4412 C C . ALA B 1 255 ? -6.215 25.094 14.82 1 92.75 255 ALA B C 1
ATOM 4414 O O . ALA B 1 255 ? -5.875 24.516 13.789 1 92.75 255 ALA B O 1
ATOM 4415 N N . ASP B 1 256 ? -6.41 26.391 14.891 1 91.81 256 ASP B N 1
ATOM 4416 C CA . ASP B 1 256 ? -6.336 27.219 13.703 1 91.81 256 ASP B CA 1
ATOM 4417 C C . ASP B 1 256 ? -4.922 27.25 13.133 1 91.81 256 ASP B C 1
ATOM 4419 O O . ASP B 1 256 ? -4.738 27.312 11.914 1 91.81 256 ASP B O 1
ATOM 4423 N N . GLN B 1 257 ? -3.984 27.219 14.031 1 91.94 257 GLN B N 1
ATOM 4424 C CA . GLN B 1 257 ? -2.594 27.203 13.594 1 91.94 257 GLN B CA 1
ATOM 4425 C C . GLN B 1 257 ? -2.297 25.953 12.766 1 91.94 257 GLN B C 1
ATOM 4427 O O . GLN B 1 257 ? -1.549 26.016 11.781 1 91.94 257 GLN B O 1
ATOM 4432 N N . ILE B 1 258 ? -2.85 24.844 13.164 1 92.31 258 ILE B N 1
ATOM 4433 C CA . ILE B 1 258 ? -2.648 23.594 12.43 1 92.31 258 ILE B CA 1
ATOM 4434 C C . ILE B 1 258 ? -3.268 23.719 11.039 1 92.31 258 ILE B C 1
ATOM 4436 O O . ILE B 1 258 ? -2.637 23.375 10.039 1 92.31 258 ILE B O 1
ATOM 4440 N N . ILE B 1 259 ? -4.445 24.219 10.914 1 91 259 ILE B N 1
ATOM 4441 C CA . ILE B 1 259 ? -5.156 24.375 9.648 1 91 259 ILE B CA 1
ATOM 4442 C C . ILE B 1 259 ? -4.379 25.312 8.727 1 91 259 ILE B C 1
ATOM 4444 O O . ILE B 1 259 ? -4.168 25 7.555 1 91 259 ILE B O 1
ATOM 4448 N N . GLU B 1 260 ? -3.941 26.422 9.289 1 90.5 260 GLU B N 1
ATOM 4449 C CA . GLU B 1 260 ? -3.197 27.406 8.5 1 90.5 260 GLU B CA 1
ATOM 4450 C C . GLU B 1 260 ? -1.889 26.812 7.98 1 90.5 260 GLU B C 1
ATOM 4452 O O . GLU B 1 260 ? -1.516 27.047 6.828 1 90.5 260 GLU B O 1
ATOM 4457 N N . PHE B 1 261 ? -1.242 26.094 8.805 1 91.81 261 PHE B N 1
ATOM 4458 C CA . PHE B 1 261 ? 0.004 25.453 8.414 1 91.81 261 PHE B CA 1
ATOM 4459 C C . PHE B 1 261 ? -0.23 24.469 7.266 1 91.81 261 PHE B C 1
ATOM 4461 O O . PHE B 1 261 ? 0.49 24.484 6.266 1 91.81 261 PHE B O 1
ATOM 4468 N N . MET B 1 262 ? -1.188 23.594 7.457 1 89.88 262 MET B N 1
ATOM 4469 C CA . MET B 1 262 ? -1.458 22.562 6.461 1 89.88 262 MET B CA 1
ATOM 4470 C C . MET B 1 262 ? -1.867 23.188 5.129 1 89.88 262 MET B C 1
ATOM 4472 O O . MET B 1 262 ? -1.436 22.734 4.07 1 89.88 262 MET B O 1
ATOM 4476 N N . LYS B 1 263 ? -2.631 24.234 5.168 1 87.88 263 LYS B N 1
ATOM 4477 C CA . LYS B 1 263 ? -3.045 24.938 3.955 1 87.88 263 LYS B CA 1
ATOM 4478 C C . LYS B 1 263 ? -1.849 25.562 3.244 1 87.88 263 LYS B C 1
ATOM 4480 O O . LYS B 1 263 ? -1.754 25.516 2.016 1 87.88 263 LYS B O 1
ATOM 4485 N N . SER B 1 264 ? -0.949 26.062 4.02 1 87.75 264 SER B N 1
ATOM 4486 C CA . SER B 1 264 ? 0.199 26.781 3.467 1 87.75 264 SER B CA 1
ATOM 4487 C C . SER B 1 264 ? 1.256 25.812 2.951 1 87.75 264 SER B C 1
ATOM 4489 O O . SER B 1 264 ? 2.16 26.203 2.211 1 87.75 264 SER B O 1
ATOM 4491 N N . ASN B 1 265 ? 1.102 24.578 3.285 1 86.69 265 ASN B N 1
ATOM 4492 C CA . ASN B 1 265 ? 2.125 23.609 2.898 1 86.69 265 ASN B CA 1
ATOM 4493 C C . ASN B 1 265 ? 1.551 22.516 2.016 1 86.69 265 ASN B C 1
ATOM 4495 O O . ASN B 1 265 ? 1.89 21.344 2.182 1 86.69 265 ASN B O 1
ATOM 4499 N N . GLY B 1 266 ? 0.702 22.891 1.14 1 79.12 266 GLY B N 1
ATOM 4500 C CA . GLY B 1 266 ? 0.302 22.062 0.021 1 79.12 266 GLY B CA 1
ATOM 4501 C C . GLY B 1 266 ? -0.85 21.125 0.353 1 79.12 266 GLY B C 1
ATOM 4502 O O . GLY B 1 266 ? -1.123 20.188 -0.388 1 79.12 266 GLY B O 1
ATOM 4503 N N . MET B 1 267 ? -1.53 21.312 1.49 1 81.88 267 MET B N 1
ATOM 4504 C CA . MET B 1 267 ? -2.598 20.406 1.879 1 81.88 267 MET B CA 1
ATOM 4505 C C . MET B 1 267 ? -3.939 21.125 1.942 1 81.88 267 MET B C 1
ATOM 4507 O O . MET B 1 267 ? -4.809 20.75 2.736 1 81.88 267 MET B O 1
ATOM 4511 N N . SER B 1 268 ? -4.145 22.172 1.206 1 81.69 268 SER B N 1
ATOM 4512 C CA . SER B 1 268 ? -5.344 23 1.267 1 81.69 268 SER B CA 1
ATOM 4513 C C . SER B 1 268 ? -6.586 22.203 0.886 1 81.69 268 SER B C 1
ATOM 4515 O O . SER B 1 268 ? -7.617 22.281 1.561 1 81.69 268 SER B O 1
ATOM 4517 N N . HIS B 1 269 ? -6.453 21.391 -0.1 1 76.44 269 HIS B N 1
ATOM 4518 C CA . HIS B 1 269 ? -7.602 20.625 -0.567 1 76.44 269 HIS B CA 1
ATOM 4519 C C . HIS B 1 269 ? -7.984 19.547 0.432 1 76.44 269 HIS B C 1
ATOM 4521 O O . HIS B 1 269 ? -9.172 19.281 0.65 1 76.44 269 HIS B O 1
ATOM 4527 N N . LEU B 1 270 ? -7.031 19.016 0.994 1 77.19 270 LEU B N 1
ATOM 4528 C CA . LEU B 1 270 ? -7.273 17.953 1.968 1 77.19 270 LEU B CA 1
ATOM 4529 C C . LEU B 1 270 ? -7.973 18.5 3.205 1 77.19 270 LEU B C 1
ATOM 4531 O O . LEU B 1 270 ? -8.883 17.875 3.74 1 77.19 270 LEU B O 1
ATOM 4535 N N . ILE B 1 271 ? -7.539 19.625 3.625 1 78.75 271 ILE B N 1
ATOM 4536 C CA . ILE B 1 271 ? -8.133 20.281 4.793 1 78.75 271 ILE B CA 1
ATOM 4537 C C . ILE B 1 271 ? -9.586 20.625 4.504 1 78.75 271 ILE B C 1
ATOM 4539 O O . ILE B 1 271 ? -10.461 20.438 5.352 1 78.75 271 ILE B O 1
ATOM 4543 N N . LYS B 1 272 ? -9.82 21.031 3.391 1 73 272 LYS B N 1
ATOM 4544 C CA . LYS B 1 272 ? -11.164 21.438 2.998 1 73 272 LYS B CA 1
ATOM 4545 C C . LYS B 1 272 ? -12.109 20.234 2.979 1 73 272 LYS B C 1
ATOM 4547 O O . LYS B 1 272 ? -13.266 20.344 3.389 1 73 272 LYS B O 1
ATOM 4552 N N . ASN B 1 273 ? -11.602 19.141 2.609 1 66.56 273 ASN B N 1
ATOM 4553 C CA . ASN B 1 273 ? -12.469 18 2.373 1 66.56 273 ASN B CA 1
ATOM 4554 C C . ASN B 1 273 ? -12.531 17.078 3.592 1 66.56 273 ASN B C 1
ATOM 4556 O O . ASN B 1 273 ? -13.516 16.359 3.777 1 66.56 273 ASN B O 1
ATOM 4560 N N . PHE B 1 274 ? -11.539 17.219 4.406 1 64.19 274 PHE B N 1
ATOM 4561 C CA . PHE B 1 274 ? -11.469 16.172 5.43 1 64.19 274 PHE B CA 1
ATOM 4562 C C . PHE B 1 274 ? -11.609 16.781 6.82 1 64.19 274 PHE B C 1
ATOM 4564 O O . PHE B 1 274 ? -11.883 16.062 7.789 1 64.19 274 PHE B O 1
ATOM 4571 N N . ILE B 1 275 ? -11.305 17.969 6.922 1 64.69 275 ILE B N 1
ATOM 4572 C CA . ILE B 1 275 ? -11.289 18.547 8.266 1 64.69 275 ILE B CA 1
ATOM 4573 C C . ILE B 1 275 ? -12.359 19.625 8.383 1 64.69 275 ILE B C 1
ATOM 4575 O O . ILE B 1 275 ? -12.555 20.422 7.449 1 64.69 275 ILE B O 1
ATOM 4579 N N . VAL B 1 276 ? -13.18 19.406 9.391 1 57.56 276 VAL B N 1
ATOM 4580 C CA . VAL B 1 276 ? -14.133 20.453 9.703 1 57.56 276 VAL B CA 1
ATOM 4581 C C . VAL B 1 276 ? -13.391 21.75 10.055 1 57.56 276 VAL B C 1
ATOM 4583 O O . VAL B 1 276 ? -12.617 21.781 11.016 1 57.56 276 VAL B O 1
ATOM 4586 N N . GLU B 1 277 ? -13.211 22.656 9.148 1 54.5 277 GLU B N 1
ATOM 4587 C CA . GLU B 1 277 ? -12.422 23.875 9.266 1 54.5 277 GLU B CA 1
ATOM 4588 C C . GLU B 1 277 ? -12.844 24.703 10.477 1 54.5 277 GLU B C 1
ATOM 4590 O O . GLU B 1 277 ? -12.055 25.469 11.023 1 54.5 277 GLU B O 1
ATOM 4595 N N . ASN B 1 278 ? -14.008 24.688 10.875 1 53.94 278 ASN B N 1
ATOM 4596 C CA . ASN B 1 278 ? -14.336 25.672 11.898 1 53.94 278 ASN B CA 1
ATOM 4597 C C . ASN B 1 278 ? -14.648 25 13.234 1 53.94 278 ASN B C 1
ATOM 4599 O O . ASN B 1 278 ? -15.758 24.516 13.445 1 53.94 278 ASN B O 1
ATOM 4603 N N . CYS B 1 279 ? -13.438 24.734 14.023 1 54.53 279 CYS B N 1
ATOM 4604 C CA . CYS B 1 279 ? -13.609 24.344 15.414 1 54.53 279 CYS B CA 1
ATOM 4605 C C . CYS B 1 279 ? -14.406 25.391 16.188 1 54.53 279 CYS B C 1
ATOM 4607 O O . CYS B 1 279 ? -14.383 25.422 17.422 1 54.53 279 CYS B O 1
ATOM 4609 N N . HIS B 1 280 ? -14.898 26.375 15.555 1 54.75 280 HIS B N 1
ATOM 4610 C CA . HIS B 1 280 ? -15.672 27.375 16.281 1 54.75 280 HIS B CA 1
ATOM 4611 C C . HIS B 1 280 ? -17.109 26.922 16.484 1 54.75 280 HIS B C 1
ATOM 4613 O O . HIS B 1 280 ? -18 27.75 16.688 1 54.75 280 HIS B O 1
ATOM 4619 N N . LEU B 1 281 ? -17.188 25.703 16.453 1 46.19 281 LEU B N 1
ATOM 4620 C CA . LEU B 1 281 ? -18.562 25.328 16.766 1 46.19 281 LEU B CA 1
ATOM 4621 C C . LEU B 1 281 ? -18.797 25.344 18.266 1 46.19 281 LEU B C 1
ATOM 4623 O O . LEU B 1 281 ? -17.891 25.047 19.047 1 46.19 281 LEU B O 1
#

Radius of gyration: 25.75 Å; Cα contacts (8 Å, |Δi|>4): 603; chains: 2; bounding box: 65×71×54 Å

Nearest PDB structures (foldseek):
  2awi-assembly1_F  TM=5.881E-01  e=3.218E-05  Enterococcus faecalis
  4y6c-assembly1_A-2  TM=5.085E-01  e=3.227E+00  Podospora anserina
  4y6w-assembly1_A-2  TM=3.694E-01  e=2.961E+00  Podospora anserina
  8h3q-assembly1_A  TM=2.504E-01  e=3.835E+00  Homo sapiens
  2awi-assembly1_F  TM=5.850E-01  e=2.917E-05  Enterococcus faecalis

Secondary structure (DSSP, 8-state):
--HHHHHHHHHHHTT--HHHHHTTTS-HHHHHHHHTTSSPPBHHHHHHHHHHTT--HHHHHHHHHHHHTTS-HHHHHHHHHHHHHHHHHTT-HHHHHHHHHHHHTTTTT-HHHHHHHHHHHHHHHHHHT-GGGS-HHHHHHHHHHHHT-SS--HHHHHHHHHHGGGS-HHHHHHHHHHHHHHHTT-GGG--HHHHHHHHHHHHHHHHHHHHTT-----HHHHHHHHHS-SSGGGHHHHHHHHHHHHHHHT-HHHHHHHHHHHHHTT-HHHHHHHS-S----/--HHHHHHHHHHHTT--HHHHHTTTS-HHHHHHHHTTSSPPBHHHHHHHHHHTT--HHHHHHHHHHHHTTS-HHHHHHHHHHHHHHHHHTT-HHHHHHHHHHHHTTTTT-HHHHHHHHHHHHHHHHHHT-GGGS-HHHHHHHHHHHHT-SS--HHHHHHHHHHGGGS-HHHHHHHHHHHHHHHTT-GGG--HHHHHHHHHHHHHHHHHHHHTT-----HHHHHHHHHS-SSGGGHHHHHHHHHHHHHHHT-HHHHHHHHHHHHHTT-HHHHHHHS-S----